Protein AF-0000000078660554 (afdb_homodimer)

pLDDT: mean 93.1, std 8.02, range [41.75, 98.81]

Sequence (496 aa):
MAEESRQCWALMPALVAEVQAAGDAAGLPFIAAQADLGDPEPMSDEDGRPYAETTFRWTDPGHEYWRDRKLALHVPFLTAARLVAEPFFYTAGTLATWRPSGLLGGVDCSGVAKSFGGEAIVAPVHLPRGIVGAVVWCSREPIGVAQVFAGKAEHFQALALRLVATHNEARGRPRNAGVPQKLTRREVQCLRWAAAGKTDGEIGIILDLSHSTVRFHLRNAAEKLGATGRAQSIQLAAGLGYVGAGSSMAEESRQCWALMPALVAEVQAAGDAAGLPFIAAQADLGDPEPMSDEDGRPYAETTFRWTDPGHEYWRDRKLALHVPFLTAARLVAEPFFYTAGTLATWRPSGLLGGVDCSGVAKSFGGEAIVAPVHLPRGIVGAVVWCSREPIGVAQVFAGKAEHFQALALRLVATHNEARGRPRNAGVPQKLTRREVQCLRWAAAGKTDGEIGIILDLSHSTVRFHLRNAAEKLGATGRAQSIQLAAGLGYVGAGSS

Nearest PDB structures (foldseek):
  6cbq-assembly1_A  TM=6.234E-01  e=2.793E-08  Pseudomonas aeruginosa
  3szt-assembly1_B  TM=6.131E-01  e=2.033E-07  Pseudomonas aeruginosa
  8dq1-assembly1_D  TM=5.279E-01  e=3.729E-07  Pseudomonas aeruginosa
  7r3h-assembly2_C  TM=5.095E-01  e=4.164E-07  Pseudomonas aeruginosa PAO1
  7r3g-assembly1_B  TM=5.181E-01  e=5.797E-07  Pseudomonas aeruginosa PAO1

Structure (mmCIF, N/CA/C/O backbone):
data_AF-0000000078660554-model_v1
#
loop_
_entity.id
_entity.type
_entity.pdbx_description
1 polymer 'Regulatory protein, LuxR'
#
loop_
_atom_site.group_PDB
_atom_site.id
_atom_site.type_symbol
_atom_site.label_atom_id
_atom_site.label_alt_id
_atom_site.label_comp_id
_atom_site.label_asym_id
_atom_site.label_entity_id
_atom_site.label_seq_id
_atom_site.pdbx_PDB_ins_code
_atom_site.Cartn_x
_atom_site.Cartn_y
_atom_site.Cartn_z
_atom_site.occupancy
_atom_site.B_iso_or_equiv
_atom_site.auth_seq_id
_atom_site.auth_comp_id
_atom_site.auth_asym_id
_atom_site.auth_atom_id
_atom_site.pdbx_PDB_model_num
ATOM 1 N N . MET A 1 1 ? -1.521 11.156 -24.047 1 59.25 1 MET A N 1
ATOM 2 C CA . MET A 1 1 ? -1.989 10.445 -22.859 1 59.25 1 MET A CA 1
ATOM 3 C C . MET A 1 1 ? -2.406 9.016 -23.219 1 59.25 1 MET A C 1
ATOM 5 O O . MET A 1 1 ? -3.078 8.797 -24.219 1 59.25 1 MET A O 1
ATOM 9 N N . ALA A 1 2 ? -1.927 8.023 -22.422 1 78.69 2 ALA A N 1
ATOM 10 C CA . ALA A 1 2 ? -2.291 6.625 -22.656 1 78.69 2 ALA A CA 1
ATOM 11 C C . ALA A 1 2 ? -3.803 6.43 -22.562 1 78.69 2 ALA A C 1
ATOM 13 O O . ALA A 1 2 ? -4.496 7.203 -21.906 1 78.69 2 ALA A O 1
ATOM 14 N N . GLU A 1 3 ? -4.375 5.66 -23.422 1 85.31 3 GLU A N 1
ATOM 15 C CA . GLU A 1 3 ? -5.805 5.359 -23.469 1 85.31 3 GLU A CA 1
ATOM 16 C C . GLU A 1 3 ? -6.355 5.117 -22.062 1 85.31 3 GLU A C 1
ATOM 18 O O . GLU A 1 3 ? -7.441 5.594 -21.734 1 85.31 3 GLU A O 1
ATOM 23 N N . GLU A 1 4 ? -5.637 4.512 -21.234 1 86.44 4 GLU A N 1
ATOM 24 C CA . GLU A 1 4 ? -6.07 4.246 -19.875 1 86.44 4 GLU A CA 1
ATOM 25 C C . GLU A 1 4 ? -6.191 5.539 -19.062 1 86.44 4 GLU A C 1
ATOM 27 O O . GLU A 1 4 ? -7.105 5.691 -18.266 1 86.44 4 GLU A O 1
ATOM 32 N N . SER A 1 5 ? -5.316 6.449 -19.297 1 89.75 5 SER A N 1
ATOM 33 C CA . SER A 1 5 ? -5.355 7.738 -18.625 1 89.75 5 SER A CA 1
ATOM 34 C C . SER A 1 5 ? -6.629 8.5 -18.953 1 89.75 5 SER A C 1
ATOM 36 O O . SER A 1 5 ? -7.316 9 -18.062 1 89.75 5 SER A O 1
ATOM 38 N N . ARG A 1 6 ? -6.992 8.531 -20.203 1 92.81 6 ARG A N 1
ATOM 39 C CA . ARG A 1 6 ? -8.195 9.234 -20.641 1 92.81 6 ARG A CA 1
ATOM 40 C C . ARG A 1 6 ? -9.445 8.602 -20.047 1 92.81 6 ARG A C 1
ATOM 42 O O . ARG A 1 6 ? -10.352 9.312 -19.594 1 92.81 6 ARG A O 1
ATOM 49 N N . GLN A 1 7 ? -9.438 7.309 -20.016 1 94.5 7 GLN A N 1
ATOM 50 C CA . GLN A 1 7 ? -10.586 6.598 -19.469 1 94.5 7 GLN 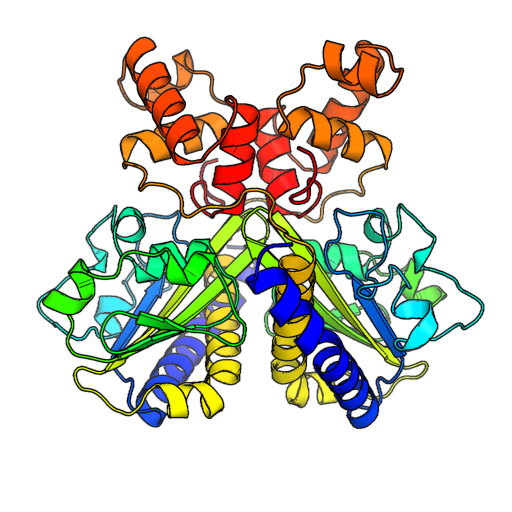A CA 1
ATOM 51 C C . GLN A 1 7 ? -10.734 6.855 -17.984 1 94.5 7 GLN A C 1
ATOM 53 O O . GLN A 1 7 ? -11.852 7 -17.469 1 94.5 7 GLN A O 1
ATOM 58 N N . CYS A 1 8 ? -9.641 6.93 -17.312 1 95.56 8 CYS A N 1
ATOM 59 C CA . CYS A 1 8 ? -9.68 7.176 -15.867 1 95.56 8 CYS A CA 1
ATOM 60 C C . CYS A 1 8 ? -10.109 8.609 -15.57 1 95.56 8 CYS A C 1
ATOM 62 O O . CYS A 1 8 ? -10.844 8.852 -14.609 1 95.56 8 CYS A O 1
ATOM 64 N N . TRP A 1 9 ? -9.688 9.57 -16.375 1 96.75 9 TRP A N 1
ATOM 65 C CA . TRP A 1 9 ? -10.164 10.93 -16.188 1 96.75 9 TRP A CA 1
ATOM 66 C C . TRP A 1 9 ? -11.68 11.008 -16.344 1 96.75 9 TRP A C 1
ATOM 68 O O . TRP A 1 9 ? -12.352 11.742 -15.617 1 96.75 9 TRP A O 1
ATOM 78 N N . ALA A 1 10 ? -12.219 10.172 -17.234 1 97.06 10 ALA A N 1
ATOM 79 C CA . ALA A 1 10 ? -13.656 10.18 -17.5 1 97.06 10 ALA A CA 1
ATOM 80 C C . ALA A 1 10 ? -14.438 9.648 -16.297 1 97.06 10 ALA A C 1
ATOM 82 O O . ALA A 1 10 ? -15.617 9.961 -16.125 1 97.06 10 ALA A O 1
ATOM 83 N N . LEU A 1 11 ? -13.773 8.914 -15.453 1 97.12 11 LEU A N 1
ATOM 84 C CA . LEU A 1 11 ? -14.43 8.305 -14.297 1 97.12 11 LEU A CA 1
ATOM 85 C C . LEU A 1 11 ? -14.391 9.25 -13.094 1 97.12 11 LEU A C 1
ATOM 87 O O . LEU A 1 11 ? -15.164 9.094 -12.148 1 97.12 11 LEU A O 1
ATOM 91 N N . MET A 1 12 ? -13.539 10.242 -13.086 1 97.69 12 MET A N 1
ATOM 92 C CA . MET A 1 12 ? -13.195 11.016 -11.898 1 97.69 12 MET A CA 1
ATOM 93 C C . MET A 1 12 ? -14.398 11.828 -11.414 1 97.69 12 MET A C 1
ATOM 95 O O . MET A 1 12 ? -14.688 11.859 -10.219 1 97.69 12 MET A O 1
ATOM 99 N N . PRO A 1 13 ? -15.211 12.453 -12.305 1 97.69 13 PRO A N 1
ATOM 100 C CA . PRO A 1 13 ? -16.328 13.258 -11.812 1 97.69 13 PRO A CA 1
ATOM 101 C C . PRO A 1 13 ? -17.344 12.438 -11.008 1 97.69 13 PRO A C 1
ATOM 103 O O . PRO A 1 13 ? -17.766 12.867 -9.938 1 97.69 13 PRO A O 1
ATOM 106 N N . ALA A 1 14 ? -17.641 11.266 -11.484 1 97.62 14 ALA A N 1
ATOM 107 C CA . ALA A 1 14 ? -18.578 10.406 -10.773 1 97.62 14 ALA A CA 1
ATOM 108 C C . ALA A 1 14 ? -18 9.938 -9.438 1 97.62 14 ALA A C 1
ATOM 110 O O . ALA A 1 14 ? -18.703 9.875 -8.438 1 97.62 14 ALA A O 1
ATOM 111 N N . LEU A 1 15 ? -16.75 9.609 -9.414 1 97.88 15 LEU A N 1
ATOM 112 C CA . LEU A 1 15 ? -16.094 9.125 -8.203 1 97.88 15 LEU A CA 1
ATOM 113 C C . LEU A 1 15 ? -16.062 10.219 -7.133 1 97.88 15 LEU A C 1
ATOM 115 O O . LEU A 1 15 ? -16.344 9.953 -5.961 1 97.88 15 LEU A O 1
ATOM 119 N N . VAL A 1 16 ? -15.719 11.367 -7.57 1 98.38 16 VAL A N 1
ATOM 120 C CA . VAL A 1 16 ? -15.656 12.508 -6.656 1 98.38 16 VAL A CA 1
ATOM 121 C C . VAL A 1 16 ? -17.047 12.766 -6.07 1 98.38 16 VAL A C 1
ATOM 123 O O . VAL A 1 16 ? -17.188 12.992 -4.867 1 98.38 16 VAL A O 1
ATOM 126 N N . ALA A 1 17 ? -18.047 12.664 -6.875 1 98.12 17 ALA A N 1
ATOM 127 C CA . ALA A 1 17 ? -19.422 12.859 -6.422 1 98.12 17 ALA A CA 1
ATOM 128 C C . ALA A 1 17 ? -19.828 11.773 -5.43 1 98.12 17 ALA A C 1
ATOM 130 O O . ALA A 1 17 ? -20.516 12.055 -4.445 1 98.12 17 ALA A O 1
ATOM 131 N N . GLU A 1 18 ? -19.406 10.578 -5.691 1 98.38 18 GLU A N 1
ATOM 132 C CA . GLU A 1 18 ? -19.734 9.469 -4.801 1 98.38 18 GLU A CA 1
ATOM 133 C C . GLU A 1 18 ? -19.078 9.648 -3.438 1 98.38 18 GLU A C 1
ATOM 135 O O . GLU A 1 18 ? -19.688 9.375 -2.402 1 98.38 18 GLU A O 1
ATOM 140 N N . VAL A 1 19 ? -17.859 10.055 -3.461 1 98.69 19 VAL A N 1
ATOM 141 C CA . VAL A 1 19 ? -17.125 10.289 -2.225 1 98.69 19 VAL A CA 1
ATOM 142 C C . VAL A 1 19 ? -17.812 11.375 -1.408 1 98.69 19 VAL A C 1
ATOM 144 O O . VAL A 1 19 ? -18.016 11.227 -0.201 1 98.69 19 VAL A O 1
ATOM 147 N N . GLN A 1 20 ? -18.203 12.445 -2.057 1 98.5 20 GLN A N 1
ATOM 148 C CA . GLN A 1 20 ? -18.922 13.523 -1.381 1 98.5 20 GLN A CA 1
ATOM 149 C C . GLN A 1 20 ? -20.25 13.031 -0.831 1 98.5 20 GLN A C 1
ATOM 151 O O . GLN A 1 20 ? -20.594 13.312 0.322 1 98.5 20 GLN A O 1
ATOM 156 N N . ALA A 1 21 ? -20.984 12.273 -1.63 1 98.5 21 ALA A N 1
ATOM 157 C CA . ALA A 1 21 ? -22.312 11.789 -1.234 1 98.5 21 ALA A CA 1
ATOM 158 C C . ALA A 1 21 ? -22.219 10.883 -0.008 1 98.5 21 ALA A C 1
ATOM 160 O O . ALA A 1 21 ? -23.078 10.938 0.877 1 98.5 21 ALA A O 1
ATOM 161 N N . ALA A 1 22 ? -21.203 10.07 0.014 1 98.62 22 ALA A N 1
ATOM 162 C CA . ALA A 1 22 ? -21 9.188 1.158 1 98.62 22 ALA A CA 1
ATOM 163 C C . ALA A 1 22 ? -20.766 9.984 2.438 1 98.62 22 ALA A C 1
ATOM 165 O O . ALA A 1 22 ? -21.328 9.664 3.49 1 98.62 22 ALA A O 1
ATOM 166 N N . GLY A 1 23 ? -19.922 10.984 2.324 1 98.56 23 GLY A N 1
ATOM 167 C CA . GLY A 1 23 ? -19.703 11.852 3.467 1 98.56 23 GLY A CA 1
ATOM 168 C C . GLY A 1 23 ? -20.969 12.555 3.938 1 98.56 23 GLY A C 1
ATOM 169 O O . GLY A 1 23 ? -21.25 12.57 5.137 1 98.56 23 GLY A O 1
ATOM 170 N N . ASP A 1 24 ? -21.75 13.07 2.986 1 98.25 24 ASP A N 1
ATOM 171 C CA . ASP A 1 24 ? -23 13.75 3.311 1 98.25 24 ASP A CA 1
ATOM 172 C C . ASP A 1 24 ? -23.953 12.812 4.039 1 98.25 24 ASP A C 1
ATOM 174 O O . ASP A 1 24 ? -24.531 13.18 5.066 1 98.25 24 ASP A O 1
ATOM 178 N N . ALA A 1 25 ? -24.047 11.648 3.572 1 98.38 25 ALA A N 1
ATOM 179 C CA . ALA A 1 25 ? -24.984 10.672 4.125 1 98.38 25 ALA A CA 1
ATOM 180 C C . ALA A 1 25 ? -24.578 10.242 5.527 1 98.38 25 ALA A C 1
ATOM 182 O O . ALA A 1 25 ? -25.422 9.891 6.355 1 98.38 25 ALA A O 1
ATOM 183 N N . ALA A 1 26 ? -23.297 10.359 5.816 1 98.38 26 ALA A N 1
ATOM 184 C CA . ALA A 1 26 ? -22.781 9.859 7.086 1 98.38 26 ALA A CA 1
ATOM 185 C C . ALA A 1 26 ? -22.641 10.984 8.102 1 98.38 26 ALA A C 1
ATOM 187 O O . ALA A 1 26 ? -22.203 10.758 9.234 1 98.38 26 ALA A O 1
ATOM 188 N N . GLY A 1 27 ? -22.953 12.172 7.707 1 98 27 GLY A N 1
ATOM 189 C CA . GLY A 1 27 ? -22.781 13.312 8.594 1 98 27 GLY A CA 1
ATOM 190 C C . GLY A 1 27 ? -21.344 13.805 8.664 1 98 27 GLY A C 1
ATOM 191 O O . GLY A 1 27 ? -20.938 14.383 9.664 1 98 27 GLY A O 1
ATOM 192 N N . LEU A 1 28 ? -20.562 13.516 7.703 1 98.5 28 LEU A N 1
ATOM 193 C CA . LEU A 1 28 ? -19.188 13.961 7.547 1 98.5 28 LEU A CA 1
ATOM 194 C C . LEU A 1 28 ? -18.984 14.664 6.207 1 98.5 28 LEU A C 1
ATOM 196 O O . LEU A 1 28 ? -18.219 14.195 5.363 1 98.5 28 LEU A O 1
ATOM 200 N N . PRO A 1 29 ? -19.562 15.805 6.023 1 97.81 29 PRO A N 1
ATOM 201 C CA . PRO A 1 29 ? -19.688 16.391 4.688 1 97.81 29 PRO A CA 1
ATOM 202 C C . PRO A 1 29 ? -18.406 17.078 4.227 1 97.81 29 PRO A C 1
ATOM 204 O O . PRO A 1 29 ? -18.266 17.422 3.049 1 97.81 29 PRO A O 1
ATOM 207 N N . PHE A 1 30 ? -17.531 17.391 5.113 1 97.5 30 PHE A N 1
ATOM 208 C CA . PHE A 1 30 ? -16.297 18.078 4.734 1 97.5 30 PHE A CA 1
ATOM 209 C C . PHE A 1 30 ? -15.211 17.062 4.387 1 97.5 30 PHE A C 1
ATOM 211 O O . PHE A 1 30 ? -14.969 16.125 5.137 1 97.5 30 PHE A O 1
ATOM 218 N N . ILE A 1 31 ? -14.586 17.281 3.223 1 97.94 31 ILE A N 1
ATOM 219 C CA . ILE A 1 31 ? -13.695 16.25 2.703 1 97.94 31 ILE A CA 1
ATOM 220 C C . ILE A 1 31 ? -12.367 16.875 2.283 1 97.94 31 ILE A C 1
ATOM 222 O O . ILE A 1 31 ? -12.344 17.969 1.688 1 97.94 31 ILE A O 1
ATOM 226 N N . ALA A 1 32 ? -11.289 16.281 2.639 1 96.94 32 ALA A N 1
ATOM 227 C CA . ALA A 1 32 ? -9.961 16.5 2.07 1 96.94 32 ALA A CA 1
ATOM 228 C C . ALA A 1 32 ? -9.414 15.211 1.456 1 96.94 32 ALA A C 1
ATOM 230 O O . ALA A 1 32 ? -9.555 14.133 2.029 1 96.94 32 ALA A O 1
ATOM 231 N N . ALA A 1 33 ? -8.836 15.336 0.272 1 97.62 33 ALA A N 1
ATOM 232 C CA . ALA A 1 33 ? -8.289 14.164 -0.409 1 97.62 33 ALA A CA 1
ATOM 233 C C . ALA A 1 33 ? -6.93 14.469 -1.025 1 97.62 33 ALA A C 1
ATOM 235 O O . ALA A 1 33 ? -6.711 15.562 -1.551 1 97.62 33 ALA A O 1
ATOM 236 N N . GLN A 1 34 ? -6.066 13.555 -0.903 1 96.25 34 GLN A N 1
ATOM 237 C CA . GLN A 1 34 ? -4.75 13.602 -1.53 1 96.25 34 GLN A CA 1
ATOM 238 C C . GLN A 1 34 ? -4.43 12.289 -2.234 1 96.25 34 GLN A C 1
ATOM 240 O O . GLN A 1 34 ? -4.598 11.211 -1.658 1 96.25 34 GLN A O 1
ATOM 245 N N . ALA A 1 35 ? -3.971 12.383 -3.471 1 95.88 35 ALA A N 1
ATOM 246 C CA . ALA A 1 35 ? -3.729 11.195 -4.285 1 95.88 35 ALA A CA 1
ATOM 247 C C . ALA A 1 35 ? -2.381 10.562 -3.947 1 95.88 35 ALA A C 1
ATOM 249 O O . ALA A 1 35 ? -2.188 9.359 -4.137 1 95.88 35 ALA A O 1
ATOM 250 N N . ASP A 1 36 ? -1.521 11.344 -3.543 1 95.5 36 ASP A N 1
ATOM 251 C CA . ASP A 1 36 ? -0.17 10.93 -3.178 1 95.5 36 ASP A CA 1
ATOM 252 C C . ASP A 1 36 ? 0.428 11.859 -2.131 1 95.5 36 ASP A C 1
ATOM 254 O O . ASP A 1 36 ? 0.713 13.023 -2.422 1 95.5 36 ASP A O 1
ATOM 258 N N . LEU A 1 37 ? 0.705 11.375 -0.953 1 95.12 37 LEU A N 1
ATOM 259 C CA . LEU A 1 37 ? 1.213 12.164 0.161 1 95.12 37 LEU A CA 1
ATOM 260 C C . LEU A 1 37 ? 2.648 12.609 -0.098 1 95.12 37 LEU A C 1
ATOM 262 O O . LEU A 1 37 ? 3.148 13.523 0.562 1 95.12 37 LEU A O 1
ATOM 266 N N . GLY A 1 38 ? 3.281 11.938 -1.014 1 91.94 38 GLY A N 1
ATOM 267 C CA . GLY A 1 38 ? 4.633 12.336 -1.375 1 91.94 38 GLY A CA 1
ATOM 268 C C . GLY A 1 38 ? 4.672 13.438 -2.42 1 91.94 38 GLY A C 1
ATOM 269 O O . GLY A 1 38 ? 5.746 13.945 -2.754 1 91.94 38 GLY A O 1
ATOM 270 N N . ASP A 1 39 ? 3.58 13.766 -2.957 1 90 39 ASP A N 1
ATOM 271 C CA . ASP A 1 39 ? 3.432 14.836 -3.938 1 90 39 ASP A CA 1
ATOM 272 C C . ASP A 1 39 ? 2.949 16.125 -3.273 1 90 39 ASP A C 1
ATOM 274 O O . ASP A 1 39 ? 1.865 16.156 -2.689 1 90 39 ASP A O 1
ATOM 278 N N . PRO A 1 40 ? 3.66 17.188 -3.412 1 88.81 40 PRO A N 1
ATOM 279 C CA . PRO A 1 40 ? 3.229 18.438 -2.775 1 88.81 40 PRO A CA 1
ATOM 280 C C . PRO A 1 40 ? 2.045 19.078 -3.488 1 88.81 40 PRO A C 1
ATOM 282 O O . PRO A 1 40 ? 1.434 20.016 -2.959 1 88.81 40 PRO A O 1
ATOM 285 N N . GLU A 1 41 ? 1.75 18.656 -4.68 1 90.88 41 GLU A N 1
ATOM 286 C CA . GLU A 1 41 ? 0.629 19.234 -5.414 1 90.88 41 GLU A CA 1
ATOM 287 C C . GLU A 1 41 ? -0.7 18.641 -4.945 1 90.88 41 GLU A C 1
ATOM 289 O O . GLU A 1 41 ? -0.794 17.453 -4.664 1 90.88 41 GLU A O 1
ATOM 294 N N . PRO A 1 42 ? -1.692 19.484 -4.895 1 94.56 42 PRO A N 1
ATOM 295 C CA . PRO A 1 42 ? -2.998 18.984 -4.465 1 94.56 42 PRO A CA 1
ATOM 296 C C . PRO A 1 42 ? -3.643 18.062 -5.496 1 94.56 42 PRO A C 1
ATOM 298 O O . PRO A 1 42 ? -3.299 18.109 -6.68 1 94.56 42 PRO A O 1
ATOM 301 N N . MET A 1 43 ? -4.52 17.25 -5.051 1 96.44 43 MET A N 1
ATOM 302 C CA . MET A 1 43 ? -5.332 16.469 -5.973 1 96.44 43 MET A CA 1
ATOM 303 C C . MET A 1 43 ? -6.211 17.375 -6.832 1 96.44 43 MET A C 1
ATOM 305 O O . MET A 1 43 ? -6.957 18.203 -6.305 1 96.44 43 MET A O 1
ATOM 309 N N . SER A 1 44 ? -6.07 17.203 -8.133 1 97.56 44 SER A N 1
ATOM 310 C CA . SER A 1 44 ? -6.734 18.141 -9.039 1 97.56 44 SER A CA 1
ATOM 311 C C . SER A 1 44 ? -7.449 17.406 -10.164 1 97.56 44 SER A C 1
ATOM 313 O O . SER A 1 44 ? -7.195 16.219 -10.398 1 97.56 44 SER A O 1
ATOM 315 N N . ASP A 1 45 ? -8.336 18.125 -10.781 1 97.38 45 ASP A N 1
ATOM 316 C CA . ASP A 1 45 ? -9.031 17.547 -11.938 1 97.38 45 ASP A CA 1
ATOM 317 C C . ASP A 1 45 ? -8.156 17.625 -13.188 1 97.38 45 ASP A C 1
ATOM 319 O O . ASP A 1 45 ? -6.969 17.938 -13.109 1 97.38 45 ASP A O 1
ATOM 323 N N . GLU A 1 46 ? -8.727 17.203 -14.297 1 95.5 46 GLU A N 1
ATOM 324 C CA . GLU A 1 46 ? -7.977 17.062 -15.547 1 95.5 46 GLU A CA 1
ATOM 325 C C . GLU A 1 46 ? -7.422 18.406 -16.016 1 95.5 46 GLU A C 1
ATOM 327 O O . GLU A 1 46 ? -6.395 18.453 -16.688 1 95.5 46 GLU A O 1
ATOM 332 N N . ASP A 1 47 ? -8.023 19.453 -15.641 1 95.81 47 ASP A N 1
ATOM 333 C CA . ASP A 1 47 ? -7.598 20.797 -16.047 1 95.81 47 ASP A CA 1
ATOM 334 C C . ASP A 1 47 ? -6.641 21.406 -15.023 1 95.81 47 ASP A C 1
ATOM 336 O O . ASP A 1 47 ? -6.246 22.562 -15.148 1 95.81 47 ASP A O 1
ATOM 340 N N . GLY A 1 48 ? -6.336 20.688 -13.977 1 95.06 48 GLY A N 1
ATOM 341 C CA . GLY A 1 48 ? -5.387 21.156 -12.977 1 95.06 48 GLY A CA 1
ATOM 342 C C . GLY A 1 48 ? -6.039 21.938 -11.859 1 95.06 48 GLY A C 1
ATOM 343 O O . GLY A 1 48 ? -5.355 22.594 -11.07 1 95.06 48 GLY A O 1
ATOM 344 N N . ARG A 1 49 ? -7.355 21.984 -11.797 1 96.31 49 ARG A N 1
ATOM 345 C CA . ARG A 1 49 ? -8.062 22.672 -10.711 1 96.31 49 ARG A CA 1
ATOM 346 C C . ARG A 1 49 ? -8.195 21.75 -9.492 1 96.31 49 ARG A C 1
ATOM 348 O O . ARG A 1 49 ? -8.75 20.656 -9.594 1 96.31 49 ARG A O 1
ATOM 355 N N . PRO A 1 50 ? -7.676 22.234 -8.305 1 96.88 50 PRO A N 1
ATOM 356 C CA . PRO A 1 50 ? -7.781 21.391 -7.105 1 96.88 50 PRO A CA 1
ATOM 357 C C . PRO A 1 50 ? -9.227 21.078 -6.73 1 96.88 50 PRO A C 1
ATOM 359 O O . PRO A 1 50 ? -10.078 21.969 -6.734 1 96.88 50 PRO A O 1
ATOM 362 N N . TYR A 1 51 ? -9.5 19.828 -6.402 1 97.12 51 TYR A N 1
ATOM 363 C CA . TYR A 1 51 ? -10.828 19.453 -5.941 1 97.12 51 TYR A CA 1
ATOM 364 C C . TYR A 1 51 ? -11.203 20.203 -4.672 1 97.12 51 TYR A C 1
ATOM 366 O O . TYR A 1 51 ? -12.383 20.453 -4.422 1 97.12 51 TYR A O 1
ATOM 374 N N . ALA A 1 52 ? -10.234 20.578 -3.893 1 95.06 52 ALA A N 1
ATOM 375 C CA . ALA A 1 52 ? -10.445 21.344 -2.666 1 95.06 52 ALA A CA 1
ATOM 376 C C . ALA A 1 52 ? -11.109 22.688 -2.965 1 95.06 52 ALA A C 1
ATOM 378 O O . ALA A 1 52 ? -11.711 23.297 -2.08 1 95.06 52 ALA A O 1
ATOM 379 N N . GLU A 1 53 ? -11.008 23.141 -4.191 1 94.19 53 GLU A N 1
ATOM 380 C CA . GLU A 1 53 ? -11.578 24.438 -4.59 1 94.19 53 GLU A CA 1
ATOM 381 C C . GLU A 1 53 ? -12.922 24.25 -5.289 1 94.19 53 GLU A C 1
ATOM 383 O O . GLU A 1 53 ? -13.656 25.219 -5.492 1 94.19 53 GLU A O 1
ATOM 388 N N . THR A 1 54 ? -13.227 23.062 -5.68 1 91.75 54 THR A N 1
ATOM 389 C CA . THR A 1 54 ? -14.398 22.875 -6.527 1 91.75 54 THR A CA 1
ATOM 390 C C . THR A 1 54 ? -15.43 21.984 -5.844 1 91.75 54 THR A C 1
ATOM 392 O O . THR A 1 54 ? -16.594 22.375 -5.691 1 91.75 54 THR A O 1
ATOM 395 N N . THR A 1 55 ? -15.016 20.828 -5.379 1 92.62 55 THR A N 1
ATOM 396 C CA . THR A 1 55 ? -15.992 19.828 -4.918 1 92.62 55 THR A CA 1
ATOM 397 C C . THR A 1 55 ? -15.82 19.562 -3.428 1 92.62 55 THR A C 1
ATOM 399 O O . THR A 1 55 ? -16.797 19.578 -2.67 1 92.62 55 THR A O 1
ATOM 402 N N . PHE A 1 56 ? -14.609 19.266 -3.031 1 94.88 56 PHE A N 1
ATOM 403 C CA . PHE A 1 56 ? -14.352 18.922 -1.642 1 94.88 56 PHE A CA 1
ATOM 404 C C . PHE A 1 56 ? -14.156 20.172 -0.792 1 94.88 56 PHE A C 1
ATOM 406 O O . PHE A 1 56 ? -13.141 20.844 -0.904 1 94.88 56 PHE A O 1
ATOM 413 N N . ARG A 1 57 ? -15.078 20.359 0.049 1 90.88 57 ARG A N 1
ATOM 414 C CA . ARG A 1 57 ? -14.992 21.516 0.936 1 90.88 57 ARG A CA 1
ATOM 415 C C . ARG A 1 57 ? -14.398 21.125 2.285 1 90.88 57 ARG A C 1
ATOM 417 O O . ARG A 1 57 ? -14.617 20.016 2.771 1 90.88 57 ARG A O 1
ATOM 424 N N . TRP A 1 58 ? -13.719 22.062 2.797 1 89.5 58 TRP A N 1
ATOM 425 C CA . TRP A 1 58 ? -13.125 21.859 4.113 1 89.5 58 TRP A CA 1
ATOM 426 C C . TRP A 1 58 ? -13.922 22.578 5.188 1 89.5 58 TRP A C 1
ATOM 428 O O . TRP A 1 58 ? -14.797 23.406 4.879 1 89.5 58 TRP A O 1
ATOM 438 N N . THR A 1 59 ? -13.641 22.312 6.406 1 87.38 59 THR A N 1
ATOM 439 C CA . THR A 1 59 ? -14.406 22.828 7.535 1 87.38 59 THR A CA 1
ATOM 440 C C . THR A 1 59 ? -14.242 24.344 7.664 1 87.38 59 THR A C 1
ATOM 442 O O . THR A 1 59 ? -15.188 25.047 8.023 1 87.38 59 THR A O 1
ATOM 445 N N . ASP A 1 60 ? -13.016 24.812 7.496 1 86.69 60 ASP A N 1
ATOM 446 C CA . ASP A 1 60 ? -12.727 26.25 7.508 1 86.69 60 ASP A CA 1
ATOM 447 C C . ASP A 1 60 ? -12.547 26.781 6.086 1 86.69 60 ASP A C 1
ATOM 449 O O . ASP A 1 60 ? -11.492 26.578 5.473 1 86.69 60 ASP A O 1
ATOM 453 N N . PRO A 1 61 ? -13.5 27.438 5.625 1 82.44 61 PRO A N 1
ATOM 454 C CA . PRO A 1 61 ? -13.422 27.891 4.234 1 82.44 61 PRO A CA 1
ATOM 455 C C . PRO A 1 61 ? -12.258 28.844 3.988 1 82.44 61 PRO A C 1
ATOM 457 O O . PRO A 1 61 ? -11.82 29 2.846 1 82.44 61 PRO A O 1
ATOM 460 N N . GLY A 1 62 ? -11.797 29.469 5.016 1 85 62 GLY A N 1
ATOM 461 C CA . GLY A 1 62 ? -10.688 30.391 4.859 1 85 62 GLY A CA 1
ATOM 462 C C . GLY A 1 62 ? -9.336 29.719 4.891 1 85 62 GLY A C 1
ATOM 463 O O . GLY A 1 62 ? -8.312 30.344 4.621 1 85 62 GLY A O 1
ATOM 464 N N . HIS A 1 63 ? -9.422 28.453 5.188 1 87.25 63 HIS A N 1
ATOM 465 C CA . HIS A 1 63 ? -8.164 27.719 5.312 1 87.25 63 HIS A CA 1
ATOM 466 C C . HIS A 1 63 ? -7.844 26.953 4.039 1 87.25 63 HIS A C 1
ATOM 468 O O . HIS A 1 63 ? -8.484 25.938 3.744 1 87.25 63 HIS A O 1
ATOM 474 N N . GLU A 1 64 ? -6.844 27.469 3.324 1 91.69 64 GLU A N 1
ATOM 475 C CA . GLU A 1 64 ? -6.43 26.828 2.08 1 91.69 64 GLU A CA 1
ATOM 476 C C . GLU A 1 64 ? -5.328 25.797 2.326 1 91.69 64 GLU A C 1
ATOM 478 O O . GLU A 1 64 ? -4.211 25.953 1.817 1 91.69 64 GLU A O 1
ATOM 483 N N . TYR A 1 65 ? -5.707 24.75 2.984 1 87.94 65 TYR A N 1
ATOM 484 C CA . TYR A 1 65 ? -4.742 23.734 3.408 1 87.94 65 TYR A CA 1
ATOM 485 C C . TYR A 1 65 ? -3.982 23.172 2.213 1 87.94 65 TYR A C 1
ATOM 487 O O . TYR A 1 65 ? -2.824 22.766 2.34 1 87.94 65 TYR A O 1
ATOM 495 N N . TRP A 1 66 ? -4.609 23.172 0.997 1 90.69 66 TRP A N 1
ATOM 496 C CA . TRP A 1 66 ? -4.043 22.531 -0.186 1 90.69 66 TRP A CA 1
ATOM 497 C C . TRP A 1 66 ? -2.885 23.344 -0.746 1 90.69 66 TRP A C 1
ATOM 499 O O . TRP A 1 66 ? -2.123 22.859 -1.589 1 90.69 66 TRP A O 1
ATOM 509 N N . ARG A 1 67 ? -2.709 24.469 -0.238 1 91.62 67 ARG A N 1
ATOM 510 C CA . ARG A 1 67 ? -1.607 25.328 -0.678 1 91.62 67 ARG A CA 1
ATOM 511 C C . ARG A 1 67 ? -0.354 25.062 0.152 1 91.62 67 ARG A C 1
ATOM 513 O O . ARG A 1 67 ? 0.741 25.5 -0.218 1 91.62 67 ARG A O 1
ATOM 520 N N . ASP A 1 68 ? -0.542 24.438 1.271 1 91.38 68 ASP A N 1
ATOM 521 C CA . ASP A 1 68 ? 0.6 24.062 2.102 1 91.38 68 ASP A CA 1
ATOM 522 C C . ASP A 1 68 ? 1.353 22.875 1.506 1 91.38 68 ASP A C 1
ATOM 524 O O . ASP A 1 68 ? 0.919 21.734 1.637 1 91.38 68 ASP A O 1
ATOM 528 N N . ARG A 1 69 ? 2.531 23.094 1.031 1 88.75 69 ARG A N 1
ATOM 529 C CA . ARG A 1 69 ? 3.311 22.078 0.318 1 88.75 69 ARG A CA 1
ATOM 530 C C . ARG A 1 69 ? 3.938 21.078 1.288 1 88.75 69 ARG A C 1
ATOM 532 O O . ARG A 1 69 ? 4.492 20.062 0.87 1 88.75 69 ARG A O 1
ATOM 539 N N . LYS A 1 70 ? 3.836 21.344 2.539 1 89.75 70 LYS A N 1
ATOM 540 C CA . LYS A 1 70 ? 4.379 20.438 3.541 1 89.75 70 LYS A CA 1
ATOM 541 C C . LYS A 1 70 ? 3.264 19.828 4.395 1 89.75 70 LYS A C 1
ATOM 543 O O . LYS A 1 70 ? 3.521 19.312 5.48 1 89.75 70 LYS A O 1
ATOM 548 N N . LEU A 1 71 ? 2.094 19.969 3.93 1 88.19 71 LEU A N 1
ATOM 549 C CA . LEU A 1 71 ? 0.91 19.547 4.672 1 88.19 71 LEU A CA 1
ATOM 550 C C . LEU A 1 71 ? 1.062 18.125 5.188 1 88.19 71 LEU A C 1
ATOM 552 O O . LEU A 1 71 ? 0.836 17.859 6.371 1 88.19 71 LEU A O 1
ATOM 556 N N . ALA A 1 72 ? 1.516 17.266 4.359 1 90.38 72 ALA A N 1
ATOM 557 C CA . ALA A 1 72 ? 1.567 15.844 4.668 1 90.38 72 ALA A CA 1
ATOM 558 C C . ALA A 1 72 ? 2.646 15.547 5.703 1 90.38 72 ALA A C 1
ATOM 560 O O . ALA A 1 72 ? 2.68 14.453 6.281 1 90.38 72 ALA A O 1
ATOM 561 N N . LEU A 1 73 ? 3.488 16.469 6 1 91.88 73 LEU A N 1
ATOM 562 C CA . LEU A 1 73 ? 4.617 16.219 6.891 1 91.88 73 LEU A CA 1
ATOM 563 C C . LEU A 1 73 ? 4.258 16.562 8.336 1 91.88 73 LEU A C 1
ATOM 565 O O . LEU A 1 73 ? 4.973 16.188 9.266 1 91.88 73 LEU A O 1
ATOM 569 N N . HIS A 1 74 ? 3.07 17.281 8.469 1 90.12 74 HIS A N 1
ATOM 570 C CA . HIS A 1 74 ? 2.877 17.734 9.844 1 90.12 74 HIS A CA 1
ATOM 571 C C . HIS A 1 74 ? 1.449 17.469 10.312 1 90.12 74 HIS A C 1
ATOM 573 O O . HIS A 1 74 ? 1.136 17.641 11.492 1 90.12 74 HIS A O 1
ATOM 579 N N . VAL A 1 75 ? 0.558 17.078 9.469 1 91.75 75 VAL A N 1
ATOM 580 C CA . VAL A 1 75 ? -0.816 16.766 9.852 1 91.75 75 VAL A CA 1
ATOM 581 C C . VAL A 1 75 ? -0.888 15.367 10.445 1 91.75 75 VAL A C 1
ATOM 583 O O . VAL A 1 75 ? -0.568 14.383 9.773 1 91.75 75 VAL A O 1
ATOM 586 N N . PRO A 1 76 ? -1.356 15.211 11.656 1 93.81 76 PRO A N 1
ATOM 587 C CA . PRO A 1 76 ? -1.356 13.914 12.328 1 93.81 76 PRO A CA 1
ATOM 588 C C . PRO A 1 76 ? -2.143 12.852 11.555 1 93.81 76 PRO A C 1
ATOM 590 O O . PRO A 1 76 ? -1.734 11.688 11.508 1 93.81 76 PRO A O 1
ATOM 593 N N . PHE A 1 77 ? -3.279 13.25 10.906 1 95.69 77 PHE A N 1
ATOM 594 C CA . PHE A 1 77 ? -4.082 12.312 10.133 1 95.69 77 PHE A CA 1
ATOM 595 C C . PHE A 1 77 ? -3.262 11.719 8.992 1 95.69 77 PHE A C 1
ATOM 597 O O . PHE A 1 77 ? -3.354 10.523 8.719 1 95.69 77 PHE A O 1
ATOM 604 N N . LEU A 1 78 ? -2.5 12.555 8.406 1 96.12 78 LEU A N 1
ATOM 605 C CA . LEU A 1 78 ? -1.731 12.102 7.254 1 96.12 78 LEU A CA 1
ATOM 606 C C . LEU A 1 78 ? -0.497 11.328 7.695 1 96.12 78 LEU A C 1
ATOM 608 O O . LEU A 1 78 ? -0.069 10.391 7.008 1 96.12 78 LEU A O 1
ATOM 612 N N . THR A 1 79 ? 0.028 11.664 8.891 1 94.75 79 THR A N 1
ATOM 613 C CA . THR A 1 79 ? 1.056 10.828 9.492 1 94.75 79 THR A CA 1
ATOM 614 C C . THR A 1 79 ? 0.517 9.422 9.766 1 94.75 79 THR A C 1
ATOM 616 O O . THR A 1 79 ? 1.146 8.43 9.398 1 94.75 79 THR A O 1
ATOM 619 N N . ALA A 1 80 ? -0.646 9.344 10.359 1 96.38 80 ALA A N 1
ATOM 620 C CA . ALA A 1 80 ? -1.284 8.062 10.648 1 96.38 80 ALA A CA 1
ATOM 621 C C . ALA A 1 80 ? -1.548 7.277 9.367 1 96.38 80 ALA A C 1
ATOM 623 O O . ALA A 1 80 ? -1.406 6.055 9.344 1 96.38 80 ALA A O 1
ATOM 624 N N . ALA A 1 81 ? -1.847 7.996 8.297 1 97.44 81 ALA A N 1
ATOM 625 C CA . ALA A 1 81 ? -2.17 7.363 7.016 1 97.44 81 ALA A CA 1
ATOM 626 C C . ALA A 1 81 ? -0.945 6.684 6.414 1 97.44 81 ALA A C 1
ATOM 628 O O . ALA A 1 81 ? -1.073 5.785 5.582 1 97.44 81 ALA A O 1
ATOM 629 N N . ARG A 1 82 ? 0.221 7.094 6.828 1 95.5 82 ARG A N 1
ATOM 630 C CA . ARG A 1 82 ? 1.445 6.445 6.367 1 95.5 82 ARG A CA 1
ATOM 631 C C . ARG A 1 82 ? 1.729 5.18 7.172 1 95.5 82 ARG A C 1
ATOM 633 O O . ARG A 1 82 ? 2.52 4.336 6.746 1 95.5 82 ARG A O 1
ATOM 640 N N . LEU A 1 83 ? 1.047 5.043 8.312 1 94.38 83 LEU A N 1
ATOM 641 C CA . LEU A 1 83 ? 1.447 4.012 9.266 1 94.38 83 LEU A CA 1
ATOM 642 C C . LEU A 1 83 ? 0.483 2.832 9.234 1 94.38 83 LEU A C 1
ATOM 644 O O . LEU A 1 83 ? 0.833 1.726 9.648 1 94.38 83 LEU A O 1
ATOM 648 N N . VAL A 1 84 ? -0.698 3.09 8.781 1 95.31 84 VAL A N 1
ATOM 649 C CA . VAL A 1 84 ? -1.683 2.018 8.68 1 95.31 84 VAL A CA 1
ATOM 650 C C . VAL A 1 84 ? -2.404 2.102 7.34 1 95.31 84 VAL A C 1
ATOM 652 O O . VAL A 1 84 ? -2.52 3.18 6.754 1 95.31 84 VAL A O 1
ATOM 655 N N . ALA A 1 85 ? -2.941 0.941 6.91 1 96.81 85 ALA A N 1
ATOM 656 C CA . ALA A 1 85 ? -3.594 0.904 5.605 1 96.81 85 ALA A CA 1
ATOM 657 C C . ALA A 1 85 ? -5.109 0.808 5.75 1 96.81 85 ALA A C 1
ATOM 659 O O . ALA A 1 85 ? -5.848 1.012 4.785 1 96.81 85 ALA A O 1
ATOM 660 N N . GLU A 1 86 ? -5.59 0.475 6.914 1 97.44 86 GLU A N 1
ATOM 661 C CA . GLU A 1 86 ? -7.023 0.396 7.176 1 97.44 86 GLU A CA 1
ATOM 662 C C . GLU A 1 86 ? -7.59 1.757 7.57 1 97.44 86 GLU A C 1
ATOM 664 O O . GLU A 1 86 ? -6.855 2.623 8.055 1 97.44 86 GLU A O 1
ATOM 669 N N . PRO A 1 87 ? -8.891 1.951 7.352 1 98.5 87 PRO A N 1
ATOM 670 C CA . PRO A 1 87 ? -9.484 3.209 7.809 1 98.5 87 PRO A CA 1
ATOM 671 C C . PRO A 1 87 ? -9.445 3.363 9.328 1 98.5 87 PRO A C 1
ATOM 673 O O . PRO A 1 87 ? -9.406 2.365 10.055 1 98.5 87 PRO A O 1
ATOM 676 N N . PHE A 1 88 ? -9.422 4.574 9.734 1 98.5 88 PHE A N 1
ATOM 677 C CA . PHE A 1 88 ? -9.477 4.879 11.156 1 98.5 88 PHE A CA 1
ATOM 678 C C . PHE A 1 88 ? -10.305 6.137 11.406 1 98.5 88 PHE A C 1
ATOM 680 O O . PHE A 1 88 ? -10.656 6.852 10.469 1 98.5 88 PHE A O 1
ATOM 687 N N . PHE A 1 89 ? -10.664 6.352 12.648 1 98.31 89 PHE A N 1
ATOM 688 C CA . PHE A 1 89 ? -11.445 7.543 12.961 1 98.31 89 PHE A CA 1
ATOM 689 C C . PHE A 1 89 ? -10.82 8.312 14.117 1 98.31 89 PHE A C 1
ATOM 691 O O . PHE A 1 89 ? -10 7.766 14.867 1 98.31 89 PHE A O 1
ATOM 698 N N . TYR A 1 90 ? -11.07 9.531 14.109 1 98 90 TYR A N 1
ATOM 699 C CA . TYR A 1 90 ? -10.625 10.461 15.141 1 98 90 TYR A CA 1
ATOM 700 C C . TYR A 1 90 ? -11.805 10.961 15.969 1 98 90 TYR A C 1
ATOM 702 O O . TYR A 1 90 ? -12.82 11.383 15.414 1 98 90 TYR A O 1
ATOM 710 N N . THR A 1 91 ? -11.695 10.914 17.25 1 96.56 91 THR A N 1
ATOM 711 C CA . THR A 1 91 ? -12.641 11.531 18.172 1 96.56 91 THR A CA 1
ATOM 712 C C . THR A 1 91 ? -11.938 11.953 19.453 1 96.56 91 THR A C 1
ATOM 714 O O . THR A 1 91 ? -11.148 11.195 20.016 1 96.56 91 THR A O 1
ATOM 717 N N . ALA A 1 92 ? -12.109 13.211 19.828 1 93.75 92 ALA A N 1
ATOM 718 C CA . ALA A 1 92 ? -11.68 13.742 21.125 1 93.75 92 ALA A CA 1
ATOM 719 C C . ALA A 1 92 ? -10.188 13.516 21.328 1 93.75 92 ALA A C 1
ATOM 721 O O . ALA A 1 92 ? -9.766 13.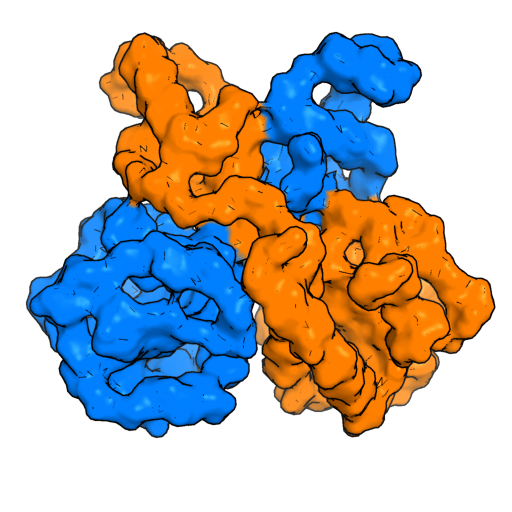062 22.406 1 93.75 92 ALA A O 1
ATOM 722 N N . GLY A 1 93 ? -9.445 13.625 20.344 1 93.44 93 GLY A N 1
ATOM 723 C CA . GLY A 1 93 ? -7.992 13.609 20.469 1 93.44 93 GLY A CA 1
ATOM 724 C C . GLY A 1 93 ? -7.398 12.219 20.312 1 93.44 93 GLY A C 1
ATOM 725 O O . GLY A 1 93 ? -6.199 12.031 20.516 1 93.44 93 GLY A O 1
ATOM 726 N N . THR A 1 94 ? -8.203 11.297 19.891 1 93.56 94 THR A N 1
ATOM 727 C CA . THR A 1 94 ? -7.723 9.922 19.797 1 93.56 94 THR A CA 1
ATOM 728 C C . THR A 1 94 ? -8.039 9.328 18.422 1 93.56 94 THR A C 1
ATOM 730 O O . THR A 1 94 ? -9.008 9.734 17.781 1 93.56 94 THR A O 1
ATOM 733 N N . LEU A 1 95 ? -7.191 8.445 18.047 1 96.44 95 LEU A N 1
ATOM 734 C CA . LEU A 1 95 ? -7.402 7.676 16.828 1 96.44 95 LEU A CA 1
ATOM 735 C C . LEU A 1 95 ? -7.723 6.219 17.141 1 96.44 95 LEU A C 1
ATOM 737 O O . LEU A 1 95 ? -7.152 5.645 18.078 1 96.44 95 LEU A O 1
ATOM 741 N N . ALA A 1 96 ? -8.633 5.645 16.359 1 95.44 96 ALA A N 1
ATOM 742 C CA . ALA A 1 96 ? -8.969 4.23 16.516 1 95.44 96 ALA A CA 1
ATOM 743 C C . ALA A 1 96 ? -9.344 3.604 15.18 1 95.44 96 ALA A C 1
ATOM 745 O O . ALA A 1 96 ? -9.695 4.312 14.234 1 95.44 96 ALA A O 1
ATOM 746 N N . THR A 1 97 ? -9.188 2.303 15.086 1 95.5 97 THR A N 1
ATOM 747 C CA . THR A 1 97 ? -9.445 1.546 13.867 1 95.5 97 THR A CA 1
ATOM 748 C C . THR A 1 97 ? -10.047 0.18 14.195 1 95.5 97 THR A C 1
ATOM 750 O O . THR A 1 97 ? -10.578 -0.022 15.289 1 95.5 97 THR A O 1
ATOM 753 N N . TRP A 1 98 ? -9.992 -0.788 13.242 1 92.69 98 TRP A N 1
ATOM 754 C CA . TRP A 1 98 ? -10.625 -2.1 13.336 1 92.69 98 TRP A CA 1
ATOM 755 C C . TRP A 1 98 ? -9.875 -2.994 14.32 1 92.69 98 TRP A C 1
ATOM 757 O O . TRP A 1 98 ? -10.438 -3.957 14.844 1 92.69 98 TRP A O 1
ATOM 767 N N . ARG A 1 99 ? -8.641 -2.703 14.539 1 89.94 99 ARG A N 1
ATOM 768 C CA . ARG A 1 99 ? -7.781 -3.576 15.328 1 89.94 99 ARG A CA 1
ATOM 769 C C . ARG A 1 99 ? -6.949 -2.773 16.312 1 89.94 99 ARG A C 1
ATOM 771 O O . ARG A 1 99 ? -6.746 -1.571 16.141 1 89.94 99 ARG A O 1
ATOM 778 N N . PRO A 1 100 ? -6.535 -3.506 17.344 1 87.31 100 PRO A N 1
ATOM 779 C CA . PRO A 1 100 ? -5.527 -2.846 18.172 1 87.31 100 PRO A CA 1
ATOM 780 C C . PRO A 1 100 ? -4.246 -2.531 17.406 1 87.31 100 PRO A C 1
ATOM 782 O O . PRO A 1 100 ? -3.75 -3.375 16.641 1 87.31 100 PRO A O 1
ATOM 785 N N . SER A 1 101 ? -3.902 -1.347 17.469 1 85.69 101 SER A N 1
ATOM 786 C CA . SER A 1 101 ? -2.682 -0.927 16.781 1 85.69 101 SER A CA 1
ATOM 787 C C . SER A 1 101 ? -1.85 0.001 17.672 1 85.69 101 SER A C 1
ATOM 789 O O . SER A 1 101 ? -2.301 1.089 18.031 1 85.69 101 SER A O 1
ATOM 791 N N . GLY A 1 102 ? -0.669 -0.398 17.953 1 81.69 102 GLY A N 1
ATOM 792 C CA . GLY A 1 102 ? 0.235 0.454 18.703 1 81.69 102 GLY A CA 1
ATOM 793 C C . GLY A 1 102 ? 0.686 1.679 17.938 1 81.69 102 GLY A C 1
ATOM 794 O O . GLY A 1 102 ? 0.917 2.738 18.516 1 81.69 102 GLY A O 1
ATOM 795 N N . LEU A 1 103 ? 0.75 1.644 16.688 1 87.38 103 LEU A N 1
ATOM 796 C CA . LEU A 1 103 ? 1.233 2.742 15.859 1 87.38 103 LEU A CA 1
ATOM 797 C C . LEU A 1 103 ? 0.24 3.898 15.852 1 87.38 103 LEU A C 1
ATOM 799 O O . LEU A 1 103 ? 0.632 5.059 15.984 1 87.38 103 LEU A O 1
ATOM 803 N N . LEU A 1 104 ? -0.986 3.576 15.727 1 89.25 104 LEU A N 1
ATOM 804 C CA . LEU A 1 104 ? -1.991 4.633 15.711 1 89.25 104 LEU A CA 1
ATOM 805 C C . LEU A 1 104 ? -2.031 5.371 17.047 1 89.25 104 LEU A C 1
ATOM 807 O O . LEU A 1 104 ? -2.186 6.594 17.078 1 89.25 104 LEU A O 1
ATOM 811 N N . GLY A 1 105 ? -1.88 4.605 18.094 1 86.88 105 GLY A N 1
ATOM 812 C CA . GLY A 1 105 ? -1.869 5.199 19.422 1 86.88 105 GLY A CA 1
ATOM 813 C C . GLY A 1 105 ? -0.693 6.129 19.656 1 86.88 105 GLY A C 1
ATOM 814 O O . GLY A 1 105 ? -0.749 7.012 20.516 1 86.88 105 GLY A O 1
ATOM 815 N N . GLY A 1 106 ? 0.286 5.992 18.922 1 89.25 106 GLY A N 1
ATOM 816 C CA . GLY A 1 106 ? 1.501 6.773 19.094 1 89.25 106 GLY A CA 1
ATOM 817 C C . GLY A 1 106 ? 1.481 8.078 18.312 1 89.25 106 GLY A C 1
ATOM 818 O O . GLY A 1 106 ? 2.383 8.906 18.453 1 89.25 106 GLY A O 1
ATOM 819 N N . VAL A 1 107 ? 0.488 8.281 17.516 1 93.19 107 VAL A N 1
ATOM 820 C CA . VAL A 1 107 ? 0.388 9.508 16.75 1 93.19 107 VAL A CA 1
ATOM 821 C C . VAL A 1 107 ? -0.093 10.648 17.641 1 93.19 107 VAL A C 1
ATOM 823 O O . VAL A 1 107 ? -1.149 10.547 18.266 1 93.19 107 VAL A O 1
ATOM 826 N N . ASP A 1 108 ? 0.637 11.719 17.703 1 92.44 108 ASP A N 1
ATOM 827 C CA . ASP A 1 108 ? 0.313 12.867 18.547 1 92.44 108 ASP A CA 1
ATOM 828 C C . ASP A 1 108 ? -0.784 13.719 17.906 1 92.44 108 ASP A C 1
ATOM 830 O O . ASP A 1 108 ? -0.534 14.445 16.953 1 92.44 108 ASP A O 1
ATOM 834 N N . CYS A 1 109 ? -1.966 13.688 18.547 1 93.69 109 CYS A N 1
ATOM 835 C CA . CYS A 1 109 ? -3.1 14.453 18.031 1 93.69 109 CYS A CA 1
ATOM 836 C C . CYS A 1 109 ? -3.373 15.672 18.906 1 93.69 109 CYS A C 1
ATOM 838 O O . CYS A 1 109 ? -4.449 16.266 18.828 1 93.69 109 CYS A O 1
ATOM 840 N N . SER A 1 110 ? -2.451 16.078 19.719 1 91.06 110 SER A N 1
ATOM 841 C CA . SER A 1 110 ? -2.668 17.188 20.641 1 91.06 110 SER A CA 1
ATOM 842 C C . SER A 1 110 ? -2.963 18.484 19.906 1 91.06 110 SER A C 1
ATOM 844 O O . SER A 1 110 ? -3.838 19.25 20.312 1 91.06 110 SER A O 1
ATOM 846 N N . GLY A 1 111 ? -2.264 18.734 18.812 1 88.19 111 GLY A N 1
ATOM 847 C CA . GLY A 1 111 ? -2.5 19.922 18.016 1 88.19 111 GLY A CA 1
ATOM 848 C C . GLY A 1 111 ? -3.875 19.953 17.375 1 88.19 111 GLY A C 1
ATOM 849 O O . GLY A 1 111 ? -4.547 21 17.391 1 88.19 111 GLY A O 1
ATOM 850 N N . VAL A 1 112 ? -4.266 18.844 16.891 1 88.06 112 VAL A N 1
ATOM 851 C CA . VAL A 1 112 ? -5.578 18.75 16.266 1 88.06 112 VAL A CA 1
ATOM 852 C C . VAL A 1 112 ? -6.676 18.938 17.297 1 88.06 112 VAL A C 1
ATOM 854 O O . VAL A 1 112 ? -7.672 19.625 17.047 1 88.06 112 VAL A O 1
ATOM 857 N N . ALA A 1 113 ? -6.488 18.391 18.422 1 87.5 113 ALA A N 1
ATOM 858 C CA . ALA A 1 113 ? -7.48 18.469 19.484 1 87.5 113 ALA A CA 1
ATOM 859 C C . ALA A 1 113 ? -7.746 19.922 19.875 1 87.5 113 ALA A C 1
ATOM 861 O O . ALA A 1 113 ? -8.875 20.281 20.219 1 87.5 113 ALA A O 1
ATOM 862 N N . LYS A 1 114 ? -6.762 20.719 19.703 1 86.19 114 LYS A N 1
ATOM 863 C CA . LYS A 1 114 ? -6.871 22.125 20.094 1 86.19 114 LYS A CA 1
ATOM 864 C C . LYS A 1 114 ? -7.559 22.953 19.016 1 86.19 114 LYS A C 1
ATOM 866 O O . LYS A 1 114 ? -8.242 23.938 19.312 1 86.19 114 LYS A O 1
ATOM 871 N N . SER A 1 115 ? -7.441 22.453 17.766 1 83.12 115 SER A N 1
ATOM 872 C CA . SER A 1 115 ? -7.855 23.328 16.672 1 83.12 115 SER A CA 1
ATOM 873 C C . SER A 1 115 ? -9.055 22.75 15.93 1 83.12 115 SER A C 1
ATOM 875 O O . SER A 1 115 ? -9.734 23.469 15.188 1 83.12 115 SER A O 1
ATOM 877 N N . PHE A 1 116 ? -9.273 21.469 16.219 1 86.44 116 PHE A N 1
ATOM 878 C CA . PHE A 1 116 ? -10.336 20.766 15.508 1 86.44 116 PHE A CA 1
ATOM 879 C C . PHE A 1 116 ? -11.312 20.141 16.484 1 86.44 116 PHE A C 1
ATOM 881 O O . PHE A 1 116 ? -10.953 19.234 17.234 1 86.44 116 PHE A O 1
ATOM 888 N N . GLY A 1 117 ? -12.523 20.625 16.5 1 86.62 117 GLY A N 1
ATOM 889 C CA . GLY A 1 117 ? -13.508 20.172 17.469 1 86.62 117 GLY A CA 1
ATOM 890 C C . GLY A 1 117 ? -14.398 19.062 16.922 1 86.62 117 GLY A C 1
ATOM 891 O O . GLY A 1 117 ? -15.203 18.5 17.656 1 86.62 117 GLY A O 1
ATOM 892 N N . GLY A 1 118 ? -14.227 18.75 15.719 1 95.31 118 GLY A N 1
ATOM 893 C CA . GLY A 1 118 ? -15.102 17.766 15.102 1 95.31 118 GLY A CA 1
ATOM 894 C C . GLY A 1 118 ? -14.539 16.359 15.141 1 95.31 118 GLY A C 1
ATOM 895 O O . GLY A 1 118 ? -13.766 16.016 16.031 1 95.31 118 GLY A O 1
ATOM 896 N N . GLU A 1 119 ? -15.141 15.516 14.344 1 98 119 GLU A N 1
ATOM 897 C CA . GLU A 1 119 ? -14.742 14.117 14.203 1 98 119 GLU A CA 1
ATOM 898 C C . GLU A 1 119 ? -14.438 13.773 12.742 1 98 119 GLU A C 1
ATOM 900 O O . GLU A 1 119 ? -14.773 14.547 11.836 1 98 119 GLU A O 1
ATOM 905 N N . ALA A 1 120 ? -13.711 12.68 12.57 1 98.44 120 ALA A N 1
ATOM 906 C CA . ALA A 1 120 ? -13.289 12.375 11.203 1 98.44 120 ALA A CA 1
ATOM 907 C C . ALA A 1 120 ? -13.141 10.867 11 1 98.44 120 ALA A C 1
ATOM 909 O O . ALA A 1 120 ? -12.891 10.125 11.953 1 98.44 120 ALA A O 1
ATOM 910 N N . ILE A 1 121 ? -13.375 10.414 9.812 1 98.81 121 ILE A N 1
ATOM 911 C CA . ILE A 1 121 ? -12.938 9.125 9.312 1 98.81 121 ILE A CA 1
ATOM 912 C C . ILE A 1 121 ? -11.898 9.32 8.211 1 98.81 121 ILE A C 1
ATOM 914 O O . ILE A 1 121 ? -12.102 10.125 7.293 1 98.81 121 ILE A O 1
ATOM 918 N N . VAL A 1 122 ? -10.789 8.703 8.367 1 98.75 122 VAL A N 1
ATOM 919 C CA . VAL A 1 122 ? -9.703 8.766 7.398 1 98.75 122 VAL A CA 1
ATOM 920 C C . VAL A 1 122 ? -9.508 7.395 6.746 1 98.75 122 VAL A C 1
ATOM 922 O O . VAL A 1 122 ? -9.469 6.375 7.438 1 98.75 122 VAL A O 1
ATOM 925 N N . ALA A 1 123 ? -9.445 7.383 5.465 1 98.81 123 ALA A N 1
ATOM 926 C CA . ALA A 1 123 ? -9.141 6.164 4.711 1 98.81 123 ALA A CA 1
ATOM 927 C C . ALA A 1 123 ? -7.816 6.301 3.961 1 98.81 123 ALA A C 1
ATOM 929 O O . ALA A 1 123 ? -7.754 6.953 2.914 1 98.81 123 ALA A O 1
ATOM 930 N N . PRO A 1 124 ? -6.789 5.672 4.492 1 98.62 124 PRO A N 1
ATOM 931 C CA . PRO A 1 124 ? -5.523 5.629 3.754 1 98.62 124 PRO A CA 1
ATOM 932 C C . PRO A 1 124 ? -5.578 4.695 2.547 1 98.62 124 PRO A C 1
ATOM 934 O O . PRO A 1 124 ? -6.336 3.723 2.547 1 98.62 124 PRO A O 1
ATOM 937 N N . VAL A 1 125 ? -4.824 5.02 1.579 1 98.38 125 VAL A N 1
ATOM 938 C CA . VAL A 1 125 ? -4.695 4.16 0.406 1 98.38 125 VAL A CA 1
ATOM 939 C C . VAL A 1 125 ? -3.219 3.934 0.094 1 98.38 125 VAL A C 1
ATOM 941 O O . VAL A 1 125 ? -2.494 4.875 -0.234 1 98.38 125 VAL A O 1
ATOM 944 N N . HIS A 1 126 ? -2.805 2.797 0.23 1 97.31 126 HIS A N 1
ATOM 945 C CA . HIS A 1 126 ? -1.456 2.406 -0.167 1 97.31 126 HIS A CA 1
ATOM 946 C C . HIS A 1 126 ? -1.462 1.704 -1.521 1 97.31 126 HIS A C 1
ATOM 948 O O . HIS A 1 126 ? -2.061 0.636 -1.668 1 97.31 126 HIS A O 1
ATOM 954 N N . LEU A 1 127 ? -0.839 2.324 -2.463 1 96.19 127 LEU A N 1
ATOM 955 C CA . LEU A 1 127 ? -0.708 1.774 -3.807 1 96.19 127 LEU A CA 1
ATOM 956 C C . LEU A 1 127 ? 0.699 1.232 -4.039 1 96.19 127 LEU A C 1
ATOM 958 O O . LEU A 1 127 ? 1.61 1.504 -3.254 1 96.19 127 LEU A O 1
ATOM 962 N N . PRO A 1 128 ? 0.833 0.4 -5.047 1 94.19 128 PRO A N 1
ATOM 963 C CA . PRO A 1 128 ? 2.172 -0.09 -5.383 1 94.19 128 PRO A CA 1
ATOM 964 C C . PRO A 1 128 ? 3.17 1.04 -5.629 1 94.19 128 PRO A C 1
ATOM 966 O O . PRO A 1 128 ? 2.77 2.176 -5.891 1 94.19 128 PRO A O 1
ATOM 969 N N . ARG A 1 129 ? 4.41 0.66 -5.453 1 91.38 129 ARG A N 1
ATOM 970 C CA . ARG A 1 129 ? 5.543 1.533 -5.742 1 91.38 129 ARG A CA 1
ATOM 971 C C . ARG A 1 129 ? 5.562 2.736 -4.805 1 91.38 129 ARG A C 1
ATOM 973 O O . ARG A 1 129 ? 5.93 3.84 -5.211 1 91.38 129 ARG A O 1
ATOM 980 N N . GLY A 1 130 ? 4.961 2.561 -3.66 1 90.06 130 GLY A N 1
ATOM 981 C CA . GLY A 1 130 ? 5.168 3.49 -2.562 1 90.06 130 GLY A CA 1
ATOM 982 C C . GLY A 1 130 ? 4.23 4.68 -2.602 1 90.06 130 GLY A C 1
ATOM 983 O O . GLY A 1 130 ? 4.457 5.68 -1.917 1 90.06 130 GLY A O 1
ATOM 984 N N . ILE A 1 131 ? 3.254 4.637 -3.41 1 94.5 131 ILE A N 1
ATOM 985 C CA . ILE A 1 131 ? 2.271 5.715 -3.426 1 94.5 131 ILE A CA 1
ATOM 986 C C . ILE A 1 131 ? 1.308 5.551 -2.254 1 94.5 131 ILE A C 1
ATOM 988 O O . ILE A 1 131 ? 0.754 4.469 -2.043 1 94.5 131 ILE A O 1
ATOM 992 N N . VAL A 1 132 ? 1.184 6.609 -1.494 1 96.81 132 VAL A N 1
ATOM 993 C CA . VAL A 1 132 ? 0.225 6.637 -0.395 1 96.81 132 VAL A CA 1
ATOM 994 C C . VAL A 1 132 ? -0.701 7.844 -0.548 1 96.81 132 VAL A C 1
ATOM 996 O O . VAL A 1 132 ? -0.237 8.977 -0.69 1 96.81 132 VAL A O 1
ATOM 999 N N . GLY A 1 133 ? -1.994 7.598 -0.64 1 97.56 133 GLY A N 1
ATOM 1000 C CA . GLY A 1 133 ? -3.018 8.633 -0.619 1 97.56 133 GLY A CA 1
ATOM 1001 C C . GLY A 1 133 ? -3.945 8.531 0.578 1 97.56 133 GLY A C 1
ATOM 1002 O O . GLY A 1 133 ? -3.768 7.66 1.434 1 97.56 133 GLY A O 1
ATOM 1003 N N . ALA A 1 134 ? -4.895 9.453 0.659 1 98.44 134 ALA A N 1
ATOM 1004 C CA . ALA A 1 134 ? -5.855 9.422 1.755 1 98.44 134 ALA A CA 1
ATOM 1005 C C . ALA A 1 134 ? -7.086 10.273 1.431 1 98.44 134 ALA A C 1
ATOM 1007 O O . ALA A 1 134 ? -6.992 11.242 0.682 1 98.44 134 ALA A O 1
ATOM 1008 N N . VAL A 1 135 ? -8.188 9.875 1.961 1 98.81 135 VAL A N 1
ATOM 1009 C CA . VAL A 1 135 ? -9.398 10.68 1.988 1 98.81 135 VAL A CA 1
ATOM 1010 C C . VAL A 1 135 ? -9.852 10.883 3.434 1 98.81 135 VAL A C 1
ATOM 1012 O O . VAL A 1 135 ? -9.906 9.93 4.215 1 98.81 135 VAL A O 1
ATOM 1015 N N . VAL A 1 136 ? -10.086 12.062 3.789 1 98.25 136 VAL A N 1
ATOM 1016 C CA . VAL A 1 136 ? -10.578 12.43 5.109 1 98.25 136 VAL A CA 1
ATOM 1017 C C . VAL A 1 136 ? -12 12.977 4.996 1 98.25 136 VAL A C 1
ATOM 1019 O O . VAL A 1 136 ? -12.258 13.906 4.223 1 98.25 136 VAL A O 1
ATOM 1022 N N . TRP A 1 137 ? -12.93 12.367 5.676 1 98.56 137 TRP A N 1
ATOM 1023 C CA . TRP A 1 137 ? -14.273 12.891 5.891 1 98.56 137 TRP A CA 1
ATOM 1024 C C . TRP A 1 137 ? -14.414 13.445 7.305 1 98.56 137 TRP A C 1
ATOM 1026 O O . TRP A 1 137 ? -14.086 12.773 8.281 1 98.56 137 TRP A O 1
ATOM 1036 N N . CYS A 1 138 ? -14.898 14.555 7.43 1 97 138 CYS A N 1
ATOM 1037 C CA . CYS A 1 138 ? -14.961 15.055 8.797 1 97 138 CYS A CA 1
ATOM 1038 C C . CYS A 1 138 ? -16.203 15.898 9.016 1 97 138 CYS A C 1
ATOM 1040 O O . CYS A 1 138 ? -16.906 16.25 8.062 1 97 138 CYS A O 1
ATOM 1042 N N . SER A 1 139 ? -16.547 16.125 10.266 1 97.56 139 SER A N 1
ATOM 1043 C CA . SER A 1 139 ? -17.609 17 10.781 1 97.56 139 SER A CA 1
ATOM 1044 C C . SER A 1 139 ? -17.031 18.109 11.641 1 97.56 139 SER A C 1
ATOM 1046 O O . SER A 1 139 ? -15.883 18.031 12.078 1 97.56 139 SER A O 1
ATOM 1048 N N . ARG A 1 140 ? -17.828 19.125 11.898 1 94.62 140 ARG A N 1
ATOM 1049 C CA . ARG A 1 140 ? -17.406 20.219 12.758 1 94.62 140 ARG A CA 1
ATOM 1050 C C . ARG A 1 140 ? -17.75 19.938 14.219 1 94.62 140 ARG A C 1
ATOM 1052 O O . ARG A 1 140 ? -17.156 20.516 15.125 1 94.62 140 ARG A O 1
ATOM 1059 N N . GLU A 1 141 ? -18.703 19.125 14.375 1 94.69 141 GLU A N 1
ATOM 1060 C CA . GLU A 1 141 ? -19.172 18.766 15.711 1 94.69 141 GLU A CA 1
ATOM 1061 C C . GLU A 1 141 ? -19.203 17.25 15.898 1 94.69 141 GLU A C 1
ATOM 1063 O O . GLU A 1 141 ? -19.234 16.5 14.922 1 94.69 141 GLU A O 1
ATOM 1068 N N . PRO A 1 142 ? -19.188 16.844 17.188 1 95.94 142 PRO A N 1
ATOM 1069 C CA . PRO A 1 142 ? -19.281 15.406 17.422 1 95.94 142 PRO A CA 1
ATOM 1070 C C . PRO A 1 142 ? -20.594 14.812 16.891 1 95.94 142 PRO A C 1
ATOM 1072 O O . PRO A 1 142 ? -21.656 15.383 17.094 1 95.94 142 PRO A O 1
ATOM 1075 N N . ILE A 1 143 ? -20.438 13.68 16.25 1 97.69 143 ILE A N 1
ATOM 1076 C CA . ILE A 1 143 ? -21.609 13.055 15.664 1 97.69 143 ILE A CA 1
ATOM 1077 C C . ILE A 1 143 ? -21.703 11.594 16.109 1 97.69 143 ILE A C 1
ATOM 1079 O O . ILE A 1 143 ? -22.578 10.852 15.664 1 97.69 143 ILE A O 1
ATOM 1083 N N . GLY A 1 144 ? -20.812 11.18 16.953 1 97.75 144 GLY A N 1
ATOM 1084 C CA . GLY A 1 144 ? -20.75 9.773 17.297 1 97.75 144 GLY A CA 1
ATOM 1085 C C . GLY A 1 144 ? -20.094 8.93 16.219 1 97.75 144 GLY A C 1
ATOM 1086 O O . GLY A 1 144 ? -20.656 7.938 15.766 1 97.75 144 GLY A O 1
ATOM 1087 N N . VAL A 1 145 ? -18.859 9.328 15.852 1 98.31 145 VAL A N 1
ATOM 1088 C CA . VAL A 1 145 ? -18.188 8.82 14.656 1 98.31 145 VAL A CA 1
ATOM 1089 C C . VAL A 1 145 ? -17.875 7.34 14.828 1 98.31 145 VAL A C 1
ATOM 1091 O O . VAL A 1 145 ? -17.766 6.605 13.844 1 98.31 145 VAL A O 1
ATOM 1094 N N . ALA A 1 146 ? -17.75 6.902 16.031 1 97.69 146 ALA A N 1
ATOM 1095 C CA . ALA A 1 146 ? -17.453 5.492 16.266 1 97.69 146 ALA A CA 1
ATOM 1096 C C . ALA A 1 146 ? -18.547 4.602 15.68 1 97.69 146 ALA A C 1
ATOM 1098 O O . ALA A 1 146 ? -18.25 3.566 15.07 1 97.69 146 ALA A O 1
ATOM 1099 N N . GLN A 1 147 ? -19.719 5.031 15.836 1 97.88 147 GLN A N 1
ATOM 1100 C CA . GLN A 1 147 ? -20.844 4.277 15.289 1 97.88 147 GLN A CA 1
ATOM 1101 C C . GLN A 1 147 ? -20.891 4.387 13.766 1 97.88 147 GLN A C 1
ATOM 1103 O O . GLN A 1 147 ? -21.172 3.402 13.078 1 97.88 147 GLN A O 1
ATOM 1108 N N . VAL A 1 148 ? -20.641 5.559 13.297 1 98.5 148 VAL A N 1
ATOM 1109 C CA . VAL A 1 148 ? -20.594 5.766 11.852 1 98.5 148 VAL A CA 1
ATOM 1110 C C . VAL A 1 148 ? -19.5 4.883 11.242 1 98.5 148 VAL A C 1
ATOM 1112 O O . VAL A 1 148 ? -19.734 4.211 10.234 1 98.5 148 VAL A O 1
ATOM 1115 N N . PHE A 1 149 ? -18.406 4.855 11.93 1 98.44 149 PHE A N 1
ATOM 1116 C CA . PHE A 1 149 ? -17.266 4.066 11.477 1 98.44 149 PHE A CA 1
ATOM 1117 C C . PHE A 1 149 ? -17.625 2.588 11.391 1 98.44 149 PHE A C 1
ATOM 1119 O O . PHE A 1 149 ? -17.312 1.923 10.406 1 98.44 149 PHE A O 1
ATOM 1126 N N . ALA A 1 150 ? -18.297 2.096 12.336 1 97.19 150 ALA A N 1
ATOM 1127 C CA . ALA A 1 150 ? -18.672 0.685 12.383 1 97.19 150 ALA A CA 1
ATOM 1128 C C . ALA A 1 150 ? -19.516 0.296 11.172 1 97.19 150 ALA A C 1
ATOM 1130 O O . ALA A 1 150 ? -19.391 -0.815 10.656 1 97.19 150 ALA A O 1
ATOM 1131 N N . GLY A 1 151 ? -20.266 1.227 10.672 1 96.94 151 GLY A N 1
ATOM 1132 C CA . GLY A 1 151 ? -21.188 0.897 9.594 1 96.94 151 GLY A CA 1
ATOM 1133 C C . GLY A 1 151 ? -20.688 1.346 8.234 1 96.94 151 GLY A C 1
ATOM 1134 O O . GLY A 1 151 ? -21.125 0.816 7.207 1 96.94 151 GLY A O 1
ATOM 1135 N N . LYS A 1 152 ? -19.719 2.279 8.227 1 98.19 152 LYS A N 1
ATOM 1136 C CA . LYS A 1 152 ? -19.453 2.928 6.949 1 98.19 152 LYS A CA 1
ATOM 1137 C C . LYS A 1 152 ? -17.984 2.789 6.559 1 98.19 152 LYS A C 1
ATOM 1139 O O . LYS A 1 152 ? -17.609 3.045 5.41 1 98.19 152 LYS A O 1
ATOM 1144 N N . ALA A 1 153 ? -17.141 2.332 7.465 1 97.69 153 ALA A N 1
ATOM 1145 C CA . ALA A 1 153 ? -15.703 2.338 7.242 1 97.69 153 ALA A CA 1
ATOM 1146 C C . ALA A 1 153 ? -15.328 1.507 6.02 1 97.69 153 ALA A C 1
ATOM 1148 O O . ALA A 1 153 ? -14.469 1.9 5.234 1 97.69 153 ALA A O 1
ATOM 1149 N N . GLU A 1 154 ? -16.016 0.373 5.855 1 97.75 154 GLU A N 1
ATOM 1150 C CA . GLU A 1 154 ? -15.734 -0.481 4.707 1 97.75 154 GLU A CA 1
ATOM 1151 C C . GLU A 1 154 ? -16 0.251 3.395 1 97.75 154 GLU A C 1
ATOM 1153 O O . GLU A 1 154 ? -15.172 0.235 2.484 1 97.75 154 GLU A O 1
ATOM 1158 N N . HIS A 1 155 ? -17.125 0.85 3.354 1 98.25 155 HIS A N 1
ATOM 1159 C CA . HIS A 1 155 ? -17.516 1.572 2.148 1 98.25 155 HIS A CA 1
ATOM 1160 C C . HIS A 1 155 ? -16.594 2.762 1.896 1 98.25 155 HIS A C 1
ATOM 1162 O O . HIS A 1 155 ? -16.172 3.002 0.759 1 98.25 155 HIS A O 1
ATOM 1168 N N . PHE A 1 156 ? -16.219 3.525 2.918 1 98.75 156 PHE A N 1
ATOM 1169 C CA . PHE A 1 156 ? -15.32 4.668 2.801 1 98.75 156 PHE A CA 1
ATOM 1170 C C . PHE A 1 156 ? -13.953 4.227 2.289 1 98.75 156 PHE A C 1
ATOM 1172 O O . PHE A 1 156 ? -13.367 4.879 1.423 1 98.75 156 PHE A O 1
ATOM 1179 N N . GLN A 1 157 ? -13.516 3.102 2.812 1 98.69 157 GLN A N 1
ATOM 1180 C CA . GLN A 1 157 ? -12.227 2.568 2.377 1 98.69 157 GLN A CA 1
ATOM 1181 C C . GLN A 1 157 ? -12.25 2.221 0.89 1 98.69 157 GLN A C 1
ATOM 1183 O O . GLN A 1 157 ? -11.305 2.523 0.161 1 98.69 157 GLN A O 1
ATOM 1188 N N . ALA A 1 158 ? -13.289 1.608 0.469 1 98.19 158 ALA A N 1
ATOM 1189 C CA . ALA A 1 158 ? -13.422 1.235 -0.937 1 98.19 158 ALA A CA 1
ATOM 1190 C C . ALA A 1 158 ? -13.469 2.471 -1.83 1 98.19 158 ALA A C 1
ATOM 1192 O O . ALA A 1 158 ? -12.844 2.506 -2.889 1 98.19 158 ALA A O 1
ATOM 1193 N N . LEU A 1 159 ? -14.195 3.465 -1.413 1 98.56 159 LEU A N 1
ATOM 1194 C CA . LEU A 1 159 ? -14.305 4.699 -2.182 1 98.56 159 LEU A CA 1
ATOM 1195 C C . LEU A 1 159 ? -12.945 5.391 -2.297 1 98.56 159 LEU A C 1
ATOM 1197 O O . LEU A 1 159 ? -12.578 5.863 -3.373 1 98.56 159 LEU A O 1
ATOM 1201 N N . ALA A 1 160 ? -12.273 5.445 -1.179 1 98.81 160 ALA A N 1
ATOM 1202 C CA . ALA A 1 160 ? -10.953 6.062 -1.187 1 98.81 160 ALA A CA 1
ATOM 1203 C C . ALA A 1 160 ? -10.008 5.328 -2.135 1 98.81 160 ALA A C 1
ATOM 1205 O O . ALA A 1 160 ? -9.289 5.961 -2.914 1 98.81 160 ALA A O 1
ATOM 1206 N N . LEU A 1 161 ? -10.023 4.047 -2.041 1 98.56 161 LEU A N 1
ATOM 1207 C CA . LEU A 1 161 ? -9.172 3.23 -2.898 1 98.56 161 LEU A CA 1
ATOM 1208 C C . LEU A 1 161 ? -9.484 3.477 -4.371 1 98.56 161 LEU A C 1
ATOM 1210 O O . LEU A 1 161 ? -8.578 3.705 -5.172 1 98.56 161 LEU A O 1
ATOM 1214 N N . ARG A 1 162 ? -10.734 3.486 -4.699 1 98.12 162 ARG A N 1
ATOM 1215 C CA . ARG A 1 162 ? -11.133 3.73 -6.082 1 98.12 162 ARG A CA 1
ATOM 1216 C C . ARG A 1 162 ? -10.719 5.125 -6.535 1 98.12 162 ARG A C 1
ATOM 1218 O O . ARG A 1 162 ? -10.172 5.289 -7.629 1 98.12 162 ARG A O 1
ATOM 1225 N N . LEU A 1 163 ? -10.953 6.094 -5.703 1 98.5 163 LEU A N 1
ATOM 1226 C CA . LEU A 1 163 ? -10.641 7.48 -6.039 1 98.5 163 LEU A CA 1
ATOM 1227 C C . LEU A 1 163 ? -9.148 7.664 -6.27 1 98.5 163 LEU A C 1
ATOM 1229 O O . LEU A 1 163 ? -8.734 8.172 -7.316 1 98.5 163 LEU A O 1
ATOM 1233 N N . VAL A 1 164 ? -8.367 7.23 -5.363 1 97.69 164 VAL A N 1
ATOM 1234 C CA . VAL A 1 164 ? -6.93 7.48 -5.367 1 97.69 164 VAL A CA 1
ATOM 1235 C C . VAL A 1 164 ? -6.266 6.68 -6.484 1 97.69 164 VAL A C 1
ATOM 1237 O O . VAL A 1 164 ? -5.43 7.207 -7.223 1 97.69 164 VAL A O 1
ATOM 1240 N N . ALA A 1 165 ? -6.633 5.434 -6.629 1 96.69 165 ALA A N 1
ATOM 1241 C CA . ALA A 1 165 ? -6.055 4.598 -7.68 1 96.69 165 ALA A CA 1
ATOM 1242 C C . ALA A 1 165 ? -6.395 5.141 -9.062 1 96.69 165 ALA A C 1
ATOM 1244 O O . ALA A 1 165 ? -5.523 5.242 -9.93 1 96.69 165 ALA A O 1
ATOM 1245 N N . THR A 1 166 ? -7.66 5.508 -9.234 1 96.88 166 THR A N 1
ATOM 1246 C CA . THR A 1 166 ? -8.109 6.008 -10.531 1 96.88 166 THR A CA 1
ATOM 1247 C C . THR A 1 166 ? -7.438 7.34 -10.852 1 96.88 166 THR A C 1
ATOM 1249 O O . THR A 1 166 ? -6.996 7.559 -11.984 1 96.88 166 THR A O 1
ATOM 1252 N N . HIS A 1 167 ? -7.34 8.195 -9.875 1 97 167 HIS A N 1
ATOM 1253 C CA . HIS A 1 167 ? -6.727 9.5 -10.094 1 97 167 HIS A CA 1
ATOM 1254 C C . HIS A 1 167 ? -5.258 9.359 -10.484 1 97 167 HIS A C 1
ATOM 1256 O O . HIS A 1 167 ? -4.781 10.047 -11.391 1 97 167 HIS A O 1
ATOM 1262 N N . ASN A 1 168 ? -4.547 8.516 -9.758 1 94.75 168 ASN A N 1
ATOM 1263 C CA . ASN A 1 168 ? -3.139 8.32 -10.086 1 94.75 168 ASN A CA 1
ATOM 1264 C C . ASN A 1 168 ? -2.967 7.723 -11.477 1 94.75 168 ASN A C 1
ATOM 1266 O O . ASN A 1 168 ? -2.09 8.141 -12.234 1 94.75 168 ASN A O 1
ATOM 1270 N N . GLU A 1 169 ? -3.799 6.777 -11.812 1 92.88 169 GLU A N 1
ATOM 1271 C CA . GLU A 1 169 ? -3.756 6.23 -13.164 1 92.88 169 GLU A CA 1
ATOM 1272 C C . GLU A 1 169 ? -4.047 7.309 -14.211 1 92.88 169 GLU A C 1
ATOM 1274 O O . GLU A 1 169 ? -3.389 7.367 -15.25 1 92.88 169 GLU A O 1
ATOM 1279 N N . ALA A 1 170 ? -4.992 8.141 -13.945 1 94.19 170 ALA A N 1
ATOM 1280 C CA . ALA A 1 170 ? -5.348 9.227 -14.844 1 94.19 170 ALA A CA 1
ATOM 1281 C C . ALA A 1 170 ? -4.156 10.156 -15.086 1 94.19 170 ALA A C 1
ATOM 1283 O O . ALA A 1 170 ? -3.963 10.648 -16.188 1 94.19 170 ALA A O 1
ATOM 1284 N N . ARG A 1 171 ? -3.379 10.305 -14.086 1 92.12 171 ARG A N 1
ATOM 1285 C CA . ARG A 1 171 ? -2.217 11.188 -14.156 1 92.12 171 ARG A CA 1
ATOM 1286 C C . ARG A 1 171 ? -1.012 10.453 -14.742 1 92.12 171 ARG A C 1
ATOM 1288 O O . ARG A 1 171 ?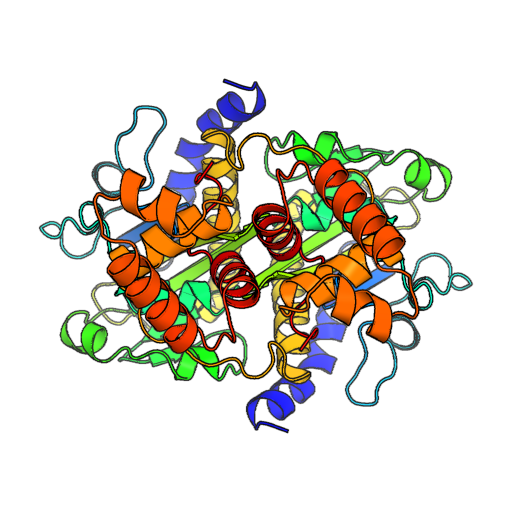 0.077 11.023 -14.836 1 92.12 171 ARG A O 1
ATOM 1295 N N . GLY A 1 172 ? -1.17 9.25 -15.062 1 87.75 172 GLY A N 1
ATOM 1296 C CA . GLY A 1 172 ? -0.083 8.453 -15.609 1 87.75 172 GLY A CA 1
ATOM 1297 C C . GLY A 1 172 ? 0.9 7.977 -14.562 1 87.75 172 GLY A C 1
ATOM 1298 O O . GLY A 1 172 ? 2.105 7.918 -14.812 1 87.75 172 GLY A O 1
ATOM 1299 N N . ARG A 1 173 ? 0.392 7.777 -13.414 1 84.19 173 ARG A N 1
ATOM 1300 C CA . ARG A 1 173 ? 1.214 7.289 -12.312 1 84.19 173 ARG A CA 1
ATOM 1301 C C . ARG A 1 173 ? 0.844 5.855 -11.945 1 84.19 173 ARG A C 1
ATOM 1303 O O . ARG A 1 173 ? -0.329 5.48 -11.992 1 84.19 173 ARG A O 1
ATOM 1310 N N . PRO A 1 174 ? 1.769 4.988 -11.578 1 74.75 174 PRO A N 1
ATOM 1311 C CA . PRO A 1 174 ? 3.193 5.324 -11.602 1 74.75 174 PRO A CA 1
ATOM 1312 C C . PRO A 1 174 ? 3.734 5.492 -13.016 1 74.75 174 PRO A C 1
ATOM 1314 O O . PRO A 1 174 ? 3.266 4.824 -13.945 1 74.75 174 PRO A O 1
ATOM 1317 N N . ARG A 1 175 ? 4.777 6.324 -13.039 1 68.62 175 ARG A N 1
ATOM 1318 C CA . ARG A 1 175 ? 5.371 6.582 -14.344 1 68.62 175 ARG A CA 1
ATOM 1319 C C . ARG A 1 175 ? 6.129 5.363 -14.852 1 68.62 175 ARG A C 1
ATOM 1321 O O . ARG A 1 175 ? 6.816 4.688 -14.086 1 68.62 175 ARG A O 1
ATOM 1328 N N . ASN A 1 176 ? 5.949 5.184 -16.172 1 62.62 176 ASN A N 1
ATOM 1329 C CA . ASN A 1 176 ? 6.699 4.168 -16.891 1 62.62 176 ASN A CA 1
ATOM 1330 C C . ASN A 1 176 ? 6.574 2.797 -16.234 1 62.62 176 ASN A C 1
ATOM 1332 O O . ASN A 1 176 ? 7.523 2.012 -16.25 1 62.62 176 ASN A O 1
ATOM 1336 N N . ALA A 1 177 ? 5.426 2.711 -15.688 1 73.44 177 ALA A N 1
ATOM 1337 C CA . ALA A 1 177 ? 5.27 1.421 -15.016 1 73.44 177 ALA A CA 1
ATOM 1338 C C . ALA A 1 177 ? 4.855 0.336 -16.016 1 73.44 177 ALA A C 1
ATOM 1340 O O . ALA A 1 177 ? 3.975 0.552 -16.844 1 73.44 177 ALA A O 1
ATOM 1341 N N . GLY A 1 178 ? 5.66 -0.674 -16.125 1 79.19 178 GLY A N 1
ATOM 1342 C CA . GLY A 1 178 ? 5.305 -1.911 -16.797 1 79.19 178 GLY A CA 1
ATOM 1343 C C . GLY A 1 178 ? 5.246 -3.105 -15.867 1 79.19 178 GLY A C 1
ATOM 1344 O O . GLY A 1 178 ? 5.449 -2.967 -14.656 1 79.19 178 GLY A O 1
ATOM 1345 N N . VAL A 1 179 ? 4.754 -4.164 -16.438 1 84.25 179 VAL A N 1
ATOM 1346 C CA . VAL A 1 179 ? 4.801 -5.414 -15.688 1 84.25 179 VAL A CA 1
ATOM 1347 C C . VAL A 1 179 ? 6.242 -5.902 -15.578 1 84.25 179 VAL A C 1
ATOM 1349 O O . VAL A 1 179 ? 6.871 -6.219 -16.594 1 84.25 179 VAL A O 1
ATOM 1352 N N . PRO A 1 180 ? 6.73 -5.84 -14.391 1 82.56 180 PRO A N 1
ATOM 1353 C CA . PRO A 1 180 ? 8.109 -6.328 -14.281 1 82.56 180 PRO A CA 1
ATOM 1354 C C . PRO A 1 180 ? 8.25 -7.797 -14.68 1 82.56 180 PRO A C 1
ATOM 1356 O O . PRO A 1 180 ? 7.293 -8.562 -14.562 1 82.56 180 PRO A O 1
ATOM 1359 N N . GLN A 1 181 ? 9.461 -8.031 -15.219 1 88.94 181 GLN A N 1
ATOM 1360 C CA . GLN A 1 181 ? 9.773 -9.438 -15.398 1 88.94 181 GLN A CA 1
ATOM 1361 C C . GLN A 1 181 ? 9.922 -10.156 -14.062 1 88.94 181 GLN A C 1
ATOM 1363 O O . GLN A 1 181 ? 10.266 -9.523 -13.055 1 88.94 181 GLN A O 1
ATOM 1368 N N . LYS A 1 182 ? 9.727 -11.414 -14.125 1 92.62 182 LYS A N 1
ATOM 1369 C CA . LYS A 1 182 ? 9.797 -12.219 -12.906 1 92.62 182 LYS A CA 1
ATOM 1370 C C . LYS A 1 182 ? 11.211 -12.234 -12.336 1 92.62 182 LYS A C 1
ATOM 1372 O O . LYS A 1 182 ? 12.172 -12.484 -13.062 1 92.62 182 LYS A O 1
ATOM 1377 N N . LEU A 1 183 ? 11.305 -11.961 -11.078 1 95.25 183 LEU A N 1
ATOM 1378 C CA . LEU A 1 183 ? 12.586 -12.07 -10.398 1 95.25 183 LEU A CA 1
ATOM 1379 C C . LEU A 1 183 ? 12.844 -13.508 -9.945 1 95.25 183 LEU A C 1
ATOM 1381 O O . LEU A 1 183 ? 11.906 -14.219 -9.578 1 95.25 183 LEU A O 1
ATOM 1385 N N . THR A 1 184 ? 14.086 -13.883 -9.992 1 95.81 184 THR A N 1
ATOM 1386 C CA . THR A 1 184 ? 14.469 -15.18 -9.438 1 95.81 184 THR A CA 1
ATOM 1387 C C . THR A 1 184 ? 14.648 -15.086 -7.926 1 95.81 184 THR A C 1
ATOM 1389 O O . THR A 1 184 ? 14.719 -13.992 -7.367 1 95.81 184 THR A O 1
ATOM 1392 N N . ARG A 1 185 ? 14.695 -16.219 -7.348 1 94.5 185 ARG A N 1
ATOM 1393 C CA . ARG A 1 185 ? 14.891 -16.297 -5.906 1 94.5 185 ARG A CA 1
ATOM 1394 C C . ARG A 1 185 ? 16.188 -15.617 -5.492 1 94.5 185 ARG A C 1
ATOM 1396 O O . ARG A 1 185 ? 16.219 -14.852 -4.527 1 94.5 185 ARG A O 1
ATOM 1403 N N . ARG A 1 186 ? 17.219 -15.828 -6.215 1 96.31 186 ARG A N 1
ATOM 1404 C CA . ARG A 1 186 ? 18.531 -15.281 -5.871 1 96.31 186 ARG A CA 1
ATOM 1405 C C . ARG A 1 186 ? 18.562 -13.766 -6.055 1 96.31 186 ARG A C 1
ATOM 1407 O O . ARG A 1 186 ? 19.172 -13.055 -5.262 1 96.31 186 ARG A O 1
ATOM 1414 N N . GLU A 1 187 ? 17.891 -13.297 -7.102 1 96.69 187 GLU A N 1
ATOM 1415 C CA . GLU A 1 187 ? 17.781 -11.852 -7.309 1 96.69 187 GLU A CA 1
ATOM 1416 C C . GLU A 1 187 ? 17.094 -11.18 -6.137 1 96.69 187 GLU A C 1
ATOM 1418 O O . GLU A 1 187 ? 17.562 -10.164 -5.625 1 96.69 187 GLU A O 1
ATOM 1423 N N . VAL A 1 188 ? 16.062 -11.797 -5.648 1 96.19 188 VAL A N 1
ATOM 1424 C CA . VAL A 1 188 ? 15.305 -11.234 -4.535 1 96.19 188 VAL A CA 1
ATOM 1425 C C . VAL A 1 188 ? 16.141 -11.289 -3.26 1 96.19 188 VAL A C 1
ATOM 1427 O O . VAL A 1 188 ? 16.156 -10.328 -2.48 1 96.19 188 VAL A O 1
ATOM 1430 N N . GLN A 1 189 ? 16.781 -12.352 -3.061 1 95.5 189 GLN A N 1
ATOM 1431 C CA . GLN A 1 189 ? 17.641 -12.477 -1.885 1 95.5 189 GLN A CA 1
ATOM 1432 C C . GLN A 1 189 ? 18.703 -11.383 -1.86 1 95.5 189 GLN A C 1
ATOM 1434 O O . GLN A 1 189 ? 18.922 -10.742 -0.83 1 95.5 189 GLN A O 1
ATOM 1439 N N . CYS A 1 190 ? 19.344 -11.195 -2.98 1 97.12 190 CYS A N 1
ATOM 1440 C CA . CYS A 1 190 ? 20.359 -10.156 -3.072 1 97.12 190 CYS A CA 1
ATOM 1441 C C . CYS A 1 190 ? 19.766 -8.781 -2.818 1 97.12 190 CYS A C 1
ATOM 1443 O O . CYS A 1 190 ? 20.344 -7.961 -2.105 1 97.12 190 CYS A O 1
ATOM 1445 N N . LEU A 1 191 ? 18.594 -8.539 -3.363 1 95.81 191 LEU A N 1
ATOM 1446 C CA . LEU A 1 191 ? 17.922 -7.262 -3.193 1 95.81 191 LEU A CA 1
ATOM 1447 C C . LEU A 1 191 ? 17.578 -7.02 -1.729 1 95.81 191 LEU A C 1
ATOM 1449 O O . LEU A 1 191 ? 17.703 -5.898 -1.233 1 95.81 191 LEU A O 1
ATOM 1453 N N . ARG A 1 192 ? 17.172 -8.039 -1.09 1 94.69 192 ARG A N 1
ATOM 1454 C CA . ARG A 1 192 ? 16.797 -7.938 0.317 1 94.69 192 ARG A CA 1
ATOM 1455 C C . ARG A 1 192 ? 17.984 -7.504 1.168 1 94.69 192 ARG A C 1
ATOM 1457 O O . ARG A 1 192 ? 17.859 -6.609 2.01 1 94.69 192 ARG A O 1
ATOM 1464 N N . TRP A 1 193 ? 19.094 -8.125 0.93 1 95.31 193 TRP A N 1
ATOM 1465 C CA . TRP A 1 193 ? 20.281 -7.77 1.687 1 95.31 193 TRP A CA 1
ATOM 1466 C C . TRP A 1 193 ? 20.797 -6.387 1.292 1 95.31 193 TRP A C 1
ATOM 1468 O O . TRP A 1 193 ? 21.297 -5.637 2.135 1 95.31 193 TRP A O 1
ATOM 1478 N N . ALA A 1 194 ? 20.656 -6.047 0.027 1 95.94 194 ALA A N 1
ATOM 1479 C CA . ALA A 1 194 ? 21 -4.695 -0.41 1 95.94 194 ALA A CA 1
ATOM 1480 C C . ALA A 1 194 ? 20.156 -3.652 0.31 1 95.94 194 ALA A C 1
ATOM 1482 O O . ALA A 1 194 ? 20.672 -2.643 0.787 1 95.94 194 ALA A O 1
ATOM 1483 N N . ALA A 1 195 ? 18.891 -3.918 0.398 1 93.69 195 ALA A N 1
ATOM 1484 C CA . ALA A 1 195 ? 17.953 -3.008 1.062 1 93.69 195 ALA A CA 1
ATOM 1485 C C . ALA A 1 195 ? 18.297 -2.869 2.545 1 93.69 195 ALA A C 1
ATOM 1487 O O . ALA A 1 195 ? 18.062 -1.816 3.145 1 93.69 195 ALA A O 1
ATOM 1488 N N . ALA A 1 196 ? 18.859 -3.943 3.051 1 92.38 196 ALA A N 1
ATOM 1489 C CA . ALA A 1 196 ? 19.266 -3.936 4.453 1 92.38 196 ALA A CA 1
ATOM 1490 C C . ALA A 1 196 ? 20.594 -3.203 4.641 1 92.38 196 ALA A C 1
ATOM 1492 O O . ALA A 1 196 ? 21.094 -3.084 5.762 1 92.38 196 ALA A O 1
ATOM 1493 N N . GLY A 1 197 ? 21.172 -2.75 3.547 1 93 197 GLY A N 1
ATOM 1494 C CA . GLY A 1 197 ? 22.344 -1.908 3.631 1 93 197 GLY A CA 1
ATOM 1495 C C . GLY A 1 197 ? 23.641 -2.674 3.434 1 93 197 GLY A C 1
ATOM 1496 O O . GLY A 1 197 ? 24.734 -2.113 3.582 1 93 197 GLY A O 1
ATOM 1497 N N . LYS A 1 198 ? 23.531 -3.928 3.088 1 96.06 198 LYS A N 1
ATOM 1498 C CA . LYS A 1 198 ? 24.734 -4.73 2.906 1 96.06 198 LYS A CA 1
ATOM 1499 C C . LYS A 1 198 ? 25.391 -4.438 1.559 1 96.06 198 LYS A C 1
ATOM 1501 O O . LYS A 1 198 ? 24.703 -4.258 0.553 1 96.06 198 LYS A O 1
ATOM 1506 N N . THR A 1 199 ? 26.734 -4.391 1.576 1 95.69 199 THR A N 1
ATOM 1507 C CA . THR A 1 199 ? 27.5 -4.238 0.347 1 95.69 199 THR A CA 1
ATOM 1508 C C . THR A 1 199 ? 27.5 -5.535 -0.456 1 95.69 199 THR A C 1
ATOM 1510 O O . THR A 1 199 ? 27.125 -6.59 0.062 1 95.69 199 THR A O 1
ATOM 1513 N N . ASP A 1 200 ? 27.969 -5.398 -1.731 1 97.25 200 ASP A N 1
ATOM 1514 C CA . ASP A 1 200 ? 28.031 -6.598 -2.559 1 97.25 200 ASP A CA 1
ATOM 1515 C C . ASP A 1 200 ? 28.953 -7.645 -1.921 1 97.25 200 ASP A C 1
ATOM 1517 O O . ASP A 1 200 ? 28.656 -8.844 -1.969 1 97.25 200 ASP A O 1
ATOM 1521 N N . GLY A 1 201 ? 30.016 -7.152 -1.389 1 97.81 201 GLY A N 1
ATOM 1522 C CA . GLY A 1 201 ? 30.938 -8.062 -0.708 1 97.81 201 GLY A CA 1
ATOM 1523 C C . GLY A 1 201 ? 30.297 -8.758 0.479 1 97.81 201 GLY A C 1
ATOM 1524 O O . GLY A 1 201 ? 30.438 -9.977 0.629 1 97.81 201 GLY A O 1
ATOM 1525 N N . GLU A 1 202 ? 29.594 -8.062 1.312 1 97.94 202 GLU A N 1
ATOM 1526 C CA . GLU A 1 202 ? 28.906 -8.625 2.477 1 97.94 202 GLU A CA 1
ATOM 1527 C C . GLU A 1 202 ? 27.812 -9.602 2.057 1 97.94 202 GLU A C 1
ATOM 1529 O O . GLU A 1 202 ? 27.672 -10.672 2.656 1 97.94 202 GLU A O 1
ATOM 1534 N N . ILE A 1 203 ? 27.109 -9.297 1.017 1 98.06 203 ILE A N 1
ATOM 1535 C CA . ILE A 1 203 ? 26.047 -10.156 0.505 1 98.06 203 ILE A CA 1
ATOM 1536 C C . ILE A 1 203 ? 26.656 -11.477 0.014 1 98.06 203 ILE A C 1
ATOM 1538 O O . ILE A 1 203 ? 26.094 -12.547 0.265 1 98.06 203 ILE A O 1
ATOM 1542 N N . GLY A 1 204 ? 27.766 -11.352 -0.662 1 98.5 204 GLY A N 1
ATOM 1543 C CA . GLY A 1 204 ? 28.453 -12.555 -1.098 1 98.5 204 GLY A CA 1
ATOM 1544 C C . GLY A 1 204 ? 28.797 -13.492 0.043 1 98.5 204 GLY A C 1
ATOM 1545 O O . GLY A 1 204 ? 28.609 -14.711 -0.071 1 98.5 204 GLY A O 1
ATOM 1546 N N . ILE A 1 205 ? 29.234 -12.953 1.107 1 98.38 205 ILE A N 1
ATOM 1547 C CA . ILE A 1 205 ? 29.594 -13.742 2.277 1 98.38 205 ILE A CA 1
ATOM 1548 C C . ILE A 1 205 ? 28.344 -14.398 2.867 1 98.38 205 ILE A C 1
ATOM 1550 O O . ILE A 1 205 ? 28.344 -15.594 3.16 1 98.38 205 ILE A O 1
ATOM 1554 N N . ILE A 1 206 ? 27.297 -13.664 2.951 1 97.5 206 ILE A N 1
ATOM 1555 C CA . ILE A 1 206 ? 26.062 -14.125 3.584 1 97.5 206 ILE A CA 1
ATOM 1556 C C . ILE A 1 206 ? 25.453 -15.266 2.768 1 97.5 206 ILE A C 1
ATOM 1558 O O . ILE A 1 206 ? 24.984 -16.25 3.33 1 97.5 206 ILE A O 1
ATOM 1562 N N . LEU A 1 207 ? 25.516 -15.117 1.444 1 97.75 207 LEU A N 1
ATOM 1563 C CA . LEU A 1 207 ? 24.812 -16.062 0.573 1 97.75 207 LEU A CA 1
ATOM 1564 C C . LEU A 1 207 ? 25.781 -17.078 -0.016 1 97.75 207 LEU A C 1
ATOM 1566 O O . LEU A 1 207 ? 25.375 -17.938 -0.811 1 97.75 207 LEU A O 1
ATOM 1570 N N . ASP A 1 208 ? 26.984 -17.016 0.37 1 98.19 208 ASP A N 1
ATOM 1571 C CA . ASP A 1 208 ? 28.016 -17.906 -0.147 1 98.19 208 ASP A CA 1
ATOM 1572 C C . ASP A 1 208 ? 28.109 -17.812 -1.668 1 98.19 208 ASP A C 1
ATOM 1574 O O . ASP A 1 208 ? 28.016 -18.828 -2.363 1 98.19 208 ASP A O 1
ATOM 1578 N N . LEU A 1 209 ? 28.266 -16.562 -2.154 1 98.38 209 LEU A N 1
ATOM 1579 C CA . LEU A 1 209 ? 28.438 -16.219 -3.561 1 98.38 209 LEU A CA 1
ATOM 1580 C C . LEU A 1 209 ? 29.672 -15.344 -3.758 1 98.38 209 LEU A C 1
ATOM 1582 O O . LEU A 1 209 ? 30.141 -14.695 -2.816 1 98.38 209 LEU A O 1
ATOM 1586 N N . SER A 1 210 ? 30.125 -15.336 -4.957 1 98.25 210 SER A N 1
ATOM 1587 C CA . SER A 1 210 ? 31.203 -14.391 -5.27 1 98.25 210 SER A CA 1
ATOM 1588 C C . SER A 1 210 ? 30.656 -12.977 -5.422 1 98.25 210 SER A C 1
ATOM 1590 O O . SER A 1 210 ? 29.469 -12.781 -5.695 1 98.25 210 SER A O 1
ATOM 1592 N N . HIS A 1 211 ? 31.547 -12.07 -5.305 1 97.62 211 HIS A N 1
ATOM 1593 C CA . HIS A 1 211 ? 31.203 -10.664 -5.516 1 97.62 211 HIS A CA 1
ATOM 1594 C C . HIS A 1 211 ? 30.625 -10.445 -6.91 1 97.62 211 HIS A C 1
ATOM 1596 O O . HIS A 1 211 ? 29.641 -9.727 -7.07 1 97.62 211 HIS A O 1
ATOM 1602 N N . SER A 1 212 ? 31.203 -11.062 -7.828 1 97.88 212 SER A N 1
ATOM 1603 C CA . SER A 1 212 ? 30.766 -10.906 -9.211 1 97.88 212 SER A CA 1
ATOM 1604 C C . SER A 1 212 ? 29.391 -11.508 -9.438 1 97.88 212 SER A C 1
ATOM 1606 O O . SER A 1 212 ? 28.578 -10.953 -10.195 1 97.88 212 SER A O 1
ATOM 1608 N N . THR A 1 213 ? 29.094 -12.57 -8.797 1 98.38 213 THR A N 1
ATOM 1609 C CA . THR A 1 213 ? 27.781 -13.203 -8.914 1 98.38 213 THR A CA 1
ATOM 1610 C C . THR A 1 213 ? 26.703 -12.336 -8.273 1 98.38 213 THR A C 1
ATOM 1612 O O . THR A 1 213 ? 25.609 -12.195 -8.828 1 98.38 213 THR A O 1
ATOM 1615 N N . VAL A 1 214 ? 27.031 -11.773 -7.16 1 98.5 214 VAL A N 1
ATOM 1616 C CA . VAL A 1 214 ? 26.094 -10.859 -6.508 1 98.5 214 VAL A CA 1
ATOM 1617 C C . VAL A 1 214 ? 25.797 -9.68 -7.43 1 98.5 214 VAL A C 1
ATOM 1619 O O . VAL A 1 214 ? 24.625 -9.328 -7.637 1 98.5 214 VAL A O 1
ATOM 1622 N N . ARG A 1 215 ? 26.844 -9.156 -7.98 1 98 215 ARG A N 1
ATOM 1623 C CA . ARG A 1 215 ? 26.688 -8.031 -8.891 1 98 215 ARG A CA 1
ATOM 1624 C C . ARG A 1 215 ? 25.828 -8.422 -10.094 1 98 215 ARG A C 1
ATOM 1626 O O . ARG A 1 215 ? 25 -7.637 -10.555 1 98 215 ARG A O 1
ATOM 1633 N N . PHE A 1 216 ? 26.109 -9.625 -10.547 1 98.31 216 PHE A N 1
ATOM 1634 C CA . PHE A 1 216 ? 25.312 -10.148 -11.664 1 98.31 216 PHE A CA 1
ATOM 1635 C C . PHE A 1 216 ? 23.844 -10.203 -11.297 1 98.31 216 PHE A C 1
ATOM 1637 O O . PHE A 1 216 ? 22.984 -9.734 -12.062 1 98.31 216 PHE A O 1
ATOM 1644 N N . HIS A 1 217 ? 23.422 -10.727 -10.109 1 98.38 217 HIS A N 1
ATOM 1645 C CA . HIS A 1 217 ? 22.031 -10.852 -9.68 1 98.38 217 HIS A CA 1
ATOM 1646 C C . HIS A 1 217 ? 21.391 -9.484 -9.469 1 98.38 217 HIS A C 1
ATOM 1648 O O . HIS A 1 217 ? 20.234 -9.273 -9.836 1 98.38 217 HIS A O 1
ATOM 1654 N N . LEU A 1 218 ? 22.141 -8.602 -8.922 1 98.12 218 LEU A N 1
ATOM 1655 C CA . LEU A 1 218 ? 21.609 -7.273 -8.664 1 98.12 218 LEU A CA 1
ATOM 1656 C C . LEU A 1 218 ? 21.391 -6.516 -9.969 1 98.12 218 LEU A C 1
ATOM 1658 O O . LEU A 1 218 ? 20.391 -5.789 -10.117 1 98.12 218 LEU A O 1
ATOM 1662 N N . ARG A 1 219 ? 22.281 -6.641 -10.859 1 97.94 219 ARG A N 1
ATOM 1663 C CA . ARG A 1 219 ? 22.125 -6.02 -12.172 1 97.94 219 ARG A CA 1
ATOM 1664 C C . ARG A 1 219 ? 20.906 -6.582 -12.898 1 97.94 219 ARG A C 1
ATOM 1666 O O . ARG A 1 219 ? 20.125 -5.832 -13.484 1 97.94 219 ARG A O 1
ATOM 1673 N N . ASN A 1 220 ? 20.766 -7.875 -12.867 1 97.81 220 ASN A N 1
ATOM 1674 C CA . ASN A 1 220 ? 19.625 -8.516 -13.492 1 97.81 220 ASN A CA 1
ATOM 1675 C C . ASN A 1 220 ? 18.312 -8.047 -12.859 1 97.81 220 ASN A C 1
ATOM 1677 O O . ASN A 1 220 ? 17.344 -7.762 -13.57 1 97.81 220 ASN A O 1
ATOM 1681 N N . ALA A 1 221 ? 18.312 -8.023 -11.547 1 96.94 221 ALA A N 1
ATOM 1682 C CA . ALA A 1 221 ? 17.141 -7.562 -10.828 1 96.94 221 ALA A CA 1
ATOM 1683 C C . ALA A 1 221 ? 16.766 -6.137 -11.234 1 96.94 221 ALA A C 1
ATOM 1685 O O . ALA A 1 221 ? 15.594 -5.828 -11.461 1 96.94 221 ALA A O 1
ATOM 1686 N N . ALA A 1 222 ? 17.781 -5.305 -11.344 1 96.19 222 ALA A N 1
ATOM 1687 C CA . ALA A 1 222 ? 17.562 -3.918 -11.734 1 96.19 222 ALA A CA 1
ATOM 1688 C C . ALA A 1 222 ? 16.938 -3.836 -13.125 1 96.19 222 ALA A C 1
ATOM 1690 O O . ALA A 1 222 ? 15.953 -3.115 -13.328 1 96.19 222 ALA A O 1
ATOM 1691 N N . GLU A 1 223 ? 17.453 -4.559 -14 1 96.06 223 GLU A N 1
ATOM 1692 C CA . GLU A 1 223 ? 16.938 -4.578 -15.367 1 96.06 223 GLU A CA 1
ATOM 1693 C C . GLU A 1 223 ? 15.484 -5.051 -15.406 1 96.06 223 GLU A C 1
ATOM 1695 O O . GLU A 1 223 ? 14.641 -4.43 -16.047 1 96.06 223 GLU A O 1
ATOM 1700 N N . LYS A 1 224 ? 15.227 -6.082 -14.664 1 95.31 224 LYS A N 1
ATOM 1701 C CA . LYS A 1 224 ? 13.891 -6.672 -14.664 1 95.31 224 LYS A CA 1
ATOM 1702 C C . LYS A 1 224 ? 12.883 -5.738 -14 1 95.31 224 LYS A C 1
ATOM 1704 O O . LYS A 1 224 ? 11.711 -5.719 -14.375 1 95.31 224 LYS A O 1
ATOM 1709 N N . LEU A 1 225 ? 13.336 -4.91 -13.078 1 92.81 225 LEU A N 1
ATOM 1710 C CA . LEU A 1 225 ? 12.477 -3.963 -12.383 1 92.81 225 LEU A CA 1
ATOM 1711 C C . LEU A 1 225 ? 12.375 -2.648 -13.141 1 92.81 225 LEU A C 1
ATOM 1713 O O . LEU A 1 225 ? 11.539 -1.801 -12.828 1 92.81 225 LEU A O 1
ATOM 1717 N N . GLY A 1 226 ? 13.234 -2.434 -14.109 1 90.88 226 GLY A N 1
ATOM 1718 C CA . GLY A 1 226 ? 13.312 -1.162 -14.812 1 90.88 226 GLY A CA 1
ATOM 1719 C C . GLY A 1 226 ? 14.016 -0.081 -14.008 1 90.88 226 GLY A C 1
ATOM 1720 O O . GLY A 1 226 ? 13.664 1.097 -14.102 1 90.88 226 GLY A O 1
ATOM 1721 N N . ALA A 1 227 ? 14.914 -0.467 -13.18 1 91.88 227 ALA A N 1
ATOM 1722 C CA . ALA A 1 227 ? 15.641 0.473 -12.328 1 91.88 227 ALA A CA 1
ATOM 1723 C C . ALA A 1 227 ? 17.016 0.798 -12.922 1 91.88 227 ALA A C 1
ATOM 1725 O O . ALA A 1 227 ? 17.594 -0.013 -13.648 1 91.88 227 ALA A O 1
ATOM 1726 N N . THR A 1 228 ? 17.391 2.023 -12.609 1 89.5 228 THR A N 1
ATOM 1727 C CA . THR A 1 228 ? 18.734 2.441 -13 1 89.5 228 THR A CA 1
ATOM 1728 C C . THR A 1 228 ? 19.672 2.438 -11.797 1 89.5 228 THR A C 1
ATOM 1730 O O . THR A 1 228 ? 19.781 3.436 -11.078 1 89.5 228 THR A O 1
ATOM 1733 N N . GLY A 1 229 ? 20.125 1.274 -11.289 1 91.44 229 GLY A N 1
ATOM 1734 C CA . GLY A 1 229 ? 21.109 1.21 -10.219 1 91.44 229 GLY A CA 1
ATOM 1735 C C . GLY A 1 229 ? 20.547 0.635 -8.93 1 91.44 229 GLY A C 1
ATOM 1736 O O . GLY A 1 229 ? 19.375 0.263 -8.875 1 91.44 229 GLY A O 1
ATOM 1737 N N . ARG A 1 230 ? 21.391 0.712 -7.961 1 94.38 230 ARG A N 1
ATOM 1738 C CA . ARG A 1 230 ? 21.109 0.032 -6.695 1 94.38 230 ARG A CA 1
ATOM 1739 C C . ARG A 1 230 ? 20 0.738 -5.922 1 94.38 230 ARG A C 1
ATOM 1741 O O . ARG A 1 230 ? 19.078 0.093 -5.426 1 94.38 230 ARG A O 1
ATOM 1748 N N . ALA A 1 231 ? 20.031 2.074 -5.871 1 94.38 231 ALA A N 1
ATOM 1749 C CA . ALA A 1 231 ? 19.062 2.852 -5.09 1 94.38 231 ALA A CA 1
ATOM 1750 C C . ALA A 1 231 ? 17.656 2.709 -5.656 1 94.38 231 ALA A C 1
ATOM 1752 O O . ALA A 1 231 ? 16.703 2.439 -4.918 1 94.38 231 ALA A O 1
ATOM 1753 N N . GLN A 1 232 ? 17.531 2.842 -6.879 1 92.81 232 GLN A N 1
ATOM 1754 C CA . GLN A 1 232 ? 16.219 2.723 -7.516 1 92.81 232 GLN A CA 1
ATOM 1755 C C . GLN A 1 232 ? 15.695 1.293 -7.426 1 92.81 232 GLN A C 1
ATOM 1757 O O . GLN A 1 232 ? 14.492 1.078 -7.285 1 92.81 232 GLN A O 1
ATOM 1762 N N . SER A 1 233 ? 16.594 0.332 -7.523 1 94.38 233 SER A N 1
ATOM 1763 C CA . SER A 1 233 ? 16.203 -1.062 -7.359 1 94.38 233 SER A CA 1
ATOM 1764 C C . SER A 1 233 ? 15.578 -1.3 -5.988 1 94.38 233 SER A C 1
ATOM 1766 O O . SER A 1 233 ? 14.547 -1.966 -5.871 1 94.38 233 SER A O 1
ATOM 1768 N N . ILE A 1 234 ? 16.219 -0.732 -5.016 1 93.81 234 ILE A N 1
ATOM 1769 C CA . ILE A 1 234 ? 15.727 -0.871 -3.646 1 93.81 234 ILE A CA 1
ATOM 1770 C C . ILE A 1 234 ? 14.367 -0.2 -3.512 1 93.81 234 ILE A C 1
ATOM 1772 O O . ILE A 1 234 ? 13.438 -0.775 -2.939 1 93.81 234 ILE A O 1
ATOM 1776 N N . GLN A 1 235 ? 14.234 0.985 -4.047 1 92.69 235 GLN A N 1
ATOM 1777 C CA . GLN A 1 235 ? 12.977 1.72 -3.988 1 92.69 235 GLN A CA 1
ATOM 1778 C C . GLN A 1 235 ? 11.844 0.925 -4.633 1 92.69 235 GLN A C 1
ATOM 1780 O O . GLN A 1 235 ? 10.781 0.75 -4.035 1 92.69 235 GLN A O 1
ATOM 1785 N N . LEU A 1 236 ? 12.094 0.402 -5.793 1 92 236 LEU A N 1
ATOM 1786 C CA . LEU A 1 236 ? 11.07 -0.316 -6.539 1 92 236 LEU A CA 1
ATOM 1787 C C . LEU A 1 236 ? 10.75 -1.651 -5.875 1 92 236 LEU A C 1
ATOM 1789 O O . LEU A 1 236 ? 9.578 -2.031 -5.766 1 92 236 LEU A O 1
ATOM 1793 N N . ALA A 1 237 ? 11.758 -2.34 -5.453 1 93.06 237 ALA A N 1
ATOM 1794 C CA . ALA A 1 237 ? 11.547 -3.623 -4.785 1 93.06 237 ALA A CA 1
ATOM 1795 C C . ALA A 1 237 ? 10.719 -3.457 -3.518 1 93.06 237 ALA A C 1
ATOM 1797 O O . ALA A 1 237 ? 9.828 -4.262 -3.24 1 93.06 237 ALA A O 1
ATOM 1798 N N . ALA A 1 238 ? 11 -2.395 -2.783 1 91.25 238 ALA A N 1
ATOM 1799 C CA . ALA A 1 238 ? 10.234 -2.109 -1.572 1 91.25 238 ALA A CA 1
ATOM 1800 C C . ALA A 1 238 ? 8.781 -1.786 -1.906 1 91.25 238 ALA A C 1
ATOM 1802 O O . ALA A 1 238 ? 7.859 -2.338 -1.3 1 91.25 238 ALA A O 1
ATOM 1803 N N . GLY A 1 239 ? 8.586 -1.009 -2.869 1 91 239 GLY A N 1
ATOM 1804 C CA . GLY A 1 239 ? 7.258 -0.55 -3.246 1 91 239 GLY A CA 1
ATOM 1805 C C . GLY A 1 239 ? 6.41 -1.635 -3.885 1 91 239 GLY A C 1
ATOM 1806 O O . GLY A 1 239 ? 5.191 -1.501 -3.979 1 91 239 GLY A O 1
ATOM 1807 N N . LEU A 1 240 ? 7.082 -2.711 -4.305 1 93 240 LEU A N 1
ATOM 1808 C CA . LEU A 1 240 ? 6.371 -3.799 -4.965 1 93 240 LEU A CA 1
ATOM 1809 C C . LEU A 1 240 ? 6.285 -5.023 -4.059 1 93 240 LEU A C 1
ATOM 1811 O O . LEU A 1 240 ? 5.777 -6.07 -4.469 1 93 240 LEU A O 1
ATOM 1815 N N . GLY A 1 241 ? 6.832 -4.922 -2.883 1 93.56 241 GLY A N 1
ATOM 1816 C CA . GLY A 1 241 ? 6.648 -5.953 -1.875 1 93.56 241 GLY A CA 1
ATOM 1817 C C . GLY A 1 241 ? 7.629 -7.102 -2.01 1 93.56 241 GLY A C 1
ATOM 1818 O O . GLY A 1 241 ? 7.316 -8.242 -1.651 1 93.56 241 GLY A O 1
ATOM 1819 N N . TYR A 1 242 ? 8.805 -6.836 -2.619 1 93.12 242 TYR A N 1
ATOM 1820 C CA . TYR A 1 242 ? 9.789 -7.898 -2.756 1 93.12 242 TYR A CA 1
ATOM 1821 C C . TYR A 1 242 ? 10.664 -7.992 -1.514 1 93.12 242 TYR A C 1
ATOM 1823 O O . TYR A 1 242 ? 11.203 -9.055 -1.207 1 93.12 242 TYR A O 1
ATOM 1831 N N . VAL A 1 243 ? 10.922 -6.91 -0.798 1 85.12 243 VAL A N 1
ATOM 1832 C CA . VAL A 1 243 ? 11.922 -6.918 0.265 1 85.12 243 VAL A CA 1
ATOM 1833 C C . VAL A 1 243 ? 11.227 -6.879 1.626 1 85.12 243 VAL A C 1
ATOM 1835 O O . VAL A 1 243 ? 11.891 -6.879 2.666 1 85.12 243 VAL A O 1
ATOM 1838 N N . GLY A 1 244 ? 9.953 -7.258 1.822 1 68.56 244 GLY A N 1
ATOM 1839 C CA . GLY A 1 244 ? 9.133 -7.375 3.02 1 68.56 244 GLY A CA 1
ATOM 1840 C C . GLY A 1 244 ? 9.703 -6.625 4.207 1 68.56 244 GLY A C 1
ATOM 1841 O O . GLY A 1 244 ? 10.656 -5.855 4.062 1 68.56 244 GLY A O 1
ATOM 1842 N N . ALA A 1 245 ? 9.078 -6.656 5.426 1 59.72 245 ALA A N 1
ATOM 1843 C CA . ALA A 1 245 ? 9.438 -5.965 6.664 1 59.72 245 ALA A CA 1
ATOM 1844 C C . ALA A 1 245 ? 10.617 -6.641 7.348 1 59.72 245 ALA A C 1
ATOM 1846 O O . ALA A 1 245 ? 11.25 -6.055 8.234 1 59.72 245 ALA A O 1
ATOM 1847 N N . GLY A 1 246 ? 10.922 -7.938 7.152 1 56.34 246 GLY A N 1
ATOM 1848 C CA . GLY A 1 246 ? 11.758 -8.766 8.008 1 56.34 246 GLY A CA 1
ATOM 1849 C C . GLY A 1 246 ? 13.234 -8.633 7.699 1 56.34 246 GLY A C 1
ATOM 1850 O O . GLY A 1 246 ? 14.062 -9.297 8.328 1 56.34 246 GLY A O 1
ATOM 1851 N N . SER A 1 247 ? 13.656 -8.18 6.605 1 46.97 247 SER A N 1
ATOM 1852 C CA . SER A 1 247 ? 15.047 -8.523 6.309 1 46.97 247 SER A CA 1
ATOM 1853 C C . SER A 1 247 ? 16 -7.914 7.332 1 46.97 247 SER A C 1
ATOM 1855 O O . SER A 1 247 ? 17.203 -7.875 7.117 1 46.97 247 SER A O 1
ATOM 1857 N N . SER A 1 248 ? 15.5 -7.32 8.43 1 41.75 248 SER A N 1
ATOM 1858 C CA . SER A 1 248 ? 16.594 -7 9.328 1 41.75 248 SER A CA 1
ATOM 1859 C C . SER A 1 248 ? 16.922 -8.18 10.242 1 41.75 248 SER A C 1
ATOM 1861 O O . SER A 1 248 ? 16.047 -8.969 10.578 1 41.75 248 SER A O 1
ATOM 1863 N N . MET B 1 1 ? 5.887 -10.984 23.75 1 59.06 1 MET B N 1
ATOM 1864 C CA . MET B 1 1 ? 5.043 -10.453 22.688 1 59.06 1 MET B CA 1
ATOM 1865 C C . MET B 1 1 ? 4.34 -9.172 23.141 1 59.06 1 MET B C 1
ATOM 1867 O O . MET B 1 1 ? 3.84 -9.102 24.266 1 59.06 1 MET B O 1
ATOM 1871 N N . ALA B 1 2 ? 4.402 -8.102 22.328 1 78.31 2 ALA B N 1
ATOM 1872 C CA . ALA B 1 2 ? 3.73 -6.848 22.641 1 78.31 2 ALA B CA 1
ATOM 1873 C C . ALA B 1 2 ? 2.232 -7.062 22.828 1 78.31 2 ALA B C 1
ATOM 1875 O O . ALA B 1 2 ? 1.658 -8 22.281 1 78.31 2 ALA B O 1
ATOM 1876 N N . GLU B 1 3 ? 1.65 -6.461 23.812 1 85.12 3 GLU B N 1
ATOM 1877 C CA . GLU B 1 3 ? 0.226 -6.543 24.109 1 85.12 3 GLU B CA 1
ATOM 1878 C C . GLU B 1 3 ? -0.615 -6.492 22.844 1 85.12 3 GLU B C 1
ATOM 1880 O O . GLU B 1 3 ? -1.58 -7.246 22.688 1 85.12 3 GLU B O 1
ATOM 1885 N N . GLU B 1 4 ? -0.253 -5.742 21.906 1 86.5 4 GLU B N 1
ATOM 1886 C CA . GLU B 1 4 ? -0.98 -5.637 20.641 1 86.5 4 GLU B CA 1
ATOM 1887 C C . GLU B 1 4 ? -0.9 -6.938 19.844 1 86.5 4 GLU B C 1
ATOM 1889 O O . GLU B 1 4 ? -1.875 -7.344 19.219 1 86.5 4 GLU B O 1
ATOM 1894 N N . SER B 1 5 ? 0.217 -7.582 19.906 1 89.75 5 SER B N 1
ATOM 1895 C CA . SER B 1 5 ? 0.395 -8.852 19.219 1 89.75 5 SER B CA 1
ATOM 1896 C C . SER B 1 5 ? -0.552 -9.914 19.75 1 89.75 5 SER B C 1
ATOM 1898 O O . SER B 1 5 ? -1.234 -10.602 18.984 1 89.75 5 SER B O 1
ATOM 1900 N N . ARG B 1 6 ? -0.657 -10.008 21.047 1 92.88 6 ARG B N 1
ATOM 1901 C CA . ARG B 1 6 ? -1.533 -10.992 21.672 1 92.88 6 ARG B CA 1
ATOM 1902 C C . ARG B 1 6 ? -2.994 -10.727 21.312 1 92.88 6 ARG B C 1
ATOM 1904 O O . ARG B 1 6 ? -3.744 -11.656 21.031 1 92.88 6 ARG B O 1
ATOM 1911 N N . GLN B 1 7 ? -3.324 -9.477 21.328 1 94.56 7 GLN B N 1
ATOM 1912 C CA . GLN B 1 7 ? -4.699 -9.109 21.016 1 94.56 7 GLN B CA 1
ATOM 1913 C C . GLN B 1 7 ? -5.043 -9.438 19.578 1 94.56 7 GLN B C 1
ATOM 1915 O O . GLN B 1 7 ? -6.156 -9.875 19.281 1 94.56 7 GLN B O 1
ATOM 1920 N N . CYS B 1 8 ? -4.117 -9.242 18.703 1 95.5 8 CYS B N 1
ATOM 1921 C CA . CYS B 1 8 ? -4.344 -9.523 17.297 1 95.5 8 CYS B CA 1
ATOM 1922 C C . CYS B 1 8 ? -4.434 -11.031 17.047 1 95.5 8 CYS B C 1
ATOM 1924 O O . CYS B 1 8 ? -5.242 -11.477 16.234 1 95.5 8 CYS B O 1
ATOM 1926 N N . TRP B 1 9 ? -3.641 -11.82 17.75 1 96.69 9 TRP B N 1
ATOM 1927 C CA . TRP B 1 9 ? -3.768 -13.266 17.609 1 96.69 9 TRP B CA 1
ATOM 1928 C C . TRP B 1 9 ? -5.156 -13.734 18.047 1 96.69 9 TRP B C 1
ATOM 1930 O O . TRP B 1 9 ? -5.727 -14.641 17.422 1 96.69 9 TRP B O 1
ATOM 1940 N N . ALA B 1 10 ? -5.719 -13.047 19.031 1 97.06 10 ALA B N 1
ATOM 1941 C CA . ALA B 1 10 ? -7.031 -13.422 19.547 1 97.06 10 ALA B CA 1
ATOM 1942 C C . ALA B 1 10 ? -8.125 -13.156 18.516 1 97.06 10 ALA B C 1
ATOM 19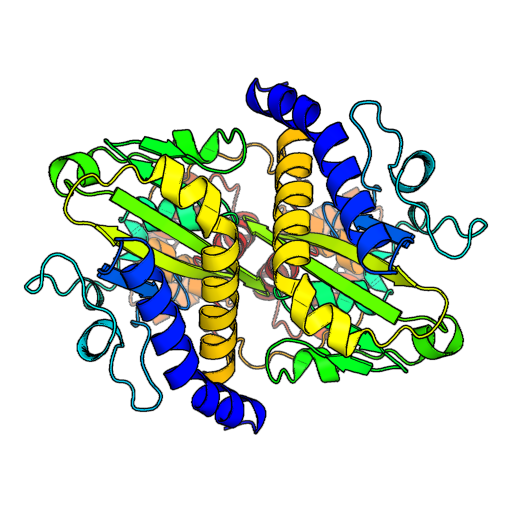44 O O . ALA B 1 10 ? -9.195 -13.766 18.547 1 97.06 10 ALA B O 1
ATOM 1945 N N . LEU B 1 11 ? -7.84 -12.289 17.578 1 97.06 11 LEU B N 1
ATOM 1946 C CA . LEU B 1 11 ? -8.828 -11.906 16.578 1 97.06 11 LEU B CA 1
ATOM 1947 C C . LEU B 1 11 ? -8.758 -12.828 15.367 1 97.06 11 LEU B C 1
ATOM 1949 O O . LEU B 1 11 ? -9.711 -12.906 14.586 1 97.06 11 LEU B O 1
ATOM 1953 N N . MET B 1 12 ? -7.703 -13.562 15.18 1 97.62 12 MET B N 1
ATOM 1954 C CA . MET B 1 12 ? -7.387 -14.25 13.938 1 97.62 12 MET B CA 1
ATOM 1955 C C . MET B 1 12 ? -8.391 -15.359 13.656 1 97.62 12 MET B C 1
ATOM 1957 O O . MET B 1 12 ? -8.883 -15.492 12.531 1 97.62 12 MET B O 1
ATOM 1961 N N . PRO B 1 13 ? -8.844 -16.156 14.656 1 97.69 13 PRO B N 1
ATOM 1962 C CA . PRO B 1 13 ? -9.781 -17.234 14.344 1 97.69 13 PRO B CA 1
ATOM 1963 C C . PRO B 1 13 ? -11.094 -16.734 13.766 1 97.69 13 PRO B C 1
ATOM 1965 O O . PRO B 1 13 ? -11.594 -17.281 12.781 1 97.69 13 PRO B O 1
ATOM 1968 N N . ALA B 1 14 ? -11.602 -15.664 14.312 1 97.62 14 ALA B N 1
ATOM 1969 C CA . ALA B 1 14 ? -12.852 -15.102 13.805 1 97.62 14 ALA B CA 1
ATOM 1970 C C . ALA B 1 14 ? -12.664 -14.531 12.406 1 97.62 14 ALA B C 1
ATOM 1972 O O . ALA B 1 14 ? -13.531 -14.68 11.547 1 97.62 14 ALA B O 1
ATOM 1973 N N . LEU B 1 15 ? -11.57 -13.891 12.164 1 97.88 15 LEU B N 1
ATOM 1974 C CA . LEU B 1 15 ? -11.305 -13.281 10.859 1 97.88 15 LEU B CA 1
ATOM 1975 C C . LEU B 1 15 ? -11.172 -14.352 9.781 1 97.88 15 LEU B C 1
ATOM 1977 O O . LEU B 1 15 ? -11.719 -14.203 8.688 1 97.88 15 LEU B O 1
ATOM 1981 N N . VAL B 1 16 ? -10.469 -15.359 10.117 1 98.44 16 VAL B N 1
ATOM 1982 C CA . VAL B 1 16 ? -10.281 -16.469 9.18 1 98.44 16 VAL B CA 1
ATOM 1983 C C . VAL B 1 16 ? -11.633 -17.094 8.852 1 98.44 16 VAL B C 1
ATOM 1985 O O . VAL B 1 16 ? -11.922 -17.375 7.684 1 98.44 16 VAL B O 1
ATOM 1988 N N . ALA B 1 17 ? -12.453 -17.234 9.82 1 98.19 17 ALA B N 1
ATOM 1989 C CA . ALA B 1 17 ? -13.789 -17.797 9.625 1 98.19 17 ALA B CA 1
ATOM 1990 C C . ALA B 1 17 ? -14.641 -16.891 8.75 1 98.19 17 ALA B C 1
ATOM 1992 O O . ALA B 1 17 ? -15.398 -17.359 7.895 1 98.19 17 ALA B O 1
ATOM 1993 N N . GLU B 1 18 ? -14.516 -15.617 8.961 1 98.38 18 GLU B N 1
ATOM 1994 C CA . GLU B 1 18 ? -15.273 -14.648 8.172 1 98.38 18 GLU B CA 1
ATOM 1995 C C . GLU B 1 18 ? -14.852 -14.68 6.707 1 98.38 18 GLU B C 1
ATOM 1997 O O . GLU B 1 18 ? -15.688 -14.602 5.812 1 98.38 18 GLU B O 1
ATOM 2002 N N . VAL B 1 19 ? -13.586 -14.758 6.5 1 98.69 19 VAL B N 1
ATOM 2003 C CA . VAL B 1 19 ? -13.055 -14.82 5.145 1 98.69 19 VAL B CA 1
ATOM 2004 C C . VAL B 1 19 ? -13.57 -16.062 4.438 1 98.69 19 VAL B C 1
ATOM 2006 O O . VAL B 1 19 ? -14.016 -16 3.289 1 98.69 19 VAL B O 1
ATOM 2009 N N . GLN B 1 20 ? -13.547 -17.188 5.117 1 98.56 20 GLN B N 1
ATOM 2010 C CA . GLN B 1 20 ? -14.062 -18.422 4.555 1 98.56 20 GLN B CA 1
ATOM 2011 C C . GLN B 1 20 ? -15.562 -18.312 4.27 1 98.56 20 GLN B C 1
ATOM 2013 O O . GLN B 1 20 ? -16.016 -18.703 3.189 1 98.56 20 GLN B O 1
ATOM 2018 N N . ALA B 1 21 ? -16.312 -17.75 5.207 1 98.5 21 ALA B N 1
ATOM 2019 C CA . ALA B 1 21 ? -17.75 -17.641 5.07 1 98.5 21 ALA B CA 1
ATOM 2020 C C . ALA B 1 21 ? -18.125 -16.781 3.869 1 98.5 21 ALA B C 1
ATOM 2022 O O . ALA B 1 21 ? -19.078 -17.078 3.152 1 98.5 21 ALA B O 1
ATOM 2023 N N . ALA B 1 22 ? -17.375 -15.727 3.693 1 98.62 22 ALA B N 1
ATOM 2024 C CA . ALA B 1 22 ? -17.641 -14.844 2.557 1 98.62 22 ALA B CA 1
ATOM 2025 C C . ALA B 1 22 ? -17.438 -15.586 1.235 1 98.62 22 ALA B C 1
ATOM 2027 O O . ALA B 1 22 ? -18.234 -15.438 0.309 1 98.62 22 ALA B O 1
ATOM 2028 N N . GLY B 1 23 ? -16.344 -16.312 1.166 1 98.62 23 GLY B N 1
ATOM 2029 C CA . GLY B 1 23 ? -16.125 -17.109 -0.021 1 98.62 23 GLY B CA 1
ATOM 2030 C C . GLY B 1 23 ? -17.219 -18.141 -0.276 1 98.62 23 GLY B C 1
ATOM 2031 O O . GLY B 1 23 ? -17.703 -18.266 -1.4 1 98.62 23 GLY B O 1
ATOM 2032 N N . ASP B 1 24 ? -17.641 -18.812 0.782 1 98.31 24 ASP B N 1
ATOM 2033 C CA . ASP B 1 24 ? -18.703 -19.812 0.671 1 98.31 24 ASP B CA 1
ATOM 2034 C C . ASP B 1 24 ? -20 -19.172 0.149 1 98.31 24 ASP B C 1
ATOM 2036 O O . ASP B 1 24 ? -20.625 -19.703 -0.767 1 98.31 24 ASP B O 1
ATOM 2040 N N . ALA B 1 25 ? -20.312 -18.078 0.654 1 98.38 25 ALA B N 1
ATOM 2041 C CA . ALA B 1 25 ? -21.562 -17.391 0.307 1 98.38 25 ALA B CA 1
ATOM 2042 C C . ALA B 1 25 ? -21.531 -16.906 -1.137 1 98.38 25 ALA B C 1
ATOM 2044 O O . ALA B 1 25 ? -22.578 -16.797 -1.786 1 98.38 25 ALA B O 1
ATOM 2045 N N . ALA B 1 26 ? -20.344 -16.688 -1.649 1 98.38 26 ALA B N 1
ATOM 2046 C CA . ALA B 1 26 ? -20.219 -16.094 -2.979 1 98.38 26 ALA B CA 1
ATOM 2047 C C . ALA B 1 26 ? -19.969 -17.172 -4.035 1 98.38 26 ALA B C 1
ATOM 2049 O O . ALA B 1 26 ? -19.812 -16.859 -5.219 1 98.38 26 ALA B O 1
ATOM 2050 N N . GLY B 1 27 ? -19.875 -18.391 -3.625 1 98 27 GLY B N 1
ATOM 2051 C CA . GLY B 1 27 ? -19.578 -19.453 -4.555 1 98 27 GLY B CA 1
ATOM 2052 C C . GLY B 1 27 ? -18.109 -19.562 -4.891 1 98 27 GLY B C 1
ATOM 2053 O O . GLY B 1 27 ? -17.734 -20.047 -5.965 1 98 27 GLY B O 1
ATOM 2054 N N . LEU B 1 28 ? -17.266 -19.062 -4.078 1 98.5 28 LEU B N 1
ATOM 2055 C CA . LEU B 1 28 ? -15.805 -19.125 -4.18 1 98.5 28 LEU B CA 1
ATOM 2056 C C . LEU B 1 28 ? -15.195 -19.719 -2.916 1 98.5 28 LEU B C 1
ATOM 2058 O O . LEU B 1 28 ? -14.445 -19.047 -2.205 1 98.5 28 LEU B O 1
ATOM 2062 N N . PRO B 1 29 ? -15.398 -20.969 -2.662 1 97.81 29 PRO B N 1
ATOM 2063 C CA . PRO B 1 29 ? -15.117 -21.547 -1.344 1 97.81 29 PRO B CA 1
ATOM 2064 C C . PRO B 1 29 ? -13.641 -21.844 -1.14 1 97.81 29 PRO B C 1
ATOM 2066 O O . PRO B 1 29 ? -13.211 -22.125 -0.015 1 97.81 29 PRO B O 1
ATOM 2069 N N . PHE B 1 30 ? -12.898 -21.938 -2.174 1 97.5 30 PHE B N 1
ATOM 2070 C CA . PHE B 1 30 ? -11.484 -22.266 -2.043 1 97.5 30 PHE B CA 1
ATOM 2071 C C . PHE B 1 30 ? -10.656 -20.984 -1.866 1 97.5 30 PHE B C 1
ATOM 2073 O O . PHE B 1 30 ? -10.812 -20.031 -2.621 1 97.5 30 PHE B O 1
ATOM 2080 N N . ILE B 1 31 ? -9.789 -21 -0.852 1 97.94 31 ILE B N 1
ATOM 2081 C CA . ILE B 1 31 ? -9.117 -19.766 -0.475 1 97.94 31 ILE B CA 1
ATOM 2082 C C . ILE B 1 31 ? -7.621 -20.016 -0.319 1 97.94 31 ILE B C 1
ATOM 2084 O O . ILE B 1 31 ? -7.211 -21.047 0.233 1 97.94 31 ILE B O 1
ATOM 2088 N N . ALA B 1 32 ? -6.82 -19.156 -0.84 1 97 32 ALA B N 1
ATOM 2089 C CA . ALA B 1 32 ? -5.402 -19 -0.525 1 97 32 ALA B CA 1
ATOM 2090 C C . ALA B 1 32 ? -5.105 -17.609 0.013 1 97 32 ALA B C 1
ATOM 2092 O O . ALA B 1 32 ? -5.637 -16.625 -0.492 1 97 32 ALA B O 1
ATOM 2093 N N . ALA B 1 33 ? -4.309 -17.562 1.062 1 97.69 33 ALA B N 1
ATOM 2094 C CA . ALA B 1 33 ? -3.979 -16.266 1.662 1 97.69 33 ALA B CA 1
ATOM 2095 C C . ALA B 1 33 ? -2.496 -16.188 2.016 1 97.69 33 ALA B C 1
ATOM 2097 O O . ALA B 1 33 ? -1.905 -17.172 2.459 1 97.69 33 ALA B O 1
ATOM 2098 N N . GLN B 1 34 ? -1.939 -15.086 1.767 1 96.25 34 GLN B N 1
ATOM 2099 C CA . GLN B 1 34 ? -0.567 -14.766 2.148 1 96.25 34 GLN B CA 1
ATOM 2100 C C . GLN B 1 34 ? -0.487 -13.398 2.822 1 96.25 34 GLN B C 1
ATOM 2102 O O . GLN B 1 34 ? -1.035 -12.422 2.316 1 96.25 34 GLN B O 1
ATOM 2107 N N . ALA B 1 35 ? 0.196 -13.344 3.949 1 95.94 35 ALA B N 1
ATOM 2108 C CA . ALA B 1 35 ? 0.261 -12.125 4.742 1 95.94 35 ALA B CA 1
ATOM 2109 C C . ALA B 1 35 ? 1.309 -11.164 4.184 1 95.94 35 ALA B C 1
ATOM 2111 O O . ALA B 1 35 ? 1.207 -9.945 4.367 1 95.94 35 ALA B O 1
ATOM 2112 N N . ASP B 1 36 ? 2.258 -11.688 3.604 1 95.56 36 ASP B N 1
ATOM 2113 C CA . ASP B 1 36 ? 3.363 -10.938 3.014 1 95.56 36 ASP B CA 1
ATOM 2114 C C . ASP B 1 36 ? 3.992 -11.711 1.854 1 95.56 36 ASP B C 1
ATOM 2116 O O . ASP B 1 36 ? 4.617 -12.75 2.059 1 95.56 36 ASP B O 1
ATOM 2120 N N . LEU B 1 37 ? 3.914 -11.195 0.659 1 95.25 37 LEU B N 1
ATOM 2121 C CA . LEU B 1 37 ? 4.402 -11.852 -0.548 1 95.25 37 LEU B CA 1
ATOM 2122 C C . LEU B 1 37 ? 5.926 -11.891 -0.564 1 95.25 37 LEU B C 1
ATOM 2124 O O . LEU B 1 37 ? 6.523 -12.656 -1.325 1 95.25 37 LEU B O 1
ATOM 2128 N N . GLY B 1 38 ? 6.52 -11.055 0.239 1 92.06 38 GLY B N 1
ATOM 2129 C CA . GLY B 1 38 ? 7.969 -11.07 0.338 1 92.06 38 GLY B CA 1
ATOM 2130 C C . GLY B 1 38 ? 8.484 -12.094 1.331 1 92.06 38 GLY B C 1
ATOM 2131 O O . GLY B 1 38 ? 9.695 -12.297 1.451 1 92.06 38 GLY B O 1
ATOM 2132 N N . ASP B 1 39 ? 7.621 -12.695 2.047 1 90.25 39 ASP B N 1
ATOM 2133 C CA . ASP B 1 39 ? 7.941 -13.742 3.01 1 90.25 39 ASP B CA 1
ATOM 2134 C C . ASP B 1 39 ? 7.707 -15.125 2.41 1 90.25 39 ASP B C 1
ATOM 2136 O O . ASP B 1 39 ? 6.582 -15.461 2.031 1 90.25 39 ASP B O 1
ATOM 2140 N N . PRO B 1 40 ? 8.68 -15.953 2.383 1 89.06 40 PRO B N 1
ATOM 2141 C CA . PRO B 1 40 ? 8.492 -17.281 1.8 1 89.06 40 PRO B CA 1
ATOM 2142 C C . PRO B 1 40 ? 7.664 -18.203 2.695 1 89.06 40 PRO B C 1
ATOM 2144 O O . PRO B 1 40 ? 7.238 -19.281 2.26 1 89.06 40 PRO B O 1
ATOM 2147 N N . GLU B 1 41 ? 7.484 -17.844 3.938 1 91 41 GLU B N 1
ATOM 2148 C CA . GLU B 1 41 ? 6.707 -18.688 4.844 1 91 41 GLU B CA 1
ATOM 2149 C C . GLU B 1 41 ? 5.211 -18.484 4.637 1 91 41 GLU B C 1
ATOM 2151 O O . GLU B 1 41 ? 4.754 -17.359 4.41 1 91 41 GLU B O 1
ATOM 2156 N N . PRO B 1 42 ? 4.496 -19.562 4.746 1 94.62 42 PRO B N 1
ATOM 2157 C CA . PRO B 1 42 ? 3.047 -19.422 4.574 1 94.62 42 PRO B CA 1
ATOM 2158 C C . PRO B 1 42 ? 2.383 -18.672 5.727 1 94.62 42 PRO B C 1
ATOM 2160 O O . PRO B 1 42 ? 2.938 -18.609 6.828 1 94.62 42 PRO B O 1
ATOM 2163 N N . MET B 1 43 ? 1.259 -18.141 5.461 1 96.5 43 MET B N 1
ATOM 2164 C CA . MET B 1 43 ? 0.449 -17.578 6.539 1 96.5 43 MET B CA 1
ATOM 2165 C C . MET B 1 43 ? 0.011 -18.672 7.516 1 96.5 43 MET B C 1
ATOM 2167 O O . MET B 1 43 ? -0.571 -19.672 7.113 1 96.5 43 MET B O 1
ATOM 2171 N N . SER B 1 44 ? 0.326 -18.438 8.781 1 97.62 44 SER B N 1
ATOM 2172 C CA . SER B 1 44 ? 0.105 -19.484 9.766 1 97.62 44 SER B CA 1
ATOM 2173 C C . SER B 1 44 ? -0.563 -18.938 11.016 1 97.62 44 SER B C 1
ATOM 2175 O O . SER B 1 44 ? -0.592 -17.719 11.234 1 97.62 44 SER B O 1
ATOM 2177 N N . ASP B 1 45 ? -1.107 -19.859 11.773 1 97.44 45 ASP B N 1
ATOM 2178 C CA . ASP B 1 45 ? -1.706 -19.453 13.039 1 97.44 45 ASP B CA 1
ATOM 2179 C C . ASP B 1 45 ? -0.638 -19.266 14.117 1 97.44 45 ASP B C 1
ATOM 2181 O O . ASP B 1 45 ? 0.558 -19.266 13.82 1 97.44 45 ASP B O 1
ATOM 2185 N N . GLU B 1 46 ? -1.085 -18.984 15.32 1 95.5 46 GLU B N 1
ATOM 2186 C CA . GLU B 1 46 ? -0.189 -18.625 16.406 1 95.5 46 GLU B CA 1
ATOM 2187 C C . GLU B 1 46 ? 0.778 -19.766 16.734 1 95.5 46 GLU B C 1
ATOM 2189 O O . GLU B 1 46 ? 1.886 -19.516 17.219 1 95.5 46 GLU B O 1
ATOM 2194 N N . ASP B 1 47 ? 0.428 -20.938 16.453 1 95.81 47 ASP B N 1
ATOM 2195 C CA . ASP B 1 47 ? 1.256 -22.109 16.75 1 95.81 47 ASP B CA 1
ATOM 2196 C C . ASP B 1 47 ? 2.137 -22.469 15.547 1 95.81 47 ASP B C 1
ATOM 2198 O O . ASP B 1 47 ? 2.846 -23.469 15.57 1 95.81 47 ASP B O 1
ATOM 2202 N N . GLY B 1 48 ? 2.047 -21.734 14.484 1 95.12 48 GLY B N 1
ATOM 2203 C CA . GLY B 1 48 ? 2.885 -21.953 13.32 1 95.12 48 GLY B CA 1
ATOM 2204 C C . GLY B 1 48 ? 2.27 -22.906 12.312 1 95.12 48 GLY B C 1
ATOM 2205 O O . GLY B 1 48 ? 2.953 -23.391 11.406 1 95.12 48 GLY B O 1
ATOM 2206 N N . ARG B 1 49 ? 1.034 -23.312 12.484 1 96.38 49 ARG B N 1
ATOM 2207 C CA . ARG B 1 49 ? 0.348 -24.172 11.531 1 96.38 49 ARG B CA 1
ATOM 2208 C C . ARG B 1 49 ? -0.244 -23.359 10.383 1 96.38 49 ARG B C 1
ATOM 2210 O O . ARG B 1 49 ? -1.045 -22.453 10.609 1 96.38 49 ARG B O 1
ATOM 2217 N N . PRO B 1 50 ? 0.156 -23.703 9.109 1 96.94 50 PRO B N 1
ATOM 2218 C CA . PRO B 1 50 ? -0.383 -22.953 7.973 1 96.94 50 PRO B CA 1
ATOM 2219 C C . PRO B 1 50 ? -1.904 -23.031 7.875 1 96.94 50 PRO B C 1
ATOM 2221 O O . PRO B 1 50 ? -2.475 -24.125 8.008 1 96.94 50 PRO B O 1
ATOM 2224 N N . TYR B 1 51 ? -2.549 -21.906 7.637 1 97.19 51 TYR B N 1
ATOM 2225 C CA . TYR B 1 51 ? -3.992 -21.906 7.438 1 97.19 51 TYR B CA 1
ATOM 2226 C C . TYR B 1 51 ? -4.383 -22.75 6.238 1 97.19 51 TYR B C 1
ATOM 2228 O O . TYR B 1 51 ? -5.477 -23.328 6.199 1 97.19 51 TYR B O 1
ATOM 2236 N N . ALA B 1 52 ? -3.508 -22.891 5.285 1 95.19 52 ALA B N 1
ATOM 2237 C CA . ALA B 1 52 ? -3.732 -23.703 4.098 1 95.19 52 ALA B CA 1
ATOM 2238 C C . ALA B 1 52 ? -3.945 -25.172 4.477 1 95.19 52 ALA B C 1
ATOM 2240 O O . ALA B 1 52 ? -4.512 -25.938 3.699 1 95.19 52 ALA B O 1
ATOM 2241 N N . GLU B 1 53 ? -3.51 -25.562 5.656 1 94.38 53 GLU B N 1
ATOM 2242 C CA . GLU B 1 53 ? -3.637 -26.938 6.117 1 94.38 53 GLU B CA 1
ATOM 2243 C C . GLU B 1 53 ? -4.828 -27.094 7.055 1 94.38 53 GLU B C 1
ATOM 2245 O O . GLU B 1 53 ? -5.227 -28.219 7.371 1 94.38 53 GLU B O 1
ATOM 2250 N N . THR B 1 54 ? -5.359 -26.016 7.516 1 92.12 54 THR B N 1
ATOM 2251 C CA . THR B 1 54 ? -6.367 -26.125 8.562 1 92.12 54 THR B CA 1
ATOM 2252 C C . THR B 1 54 ? -7.703 -25.562 8.094 1 92.12 54 THR B C 1
ATOM 2254 O O . THR B 1 54 ? -8.727 -26.25 8.133 1 92.12 54 THR B O 1
ATOM 2257 N N . THR B 1 55 ? -7.719 -24.344 7.598 1 92.88 55 THR B N 1
ATOM 2258 C CA . THR B 1 55 ? -8.984 -23.656 7.336 1 92.88 55 THR B CA 1
ATOM 2259 C C . THR B 1 55 ? -9.156 -23.391 5.848 1 92.88 55 THR B C 1
ATOM 2261 O O . THR B 1 55 ? -10.203 -23.688 5.27 1 92.88 55 THR B O 1
ATOM 2264 N N . PHE B 1 56 ? -8.148 -22.781 5.254 1 95.12 56 PHE B N 1
ATOM 2265 C CA . PHE B 1 56 ? -8.242 -22.406 3.848 1 95.12 56 PHE B CA 1
ATOM 2266 C C . PHE B 1 56 ? -7.879 -23.578 2.947 1 95.12 56 PHE B C 1
ATOM 2268 O O . PHE B 1 56 ? -6.715 -23.969 2.875 1 95.12 56 PHE B O 1
ATOM 2275 N N . ARG B 1 57 ? -8.844 -24.031 2.264 1 91.12 57 ARG B N 1
ATOM 2276 C CA . ARG B 1 57 ? -8.617 -25.141 1.346 1 91.12 57 ARG B CA 1
ATOM 2277 C C . ARG B 1 57 ? -8.406 -24.641 -0.079 1 91.12 57 ARG B C 1
ATOM 2279 O O . ARG B 1 57 ? -9 -23.641 -0.486 1 91.12 57 ARG B O 1
ATOM 2286 N N . TRP B 1 58 ? -7.605 -25.359 -0.724 1 89.81 58 TRP B N 1
ATOM 2287 C CA . TRP B 1 58 ? -7.34 -25.047 -2.123 1 89.81 58 TRP B CA 1
ATOM 2288 C C . TRP B 1 58 ? -8.102 -25.984 -3.051 1 89.81 58 TRP B C 1
ATOM 2290 O O . TRP B 1 58 ? -8.656 -27 -2.604 1 89.81 58 TRP B O 1
ATOM 2300 N N . THR B 1 59 ? -8.117 -25.688 -4.289 1 87.81 59 THR B N 1
ATOM 2301 C CA . THR B 1 59 ? -8.922 -26.422 -5.266 1 87.81 59 THR B CA 1
ATOM 2302 C C . THR B 1 59 ? -8.391 -27.828 -5.457 1 87.81 59 THR B C 1
ATOM 2304 O O . THR B 1 59 ? -9.164 -28.766 -5.656 1 87.81 59 THR B O 1
ATOM 2307 N N . ASP B 1 60 ? -7.07 -27.953 -5.531 1 86.75 60 ASP B N 1
ATOM 2308 C CA . ASP B 1 60 ? -6.414 -29.25 -5.629 1 86.75 60 ASP B CA 1
ATOM 2309 C C . ASP B 1 60 ? -5.848 -29.688 -4.277 1 86.75 60 ASP B C 1
ATOM 2311 O O . ASP B 1 60 ? -4.797 -29.203 -3.855 1 86.75 60 ASP B O 1
ATOM 2315 N N . PRO B 1 61 ? -6.504 -30.562 -3.666 1 82.62 61 PRO B N 1
ATOM 2316 C CA . PRO B 1 61 ? -6.062 -30.953 -2.324 1 82.62 61 PRO B CA 1
ATOM 2317 C C . PRO B 1 61 ? -4.664 -31.562 -2.314 1 82.62 61 PRO B C 1
ATOM 2319 O O . PRO B 1 61 ? -4 -31.578 -1.274 1 82.62 61 PRO B O 1
ATOM 2322 N N . GLY B 1 62 ? -4.246 -32.062 -3.428 1 85.38 62 GLY B N 1
ATOM 2323 C CA . GLY B 1 62 ? -2.922 -32.656 -3.498 1 85.38 62 GLY B CA 1
ATOM 2324 C C . GLY B 1 62 ? -1.823 -31.641 -3.752 1 85.38 62 GLY B C 1
ATOM 2325 O O . GLY B 1 62 ? -0.637 -31.984 -3.68 1 85.38 62 GLY B O 1
ATOM 2326 N N . HIS B 1 63 ? -2.287 -30.469 -3.992 1 87.5 63 HIS B N 1
ATOM 2327 C CA . HIS B 1 63 ? -1.307 -29.438 -4.32 1 87.5 63 HIS B CA 1
ATOM 2328 C C . HIS B 1 63 ? -0.979 -28.578 -3.104 1 87.5 63 HIS B C 1
ATOM 2330 O O . HIS B 1 63 ? -1.799 -27.766 -2.676 1 87.5 63 HIS B O 1
ATOM 2336 N N . GLU B 1 64 ? 0.231 -28.797 -2.6 1 91.88 64 GLU B N 1
ATOM 2337 C CA . GLU B 1 64 ? 0.685 -28.047 -1.434 1 91.88 64 GLU B CA 1
ATOM 2338 C C . GLU B 1 64 ? 1.414 -26.781 -1.85 1 91.88 64 GLU B C 1
ATOM 2340 O O . GLU B 1 64 ? 2.598 -26.609 -1.554 1 91.88 64 GLU B O 1
ATOM 2345 N N . TYR B 1 65 ? 0.656 -25.859 -2.406 1 88.06 65 TYR B N 1
ATOM 2346 C CA . TYR B 1 65 ? 1.23 -24.656 -2.975 1 88.06 65 TYR B CA 1
ATOM 2347 C C . TYR B 1 65 ? 2.014 -23.875 -1.922 1 88.06 65 TYR B C 1
ATOM 2349 O O . TYR B 1 65 ? 2.98 -23.172 -2.244 1 88.06 65 TYR B O 1
ATOM 2357 N N . TRP B 1 66 ? 1.635 -24 -0.608 1 90.75 66 TRP B N 1
ATOM 2358 C CA . TRP B 1 66 ? 2.215 -23.203 0.468 1 90.75 66 TRP B CA 1
ATOM 2359 C C . TRP B 1 66 ? 3.629 -23.672 0.792 1 90.75 66 TRP B C 1
ATOM 2361 O O . TRP B 1 66 ? 4.371 -22.984 1.495 1 90.75 66 TRP B O 1
ATOM 2371 N N . ARG B 1 67 ? 3.994 -24.719 0.232 1 91.88 67 ARG B N 1
ATOM 2372 C CA . ARG B 1 67 ? 5.34 -25.25 0.451 1 91.88 67 ARG B CA 1
ATOM 2373 C C . ARG B 1 67 ? 6.316 -24.688 -0.583 1 91.88 67 ARG B C 1
ATOM 2375 O O . ARG B 1 67 ? 7.531 -24.812 -0.424 1 91.88 67 ARG B O 1
ATOM 2382 N N . ASP B 1 68 ? 5.77 -24.172 -1.636 1 91.5 68 ASP B N 1
ATOM 2383 C CA . ASP B 1 68 ? 6.605 -23.531 -2.648 1 91.5 68 ASP B CA 1
ATOM 2384 C C . ASP B 1 68 ? 7.121 -22.172 -2.166 1 91.5 68 ASP B C 1
ATOM 2386 O O . ASP B 1 68 ? 6.387 -21.188 -2.184 1 91.5 68 ASP B O 1
ATOM 2390 N N . ARG B 1 69 ? 8.375 -22.047 -1.92 1 88.81 69 ARG B N 1
ATOM 2391 C CA . ARG B 1 69 ? 8.977 -20.859 -1.336 1 88.81 69 ARG B CA 1
ATOM 2392 C C . ARG B 1 69 ? 9.133 -19.766 -2.379 1 88.81 69 ARG B C 1
ATOM 2394 O O . ARG B 1 69 ? 9.469 -18.625 -2.041 1 88.81 69 ARG B O 1
ATOM 2401 N N . LYS B 1 70 ? 8.891 -20.062 -3.594 1 89.88 70 LYS B N 1
ATOM 2402 C CA . LYS B 1 70 ? 8.969 -19.062 -4.656 1 89.88 70 LYS B CA 1
ATOM 2403 C C . LYS B 1 70 ? 7.602 -18.797 -5.27 1 89.88 70 LYS B C 1
ATOM 2405 O O . LYS B 1 70 ? 7.504 -18.266 -6.375 1 89.88 70 LYS B O 1
ATOM 2410 N N . LEU B 1 71 ? 6.613 -19.219 -4.594 1 88.19 71 LEU B N 1
ATOM 2411 C CA . LEU B 1 71 ? 5.242 -19.141 -5.094 1 88.19 71 LEU B CA 1
ATOM 2412 C C . LEU B 1 71 ? 4.918 -17.75 -5.602 1 88.19 71 LEU B C 1
ATOM 2414 O O . LEU B 1 71 ? 4.418 -17.578 -6.715 1 88.19 71 LEU B O 1
ATOM 2418 N N . ALA B 1 72 ? 5.277 -16.766 -4.848 1 90.38 72 ALA B N 1
ATOM 2419 C CA . ALA B 1 72 ? 4.895 -15.391 -5.133 1 90.38 72 ALA B CA 1
ATOM 2420 C C . ALA B 1 72 ? 5.652 -14.852 -6.34 1 90.38 72 ALA B C 1
ATOM 2422 O O . ALA B 1 72 ? 5.289 -13.805 -6.891 1 90.38 72 ALA B O 1
ATOM 2423 N N . LEU B 1 73 ? 6.641 -15.523 -6.805 1 92.06 73 LEU B N 1
ATOM 2424 C CA . LEU B 1 73 ? 7.484 -15.016 -7.879 1 92.06 73 LEU B CA 1
ATOM 2425 C C . LEU B 1 73 ? 6.98 -15.484 -9.234 1 92.06 73 LEU B C 1
ATOM 2427 O O . LEU B 1 73 ? 7.391 -14.953 -10.273 1 92.06 73 LEU B O 1
ATOM 2431 N N . HIS B 1 74 ? 6.016 -16.484 -9.18 1 90.12 74 HIS B N 1
ATOM 2432 C CA . HIS B 1 74 ? 5.703 -17 -10.5 1 90.12 74 HIS B CA 1
ATOM 2433 C C . HIS B 1 74 ? 4.195 -17.141 -10.703 1 90.12 74 HIS B C 1
ATOM 2435 O O . HIS B 1 74 ? 3.734 -17.406 -11.812 1 90.12 74 HIS B O 1
ATOM 2441 N N . VAL B 1 75 ? 3.398 -16.984 -9.695 1 91.81 75 VAL B N 1
ATOM 2442 C CA . VAL B 1 75 ? 1.948 -17.062 -9.828 1 91.81 75 VAL B CA 1
ATOM 2443 C C . VAL B 1 75 ? 1.402 -15.742 -10.367 1 91.81 75 VAL B C 1
ATOM 2445 O O . VAL B 1 75 ? 1.57 -14.688 -9.742 1 91.81 75 VAL B O 1
ATOM 2448 N N . PRO B 1 76 ? 0.686 -15.742 -11.461 1 93.88 76 PRO B N 1
ATOM 2449 C CA . PRO B 1 76 ? 0.215 -14.5 -12.086 1 93.88 76 PRO B CA 1
ATOM 2450 C C . PRO B 1 76 ? -0.67 -13.672 -11.164 1 93.88 76 PRO B C 1
ATOM 2452 O O . PRO B 1 76 ? -0.582 -12.438 -11.164 1 93.88 76 PRO B O 1
ATOM 2455 N N . PHE B 1 77 ? -1.519 -14.344 -10.328 1 95.75 77 PHE B N 1
ATOM 2456 C CA . PHE B 1 77 ? -2.385 -13.633 -9.398 1 95.75 77 PHE B CA 1
ATOM 2457 C C . PHE B 1 77 ? -1.562 -12.812 -8.414 1 95.75 77 PHE B C 1
ATOM 2459 O O . PHE B 1 77 ? -1.915 -11.68 -8.094 1 95.75 77 PHE B O 1
ATOM 2466 N N . LEU B 1 78 ? -0.511 -13.398 -7.996 1 96.12 78 LEU B N 1
ATOM 2467 C CA . LEU B 1 78 ? 0.306 -12.734 -6.988 1 96.12 78 LEU B CA 1
ATOM 2468 C C . LEU B 1 78 ? 1.191 -11.672 -7.625 1 96.12 78 LEU B C 1
ATOM 2470 O O . LEU B 1 78 ? 1.474 -10.641 -7.008 1 96.12 78 LEU B O 1
ATOM 2474 N N . THR B 1 79 ? 1.562 -11.883 -8.906 1 94.75 79 THR B N 1
ATOM 2475 C CA . THR B 1 79 ? 2.207 -10.82 -9.664 1 94.75 79 THR B CA 1
ATOM 2476 C C . THR B 1 79 ? 1.279 -9.617 -9.805 1 94.75 79 THR B C 1
ATOM 2478 O O . THR B 1 79 ? 1.683 -8.484 -9.531 1 94.75 79 THR B O 1
ATOM 2481 N N . ALA B 1 80 ? 0.047 -9.867 -10.172 1 96.31 80 ALA B N 1
ATOM 2482 C CA . ALA B 1 80 ? -0.946 -8.805 -10.312 1 96.31 80 ALA B CA 1
ATOM 2483 C C . ALA B 1 80 ? -1.174 -8.086 -8.984 1 96.31 80 ALA B C 1
ATOM 2485 O O . ALA B 1 80 ? -1.356 -6.863 -8.961 1 96.31 80 ALA B O 1
ATOM 2486 N N . ALA B 1 81 ? -1.076 -8.828 -7.895 1 97.44 81 ALA B N 1
ATOM 2487 C CA . ALA B 1 81 ? -1.321 -8.273 -6.566 1 97.44 81 ALA B CA 1
ATOM 2488 C C . ALA B 1 81 ? -0.228 -7.281 -6.176 1 97.44 81 ALA B C 1
ATOM 2490 O O . ALA B 1 81 ? -0.438 -6.426 -5.316 1 97.44 81 ALA B O 1
ATOM 2491 N N . ARG B 1 82 ? 0.916 -7.379 -6.797 1 95.5 82 ARG B N 1
ATOM 2492 C CA . ARG B 1 82 ? 1.989 -6.422 -6.551 1 95.5 82 ARG B CA 1
ATOM 2493 C C . ARG B 1 82 ? 1.78 -5.145 -7.359 1 95.5 82 ARG B C 1
ATOM 2495 O O . ARG B 1 82 ? 2.375 -4.109 -7.055 1 95.5 82 ARG B O 1
ATOM 2502 N N . LEU B 1 83 ? 0.901 -5.223 -8.367 1 94.31 83 LEU B N 1
ATOM 2503 C CA . LEU B 1 83 ? 0.838 -4.148 -9.352 1 94.31 83 LEU B CA 1
ATOM 2504 C C . LEU B 1 83 ? -0.379 -3.26 -9.109 1 94.31 83 LEU B C 1
ATOM 2506 O O . LEU B 1 83 ? -0.412 -2.109 -9.555 1 94.31 83 LEU B O 1
ATOM 2510 N N . VAL B 1 84 ? -1.352 -3.811 -8.461 1 95.31 84 VAL B N 1
ATOM 2511 C CA . VAL B 1 84 ? -2.549 -3.033 -8.164 1 95.31 84 VAL B CA 1
ATOM 2512 C C . VAL B 1 84 ? -2.973 -3.273 -6.715 1 95.31 84 VAL B C 1
ATOM 2514 O O . VAL B 1 84 ? -2.703 -4.336 -6.152 1 95.31 84 VAL B O 1
ATOM 2517 N N . ALA B 1 85 ? -3.699 -2.283 -6.168 1 96.88 85 ALA B N 1
ATOM 2518 C CA . ALA B 1 85 ? -4.09 -2.389 -4.766 1 96.88 85 ALA B CA 1
ATOM 2519 C C . ALA B 1 85 ? -5.578 -2.697 -4.633 1 96.88 85 ALA B C 1
ATOM 2521 O O . ALA B 1 85 ? -6.051 -3.068 -3.555 1 96.88 85 ALA B O 1
ATOM 2522 N N . GLU B 1 86 ? -6.328 -2.529 -5.684 1 97.44 86 GLU B N 1
ATOM 2523 C CA . GLU B 1 86 ? -7.754 -2.834 -5.676 1 97.44 86 GLU B CA 1
ATOM 2524 C C . GLU B 1 86 ? -8.008 -4.305 -6 1 97.44 86 GLU B C 1
ATOM 2526 O O . GLU B 1 86 ? -7.172 -4.957 -6.629 1 97.44 86 GLU B O 1
ATOM 2531 N N . PRO B 1 87 ? -9.156 -4.828 -5.559 1 98.5 87 PRO B N 1
ATOM 2532 C CA . PRO B 1 87 ? -9.477 -6.207 -5.93 1 98.5 87 PRO B CA 1
ATOM 2533 C C . PRO B 1 87 ? -9.672 -6.379 -7.434 1 98.5 87 PRO B C 1
ATOM 2535 O O . PRO B 1 87 ? -10.031 -5.426 -8.125 1 98.5 87 PRO B O 1
ATOM 2538 N N . PHE B 1 88 ? -9.406 -7.551 -7.863 1 98.5 88 PHE B N 1
ATOM 2539 C CA . PHE B 1 88 ? -9.633 -7.895 -9.266 1 98.5 88 PHE B CA 1
ATOM 2540 C C . PHE B 1 88 ? -10.133 -9.328 -9.391 1 98.5 88 PHE B C 1
ATOM 2542 O O . PHE B 1 88 ? -10.109 -10.086 -8.422 1 98.5 88 PHE B O 1
ATOM 2549 N N . PHE B 1 89 ? -10.648 -9.664 -10.547 1 98.31 89 PHE B N 1
ATOM 2550 C CA . PHE B 1 89 ? -11.133 -11.023 -10.742 1 98.31 89 PHE B CA 1
ATOM 2551 C C . PHE B 1 89 ? -10.547 -11.625 -12.016 1 98.31 89 PHE B C 1
ATOM 2553 O O . PHE B 1 89 ? -10.047 -10.906 -12.883 1 98.31 89 PHE B O 1
ATOM 2560 N N . TYR B 1 90 ? -10.461 -12.867 -11.984 1 98 90 TYR B N 1
ATOM 2561 C CA . TYR B 1 90 ? -9.977 -13.672 -13.102 1 98 90 TYR B CA 1
ATOM 2562 C C . TYR B 1 90 ? -11.117 -14.484 -13.711 1 98 90 TYR B C 1
ATOM 2564 O O . TYR B 1 90 ? -11.867 -15.148 -13 1 98 90 TYR B O 1
ATOM 2572 N N . THR B 1 91 ? -11.25 -14.445 -14.992 1 96.5 91 THR B N 1
ATOM 2573 C CA . THR B 1 91 ? -12.148 -15.312 -15.742 1 96.5 91 THR B CA 1
ATOM 2574 C C . THR B 1 91 ? -11.609 -15.57 -17.141 1 96.5 91 THR B C 1
ATOM 2576 O O . THR B 1 91 ? -11.148 -14.648 -17.828 1 96.5 91 THR B O 1
ATOM 2579 N N . ALA B 1 92 ? -11.5 -16.828 -17.516 1 93.62 92 ALA B N 1
ATOM 2580 C CA . ALA B 1 92 ? -11.188 -17.266 -18.875 1 93.62 92 ALA B CA 1
ATOM 2581 C C . ALA B 1 92 ? -9.875 -16.656 -19.359 1 93.62 92 ALA B C 1
ATOM 2583 O O . ALA B 1 92 ? -9.789 -16.141 -20.469 1 93.62 92 ALA B O 1
ATOM 2584 N N . GLY B 1 93 ? -8.961 -16.547 -18.516 1 93.44 93 GLY B N 1
ATOM 2585 C CA . GLY B 1 93 ? -7.609 -16.156 -18.891 1 93.44 93 GLY B CA 1
ATOM 2586 C C . GLY B 1 93 ? -7.383 -14.656 -18.812 1 93.44 93 GLY B C 1
ATOM 2587 O O . GLY B 1 93 ? -6.336 -14.156 -19.234 1 93.44 93 GLY B O 1
ATOM 2588 N N . THR B 1 94 ? -8.32 -13.953 -18.234 1 93.56 94 THR B N 1
ATOM 2589 C CA . THR B 1 94 ? -8.203 -12.5 -18.203 1 93.56 94 THR B CA 1
ATOM 2590 C C . THR B 1 94 ? -8.422 -11.977 -16.781 1 93.56 94 THR B C 1
ATOM 2592 O O . THR B 1 94 ? -9.117 -12.609 -15.984 1 93.56 94 THR B O 1
ATOM 2595 N N . LEU B 1 95 ? -7.781 -10.891 -16.531 1 96.5 95 LEU B N 1
ATOM 2596 C CA . LEU B 1 95 ? -7.965 -10.18 -15.281 1 96.5 95 LEU B CA 1
ATOM 2597 C C . LEU B 1 95 ? -8.711 -8.867 -15.508 1 96.5 95 LEU B C 1
ATOM 2599 O O . LEU B 1 95 ? -8.484 -8.188 -16.516 1 96.5 95 LEU B O 1
ATOM 2603 N N . ALA B 1 96 ? -9.578 -8.531 -14.562 1 95.56 96 ALA B N 1
ATOM 2604 C CA . ALA B 1 96 ? -10.297 -7.258 -14.625 1 95.56 96 ALA B CA 1
ATOM 2605 C C . ALA B 1 96 ? -10.578 -6.719 -13.227 1 95.56 96 ALA B C 1
ATOM 2607 O O . ALA B 1 96 ? -10.555 -7.469 -12.242 1 95.56 96 ALA B O 1
ATOM 2608 N N . THR B 1 97 ? -10.742 -5.418 -13.125 1 95.56 97 THR B N 1
ATOM 2609 C CA . THR B 1 97 ? -10.969 -4.727 -11.859 1 95.56 97 THR B CA 1
ATOM 2610 C C . THR B 1 97 ? -11.945 -3.57 -12.039 1 95.56 97 THR B C 1
ATOM 2612 O O . THR B 1 97 ? -12.703 -3.535 -13.016 1 95.56 97 THR B O 1
ATOM 2615 N N . TRP B 1 98 ? -11.984 -2.598 -11.086 1 93 98 TRP B N 1
ATOM 2616 C CA . TRP B 1 98 ? -12.938 -1.496 -11.031 1 93 98 TRP B CA 1
ATOM 2617 C C . TRP B 1 98 ? -12.633 -0.456 -12.102 1 93 98 TRP B C 1
ATOM 2619 O O . TRP B 1 98 ? -13.508 0.331 -12.477 1 93 98 TRP B O 1
ATOM 2629 N N . ARG B 1 99 ? -11.422 -0.428 -12.547 1 90.25 99 ARG B N 1
ATOM 2630 C CA . ARG B 1 99 ? -10.977 0.621 -13.453 1 90.25 99 ARG B CA 1
ATOM 2631 C C . ARG B 1 99 ? -10.156 0.038 -14.602 1 90.25 99 ARG B C 1
ATOM 2633 O O . ARG B 1 99 ? -9.625 -1.067 -14.492 1 90.25 99 ARG B O 1
ATOM 2640 N N . PRO B 1 100 ? -10.141 0.832 -15.664 1 87.81 100 PRO B N 1
ATOM 2641 C CA . PRO B 1 100 ? -9.164 0.438 -16.672 1 87.81 100 PRO B CA 1
ATOM 2642 C C . PRO B 1 100 ? -7.727 0.489 -16.172 1 87.81 100 PRO B C 1
ATOM 2644 O O . PRO B 1 100 ? -7.344 1.446 -15.492 1 87.81 100 PRO B O 1
ATOM 2647 N N . SER B 1 101 ? -7.102 -0.571 -16.328 1 86 101 SER B N 1
ATOM 2648 C CA . SER B 1 101 ? -5.707 -0.639 -15.883 1 86 101 SER B CA 1
ATOM 2649 C C . SER B 1 101 ? -4.84 -1.345 -16.922 1 86 101 SER B C 1
ATOM 2651 O O . SER B 1 101 ? -5.059 -2.52 -17.219 1 86 101 SER B O 1
ATOM 2653 N N . GLY B 1 102 ? -3.867 -0.653 -17.422 1 81.75 102 GLY B N 1
ATOM 2654 C CA . GLY B 1 102 ? -2.926 -1.265 -18.344 1 81.75 102 GLY B CA 1
ATOM 2655 C C . GLY B 1 102 ? -2.041 -2.309 -17.688 1 81.75 102 GLY B C 1
ATOM 2656 O O . GLY B 1 102 ? -1.642 -3.283 -18.328 1 81.75 102 GLY B O 1
ATOM 2657 N N . LEU B 1 103 ? -1.772 -2.229 -16.469 1 87.31 103 LEU B N 1
ATOM 2658 C CA . LEU B 1 103 ? -0.879 -3.139 -15.758 1 87.31 103 LEU B CA 1
ATOM 2659 C C . LEU B 1 103 ? -1.517 -4.516 -15.609 1 87.31 103 LEU B C 1
ATOM 2661 O O . LEU B 1 103 ? -0.863 -5.535 -15.836 1 87.31 103 LEU B O 1
ATOM 2665 N N . LEU B 1 104 ? -2.744 -4.527 -15.258 1 89.38 104 LEU B N 1
ATOM 2666 C CA . LEU B 1 104 ? -3.416 -5.812 -15.086 1 89.38 104 LEU B CA 1
ATOM 2667 C C . LEU B 1 104 ? -3.496 -6.562 -16.406 1 89.38 104 LEU B C 1
ATOM 2669 O O . LEU B 1 104 ? -3.324 -7.785 -16.453 1 89.38 104 LEU B O 1
ATOM 2673 N N . GLY B 1 105 ? -3.75 -5.812 -17.453 1 87.06 105 GLY B N 1
ATOM 2674 C CA . GLY B 1 105 ? -3.818 -6.41 -18.781 1 87.06 105 GLY B CA 1
ATOM 2675 C C . GLY B 1 105 ? -2.498 -7.004 -19.234 1 87.06 105 GLY B C 1
ATOM 2676 O O . GLY B 1 105 ? -2.471 -7.883 -20.094 1 87.06 105 GLY B O 1
ATOM 2677 N N . GLY B 1 106 ? -1.475 -6.594 -18.688 1 89.38 106 GLY B N 1
ATOM 2678 C CA . GLY B 1 106 ? -0.147 -7.035 -19.078 1 89.38 106 GLY B CA 1
ATOM 2679 C C . GLY B 1 106 ? 0.315 -8.281 -18.344 1 89.38 106 GLY B C 1
ATOM 2680 O O . GLY B 1 106 ? 1.359 -8.844 -18.672 1 89.38 106 GLY B O 1
ATOM 2681 N N . VAL B 1 107 ? -0.434 -8.711 -17.391 1 93.25 107 VAL B N 1
ATOM 2682 C CA . VAL B 1 107 ? -0.07 -9.906 -16.641 1 93.25 107 VAL B CA 1
ATOM 2683 C C . VAL B 1 107 ? -0.39 -11.156 -17.469 1 93.25 107 VAL B C 1
ATOM 2685 O O . VAL B 1 107 ? -1.531 -11.352 -17.891 1 93.25 107 VAL B O 1
ATOM 2688 N N . ASP B 1 108 ? 0.573 -12 -17.688 1 92.44 108 ASP B N 1
ATOM 2689 C CA . ASP B 1 108 ? 0.414 -13.211 -18.484 1 92.44 108 ASP B CA 1
ATOM 2690 C C . ASP B 1 108 ? -0.288 -14.305 -17.688 1 92.44 108 ASP B C 1
ATOM 2692 O O . ASP B 1 108 ? 0.312 -14.914 -16.797 1 92.44 108 ASP B O 1
ATOM 2696 N N . CYS B 1 109 ? -1.523 -14.609 -18.078 1 93.69 109 CYS B N 1
ATOM 2697 C CA . CYS B 1 109 ? -2.309 -15.625 -17.391 1 93.69 109 CYS B CA 1
ATOM 2698 C C . CYS B 1 109 ? -2.4 -16.906 -18.219 1 93.69 109 CYS B C 1
ATOM 2700 O O . CYS B 1 109 ? -3.252 -17.75 -17.969 1 93.69 109 CYS B O 1
ATOM 2702 N N . SER B 1 110 ? -1.57 -17.078 -19.203 1 90.94 110 SER B N 1
ATOM 2703 C CA . SER B 1 110 ? -1.653 -18.219 -20.109 1 90.94 110 SER B CA 1
ATOM 2704 C C . SER B 1 110 ? -1.457 -19.531 -19.344 1 90.94 110 SER B C 1
ATOM 2706 O O . SER B 1 110 ? -2.156 -20.516 -19.609 1 90.94 110 SER B O 1
ATOM 2708 N N . GLY B 1 111 ? -0.531 -19.562 -18.406 1 88 111 GLY B N 1
A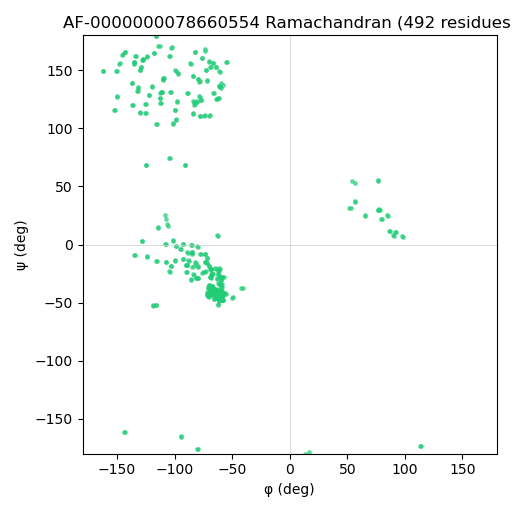TOM 2709 C CA . GLY B 1 111 ? -0.295 -20.75 -17.609 1 88 111 GLY B CA 1
ATOM 2710 C C . GLY B 1 111 ? -1.475 -21.141 -16.734 1 88 111 GLY B C 1
ATOM 2711 O O . GLY B 1 111 ? -1.838 -22.312 -16.641 1 88 111 GLY B O 1
ATOM 2712 N N . VAL B 1 112 ? -2.057 -20.156 -16.172 1 87.94 112 VAL B N 1
ATOM 2713 C CA . VAL B 1 112 ? -3.211 -20.375 -15.305 1 87.94 112 VAL B CA 1
ATOM 2714 C C . VAL B 1 112 ? -4.383 -20.891 -16.141 1 87.94 112 VAL B C 1
ATOM 2716 O O . VAL B 1 112 ? -5.094 -21.812 -15.727 1 87.94 112 VAL B O 1
ATOM 2719 N N . ALA B 1 113 ? -4.559 -20.328 -17.25 1 87.12 113 ALA B N 1
ATOM 2720 C CA . ALA B 1 113 ? -5.668 -20.703 -18.125 1 87.12 113 ALA B CA 1
ATOM 2721 C C . ALA B 1 113 ? -5.605 -22.188 -18.5 1 87.12 113 ALA B C 1
ATOM 2723 O O . ALA B 1 113 ? -6.641 -22.844 -18.641 1 87.12 113 ALA B O 1
ATOM 2724 N N . LYS B 1 114 ? -4.426 -22.703 -18.516 1 85.69 114 LYS B N 1
ATOM 2725 C CA . LYS B 1 114 ? -4.23 -24.094 -18.922 1 85.69 114 LYS B CA 1
ATOM 2726 C C . LYS B 1 114 ? -4.473 -25.031 -17.75 1 85.69 114 LYS B C 1
ATOM 2728 O O . LYS B 1 114 ? -4.91 -26.172 -17.938 1 85.69 114 LYS B O 1
ATOM 2733 N N . SER B 1 115 ? -4.277 -24.484 -16.531 1 82.81 115 SER B N 1
ATOM 2734 C CA . SER B 1 115 ? -4.242 -25.406 -15.398 1 82.81 115 SER B CA 1
ATOM 2735 C C . SER B 1 115 ? -5.406 -25.141 -14.445 1 82.81 115 SER B C 1
ATOM 2737 O O . SER B 1 115 ? -5.727 -25.984 -13.602 1 82.81 115 SER B O 1
ATOM 2739 N N . PHE B 1 116 ? -5.996 -23.984 -14.664 1 85.75 116 PHE B N 1
ATOM 2740 C CA . PHE B 1 116 ? -7.059 -23.562 -13.766 1 85.75 116 PHE B CA 1
ATOM 2741 C C . PHE B 1 116 ? -8.328 -23.234 -14.539 1 85.75 116 PHE B C 1
ATOM 2743 O O . PHE B 1 116 ? -8.352 -22.281 -15.32 1 85.75 116 PHE B O 1
ATOM 2750 N N . GLY B 1 117 ? -9.352 -24.016 -14.359 1 86.56 117 GLY B N 1
ATOM 2751 C CA . GLY B 1 117 ? -10.578 -23.844 -15.125 1 86.56 117 GLY B CA 1
ATOM 2752 C C . GLY B 1 117 ? -11.617 -23 -14.406 1 86.56 117 GLY B C 1
ATOM 2753 O O . GLY B 1 117 ? -12.664 -22.688 -14.977 1 86.56 117 GLY B O 1
ATOM 2754 N N . GLY B 1 118 ? -11.32 -22.625 -13.234 1 95.31 118 GLY B N 1
ATOM 2755 C CA . GLY B 1 118 ? -12.297 -21.891 -12.453 1 95.31 118 GLY B CA 1
ATOM 2756 C C . GLY B 1 118 ? -12.141 -20.391 -12.555 1 95.31 118 GLY B C 1
ATOM 2757 O O . GLY B 1 118 ? -11.664 -19.875 -13.57 1 95.31 118 GLY B O 1
ATOM 2758 N N . GLU B 1 119 ? -12.789 -19.703 -11.633 1 98 119 GLU B N 1
ATOM 2759 C CA . GLU B 1 119 ? -12.75 -18.25 -11.531 1 98 119 GLU B CA 1
ATOM 2760 C C . GLU B 1 119 ? -12.289 -17.812 -10.148 1 98 119 GLU B C 1
ATOM 2762 O O . GLU B 1 119 ? -12.242 -18.625 -9.219 1 98 119 GLU B O 1
ATOM 2767 N N . ALA B 1 120 ? -11.867 -16.562 -10.078 1 98.44 120 ALA B N 1
ATOM 2768 C CA . ALA B 1 120 ? -11.297 -16.125 -8.805 1 98.44 120 ALA B CA 1
ATOM 2769 C C . ALA B 1 120 ? -11.516 -14.633 -8.594 1 98.44 120 ALA B C 1
ATOM 2771 O O . ALA B 1 120 ? -11.648 -13.875 -9.555 1 98.44 120 ALA B O 1
ATOM 2772 N N . ILE B 1 121 ? -11.641 -14.234 -7.375 1 98.81 121 ILE B N 1
ATOM 2773 C CA . ILE B 1 121 ? -11.469 -12.852 -6.926 1 98.81 121 ILE B CA 1
ATOM 2774 C C . ILE B 1 121 ? -10.234 -12.75 -6.035 1 98.81 121 ILE B C 1
ATOM 2776 O O . ILE B 1 121 ? -10.055 -13.547 -5.117 1 98.81 121 ILE B O 1
ATOM 2780 N N . VAL B 1 122 ? -9.367 -11.867 -6.379 1 98.81 122 VAL B N 1
ATOM 2781 C CA . VAL B 1 122 ? -8.148 -11.617 -5.617 1 98.81 122 VAL B CA 1
ATOM 2782 C C . VAL B 1 122 ? -8.219 -10.227 -4.977 1 98.81 122 VAL B C 1
ATOM 2784 O O . VAL B 1 122 ? -8.57 -9.25 -5.637 1 98.81 122 VAL B O 1
ATOM 2787 N N . ALA B 1 123 ? -7.93 -10.172 -3.727 1 98.81 123 ALA B N 1
ATOM 2788 C CA . ALA B 1 123 ? -7.824 -8.898 -3.012 1 98.81 123 ALA B CA 1
ATOM 2789 C C . ALA B 1 123 ? -6.402 -8.664 -2.512 1 98.81 123 ALA B C 1
ATOM 2791 O O . ALA B 1 123 ? -5.984 -9.258 -1.514 1 98.81 123 ALA B O 1
ATOM 2792 N N . PRO B 1 124 ? -5.684 -7.797 -3.201 1 98.62 124 PRO B N 1
ATOM 2793 C CA . PRO B 1 124 ? -4.363 -7.406 -2.699 1 98.62 124 PRO B CA 1
ATOM 2794 C C . PRO B 1 124 ? -4.441 -6.492 -1.479 1 98.62 124 PRO B C 1
ATOM 2796 O O . PRO B 1 124 ? -5.418 -5.754 -1.316 1 98.62 124 PRO B O 1
ATOM 2799 N N . VAL B 1 125 ? -3.473 -6.582 -0.679 1 98.38 125 VAL B N 1
ATOM 2800 C CA . VAL B 1 125 ? -3.363 -5.691 0.471 1 98.38 125 VAL B CA 1
ATOM 2801 C C . VAL B 1 125 ? -1.966 -5.078 0.519 1 98.38 125 VAL B C 1
ATOM 2803 O O . VAL B 1 125 ? -0.973 -5.789 0.689 1 98.38 125 VAL B O 1
ATOM 2806 N N . HIS B 1 126 ? -1.896 -3.877 0.333 1 97.31 126 HIS B N 1
ATOM 2807 C CA . HIS B 1 126 ? -0.649 -3.137 0.495 1 97.31 126 HIS B CA 1
ATOM 2808 C C . HIS B 1 126 ? -0.599 -2.432 1.846 1 97.31 126 HIS B C 1
ATOM 2810 O O . HIS B 1 126 ? -1.422 -1.558 2.125 1 97.31 126 HIS B O 1
ATOM 2816 N N . LEU B 1 127 ? 0.326 -2.834 2.645 1 96.25 127 LEU B N 1
ATOM 2817 C CA . LEU B 1 127 ? 0.547 -2.238 3.959 1 96.25 127 LEU B CA 1
ATOM 2818 C C . LEU B 1 127 ? 1.779 -1.34 3.947 1 96.25 127 LEU B C 1
ATOM 2820 O O . LEU B 1 127 ? 2.574 -1.38 3.004 1 96.25 127 LEU B O 1
ATOM 2824 N N . PRO B 1 128 ? 1.871 -0.476 4.934 1 94.25 128 PRO B N 1
ATOM 2825 C CA . PRO B 1 128 ? 3.072 0.355 5.035 1 94.25 128 PRO B CA 1
ATOM 2826 C C . PRO B 1 128 ? 4.359 -0.468 5.066 1 94.25 128 PRO B C 1
ATOM 2828 O O . PRO B 1 128 ? 4.32 -1.665 5.363 1 94.25 128 PRO B O 1
ATOM 2831 N N . ARG B 1 129 ? 5.41 0.224 4.684 1 91.5 129 ARG B N 1
ATOM 2832 C CA . ARG B 1 129 ? 6.762 -0.314 4.746 1 91.5 129 ARG B CA 1
ATOM 2833 C C . ARG B 1 129 ? 6.93 -1.493 3.795 1 91.5 129 ARG B C 1
ATOM 2835 O O . ARG B 1 129 ? 7.641 -2.451 4.102 1 91.5 129 ARG B O 1
ATOM 2842 N N . GLY B 1 130 ? 6.113 -1.508 2.771 1 90.12 130 GLY B N 1
ATOM 2843 C CA . GLY B 1 130 ? 6.359 -2.379 1.634 1 90.12 130 GLY B CA 1
ATOM 2844 C C . GLY B 1 130 ? 5.789 -3.773 1.815 1 90.12 130 GLY B C 1
ATOM 2845 O O . GLY B 1 130 ? 6.145 -4.695 1.079 1 90.12 130 GLY B O 1
ATOM 2846 N N . ILE B 1 131 ? 4.992 -3.963 2.777 1 94.56 131 ILE B N 1
ATOM 2847 C CA . ILE B 1 131 ? 4.348 -5.262 2.943 1 94.56 131 ILE B CA 1
ATOM 2848 C C . ILE B 1 131 ? 3.178 -5.383 1.968 1 94.56 131 ILE B C 1
ATOM 2850 O O . ILE B 1 131 ? 2.33 -4.492 1.891 1 94.56 131 ILE B O 1
ATOM 2854 N N . VAL B 1 132 ? 3.197 -6.461 1.222 1 96.88 132 VAL B N 1
ATOM 2855 C CA . VAL B 1 132 ? 2.098 -6.766 0.312 1 96.88 132 VAL B CA 1
ATOM 2856 C C . VAL B 1 132 ? 1.563 -8.164 0.6 1 96.88 132 VAL B C 1
ATOM 2858 O O . VAL B 1 132 ? 2.324 -9.133 0.624 1 96.88 132 VAL B O 1
ATOM 2861 N N . GLY B 1 133 ? 0.292 -8.266 0.93 1 97.62 133 GLY B N 1
ATOM 2862 C CA . GLY B 1 133 ? -0.412 -9.531 1.069 1 97.62 133 GLY B CA 1
ATOM 2863 C C . GLY B 1 133 ? -1.531 -9.703 0.06 1 97.62 133 GLY B C 1
ATOM 2864 O O . GLY B 1 133 ? -1.746 -8.844 -0.792 1 97.62 133 GLY B O 1
ATOM 2865 N N . ALA B 1 134 ? -2.197 -10.852 0.13 1 98.44 134 ALA B N 1
ATOM 2866 C CA . ALA B 1 134 ? -3.316 -11.102 -0.775 1 98.44 134 ALA B CA 1
ATOM 2867 C C . ALA B 1 134 ? -4.199 -12.242 -0.258 1 98.44 134 ALA B C 1
ATOM 2869 O O . ALA B 1 134 ? -3.719 -13.141 0.438 1 98.44 134 ALA B O 1
ATOM 2870 N N . VAL B 1 135 ? -5.445 -12.156 -0.573 1 98.81 135 VAL B N 1
ATOM 2871 C CA . VAL B 1 135 ? -6.391 -13.25 -0.403 1 98.81 135 VAL B CA 1
ATOM 2872 C C . VAL B 1 135 ? -7.027 -13.602 -1.747 1 98.81 135 VAL B C 1
ATOM 2874 O O . VAL B 1 135 ? -7.465 -12.711 -2.482 1 98.81 135 VAL B O 1
ATOM 2877 N N . VAL B 1 136 ? -7.004 -14.805 -2.086 1 98.25 136 VAL B N 1
ATOM 2878 C CA . VAL B 1 136 ? -7.613 -15.328 -3.305 1 98.25 136 VAL B CA 1
ATOM 2879 C C . VAL B 1 136 ? -8.797 -16.219 -2.949 1 98.25 136 VAL B C 1
ATOM 2881 O O . VAL B 1 136 ? -8.656 -17.172 -2.172 1 98.25 136 VAL B O 1
ATOM 2884 N N . TRP B 1 137 ? -9.953 -15.898 -3.434 1 98.56 137 TRP B N 1
ATOM 2885 C CA . TRP B 1 137 ? -11.125 -16.766 -3.42 1 98.56 137 TRP B CA 1
ATOM 2886 C C . TRP B 1 137 ? -11.375 -17.375 -4.797 1 98.56 137 TRP B C 1
ATOM 2888 O O . TRP B 1 137 ? -11.414 -16.656 -5.801 1 98.56 137 TRP B O 1
ATOM 2898 N N . CYS B 1 138 ? -11.57 -18.562 -4.859 1 97 138 CYS B N 1
ATOM 2899 C CA . CYS B 1 138 ? -11.742 -19.094 -6.211 1 97 138 CYS B CA 1
ATOM 2900 C C . CYS B 1 138 ? -12.742 -20.25 -6.223 1 97 138 CYS B C 1
ATOM 2902 O O . CYS B 1 138 ? -13.133 -20.75 -5.168 1 97 138 CYS B O 1
ATOM 2904 N N . SER B 1 139 ? -13.227 -20.578 -7.387 1 97.56 139 SER B N 1
ATOM 2905 C CA . SER B 1 139 ? -14.094 -21.703 -7.727 1 97.56 139 SER B CA 1
ATOM 2906 C C . SER B 1 139 ? -13.406 -22.656 -8.711 1 97.56 139 SER B C 1
ATOM 2908 O O . SER B 1 139 ? -12.422 -22.281 -9.352 1 97.56 139 SER B O 1
ATOM 2910 N N . ARG B 1 140 ? -13.953 -23.859 -8.852 1 94.56 140 ARG B N 1
ATOM 2911 C CA . ARG B 1 140 ? -13.414 -24.828 -9.805 1 94.56 140 ARG B CA 1
ATOM 2912 C C . ARG B 1 140 ? -14.078 -24.672 -11.164 1 94.56 140 ARG B C 1
ATOM 2914 O O . ARG B 1 140 ? -13.531 -25.094 -12.188 1 94.56 140 ARG B O 1
ATOM 2921 N N . GLU B 1 141 ? -15.219 -24.125 -11.125 1 94.62 141 GLU B N 1
ATOM 2922 C CA . GLU B 1 141 ? -16 -23.938 -12.336 1 94.62 141 GLU B CA 1
ATOM 2923 C C . GLU B 1 141 ? -16.469 -22.484 -12.477 1 94.62 141 GLU B C 1
ATOM 2925 O O . GLU B 1 141 ? -16.516 -21.75 -11.492 1 94.62 141 GLU B O 1
ATOM 2930 N N . PRO B 1 142 ? -16.797 -22.141 -13.742 1 95.88 142 PRO B N 1
ATOM 2931 C CA . PRO B 1 142 ? -17.312 -20.781 -13.922 1 95.88 142 PRO B CA 1
ATOM 2932 C C . PRO B 1 142 ? -18.609 -20.547 -13.148 1 95.88 142 PRO B C 1
ATOM 2934 O O . PRO B 1 142 ? -19.5 -21.391 -13.156 1 95.88 142 PRO B O 1
ATOM 2937 N N . ILE B 1 143 ? -18.656 -19.391 -12.508 1 97.69 143 ILE B N 1
ATOM 2938 C CA . ILE B 1 143 ? -19.828 -19.078 -11.703 1 97.69 143 ILE B CA 1
ATOM 2939 C C . ILE B 1 143 ? -20.375 -17.703 -12.094 1 97.69 143 ILE B C 1
ATOM 2941 O O . ILE B 1 143 ? -21.312 -17.203 -11.469 1 97.69 143 ILE B O 1
ATOM 2945 N N . GLY B 1 144 ? -19.781 -17.094 -13.078 1 97.75 144 GLY B N 1
ATOM 2946 C CA . GLY B 1 144 ? -20.141 -15.719 -13.391 1 97.75 144 GLY B CA 1
ATOM 2947 C C . GLY B 1 144 ? -19.547 -14.711 -12.422 1 97.75 144 GLY B C 1
ATOM 2948 O O . GLY B 1 144 ? -20.266 -13.891 -11.844 1 97.75 144 GLY B O 1
ATOM 2949 N N . VAL B 1 145 ? -18.219 -14.758 -12.297 1 98.38 145 VAL B N 1
ATOM 2950 C CA . VAL B 1 145 ? -17.5 -14.07 -11.234 1 98.38 145 VAL B CA 1
ATOM 2951 C C . VAL B 1 145 ? -17.609 -12.555 -11.422 1 98.38 145 VAL B C 1
ATOM 2953 O O . VAL B 1 145 ? -17.531 -11.797 -10.453 1 98.38 145 VAL B O 1
ATOM 2956 N N . ALA B 1 146 ? -17.828 -12.133 -12.617 1 97.69 146 ALA B N 1
ATOM 2957 C CA . ALA B 1 146 ? -17.969 -10.703 -12.859 1 97.69 146 ALA B CA 1
ATOM 2958 C C . ALA B 1 146 ? -19.125 -10.117 -12.062 1 97.69 146 ALA B C 1
ATOM 2960 O O . ALA B 1 146 ? -19 -9.023 -11.492 1 97.69 146 ALA B O 1
ATOM 2961 N N . GLN B 1 147 ? -20.156 -10.836 -12.031 1 97.88 147 GLN B N 1
ATOM 2962 C CA . GLN B 1 147 ? -21.312 -10.398 -11.273 1 97.88 147 GLN B CA 1
ATOM 2963 C C . GLN B 1 147 ? -21.062 -10.477 -9.773 1 97.88 147 GLN B C 1
ATOM 2965 O O . GLN B 1 147 ? -21.469 -9.586 -9.016 1 97.88 147 GLN B O 1
ATOM 2970 N N . VAL B 1 148 ? -20.438 -11.531 -9.375 1 98.5 148 VAL B N 1
ATOM 2971 C CA . VAL B 1 148 ? -20.062 -11.688 -7.969 1 98.5 148 VAL B CA 1
ATOM 2972 C C . VAL B 1 148 ? -19.156 -10.539 -7.543 1 98.5 148 VAL B C 1
ATOM 2974 O O . VAL B 1 148 ? -19.359 -9.93 -6.492 1 98.5 148 VAL B O 1
ATOM 2977 N N . PHE B 1 149 ? -18.25 -10.234 -8.398 1 98.5 149 PHE B N 1
ATOM 2978 C CA . PHE B 1 149 ? -17.297 -9.164 -8.148 1 98.5 149 PHE B CA 1
ATOM 2979 C C . PHE B 1 149 ? -18.016 -7.828 -7.957 1 98.5 149 PHE B C 1
ATOM 2981 O O . PHE B 1 149 ? -17.703 -7.086 -7.023 1 98.5 149 PHE B O 1
ATOM 2988 N N . ALA B 1 150 ? -18.938 -7.559 -8.75 1 97.19 150 ALA B N 1
ATOM 2989 C CA . ALA B 1 150 ? -19.672 -6.297 -8.695 1 97.19 150 ALA B CA 1
ATOM 2990 C C . ALA B 1 150 ? -20.359 -6.113 -7.344 1 97.19 150 ALA B C 1
ATOM 2992 O O . ALA B 1 150 ? -20.438 -4.996 -6.828 1 97.19 150 ALA B O 1
ATOM 2993 N N . GLY B 1 151 ? -20.719 -7.195 -6.758 1 96.94 151 GLY B N 1
ATOM 2994 C CA . GLY B 1 151 ? -21.5 -7.094 -5.527 1 96.94 151 GLY B CA 1
ATOM 2995 C C . GLY B 1 151 ? -20.672 -7.367 -4.285 1 96.94 151 GLY B C 1
ATOM 2996 O O . GLY B 1 151 ? -21.031 -6.941 -3.188 1 96.94 151 GLY B O 1
ATOM 2997 N N . LYS B 1 152 ? -19.5 -8.023 -4.473 1 98.19 152 LYS B N 1
ATOM 2998 C CA . LYS B 1 152 ? -18.844 -8.547 -3.277 1 98.19 152 LYS B CA 1
ATOM 2999 C C . LYS B 1 152 ? -17.422 -8.016 -3.15 1 98.19 152 LYS B C 1
ATOM 3001 O O . LYS B 1 152 ? -16.797 -8.133 -2.092 1 98.19 152 LYS B O 1
ATOM 3006 N N . ALA B 1 153 ? -16.922 -7.371 -4.176 1 97.75 153 ALA B N 1
ATOM 3007 C CA . ALA B 1 153 ? -15.508 -6.988 -4.219 1 97.75 153 ALA B CA 1
ATOM 3008 C C . ALA B 1 153 ? -15.156 -6.062 -3.061 1 97.75 153 ALA B C 1
ATOM 3010 O O . ALA B 1 153 ? -14.086 -6.191 -2.453 1 97.75 153 ALA B O 1
ATOM 3011 N N . GLU B 1 154 ? -16.062 -5.141 -2.75 1 97.75 154 GLU B N 1
ATOM 3012 C CA . GLU B 1 154 ? -15.82 -4.215 -1.647 1 97.75 154 GLU B CA 1
ATOM 3013 C C . GLU B 1 154 ? -15.648 -4.961 -0.328 1 97.75 154 GLU B C 1
ATOM 3015 O O . GLU B 1 154 ? -14.703 -4.707 0.417 1 97.75 154 GLU B O 1
ATOM 3020 N N . HIS B 1 155 ? -16.531 -5.832 -0.103 1 98.31 155 HIS B N 1
ATOM 3021 C CA . HIS B 1 155 ? -16.5 -6.602 1.136 1 98.31 155 HIS B CA 1
ATOM 3022 C C . HIS B 1 155 ? -15.273 -7.504 1.187 1 98.31 155 HIS B C 1
ATOM 3024 O O . HIS B 1 155 ? -14.609 -7.602 2.225 1 98.31 155 HIS B O 1
ATOM 3030 N N . PHE B 1 156 ? -14.914 -8.164 0.099 1 98.75 156 PHE B N 1
ATOM 3031 C CA . PHE B 1 156 ? -13.734 -9.023 0.024 1 98.75 156 PHE B CA 1
ATOM 3032 C C . PHE B 1 156 ? -12.461 -8.234 0.291 1 98.75 156 PHE B C 1
ATOM 3034 O O . PHE B 1 156 ? -11.578 -8.688 1.021 1 98.75 156 PHE B O 1
ATOM 3041 N N . GLN B 1 157 ? -12.438 -7.047 -0.271 1 98.69 157 GLN B N 1
ATOM 3042 C CA . GLN B 1 157 ? -11.281 -6.188 -0.058 1 98.69 157 GLN B CA 1
ATOM 3043 C C . GLN B 1 157 ? -11.125 -5.824 1.416 1 98.69 157 GLN B C 1
ATOM 3045 O O . GLN B 1 157 ? -10.016 -5.848 1.954 1 98.69 157 GLN B O 1
ATOM 3050 N N . ALA B 1 158 ? -12.188 -5.492 2.031 1 98.25 158 ALA B N 1
ATOM 3051 C CA . ALA B 1 158 ? -12.156 -5.133 3.447 1 98.25 158 ALA B CA 1
ATOM 3052 C C . ALA B 1 158 ? -11.719 -6.32 4.301 1 98.25 158 ALA B C 1
ATOM 3054 O O . ALA B 1 158 ? -10.922 -6.164 5.227 1 98.25 158 ALA B O 1
ATOM 3055 N N . LEU B 1 159 ? -12.219 -7.477 3.994 1 98.5 159 LEU B N 1
ATOM 3056 C CA . LEU B 1 159 ? -11.852 -8.68 4.738 1 98.5 159 LEU B CA 1
ATOM 3057 C C . LEU B 1 159 ? -10.367 -8.984 4.586 1 98.5 159 LEU B C 1
ATOM 3059 O O . LEU B 1 159 ? -9.695 -9.32 5.566 1 98.5 159 LEU B O 1
ATOM 3063 N N . ALA B 1 160 ? -9.93 -8.891 3.367 1 98.81 160 ALA B N 1
ATOM 3064 C CA . ALA B 1 160 ? -8.508 -9.141 3.121 1 98.81 160 ALA B CA 1
ATOM 3065 C C . ALA B 1 160 ? -7.637 -8.164 3.902 1 98.81 160 ALA B C 1
ATOM 3067 O O . ALA B 1 160 ? -6.648 -8.562 4.523 1 98.81 160 ALA B O 1
ATOM 3068 N N . LEU B 1 161 ? -8 -6.93 3.846 1 98.56 161 LEU B N 1
ATOM 3069 C CA . LEU B 1 161 ? -7.254 -5.895 4.555 1 98.56 161 LEU B CA 1
ATOM 3070 C C . LEU B 1 161 ? -7.219 -6.184 6.055 1 98.56 161 LEU B C 1
ATOM 3072 O O . LEU B 1 161 ? -6.156 -6.145 6.672 1 98.56 161 LEU B O 1
ATOM 3076 N N . ARG B 1 162 ? -8.336 -6.512 6.602 1 98.06 162 ARG B N 1
ATOM 3077 C CA . ARG B 1 162 ? -8.398 -6.82 8.023 1 98.06 162 ARG B CA 1
ATOM 3078 C C . ARG B 1 162 ? -7.555 -8.047 8.359 1 98.06 162 ARG B C 1
ATOM 3080 O O . ARG B 1 162 ? -6.793 -8.031 9.328 1 98.06 162 ARG B O 1
ATOM 3087 N N . LEU B 1 163 ? -7.68 -9.062 7.566 1 98.5 163 LEU B N 1
ATOM 3088 C CA . LEU B 1 163 ? -6.965 -10.312 7.805 1 98.5 163 LEU B CA 1
ATOM 3089 C C . LEU B 1 163 ? -5.457 -10.086 7.754 1 98.5 163 LEU B C 1
ATOM 3091 O O . LEU B 1 163 ? -4.738 -10.445 8.695 1 98.5 163 LEU B O 1
ATOM 3095 N N . VAL B 1 164 ? -4.992 -9.492 6.723 1 97.69 164 VAL B N 1
ATOM 3096 C CA . VAL B 1 164 ? -3.564 -9.352 6.461 1 97.69 164 VAL B CA 1
ATOM 3097 C C . VAL B 1 164 ? -2.945 -8.383 7.461 1 97.69 164 VAL B C 1
ATOM 3099 O O . VAL B 1 164 ? -1.879 -8.648 8.023 1 97.69 164 VAL B O 1
ATOM 3102 N N . ALA B 1 165 ? -3.592 -7.266 7.699 1 96.69 165 ALA B N 1
ATOM 3103 C CA . ALA B 1 165 ? -3.074 -6.285 8.648 1 96.69 165 ALA B CA 1
ATOM 3104 C C . ALA B 1 165 ? -3.004 -6.867 10.055 1 96.69 165 ALA B C 1
ATOM 3106 O O . ALA B 1 165 ? -1.995 -6.711 10.75 1 96.69 165 ALA B O 1
ATOM 3107 N N . THR B 1 166 ? -4.078 -7.543 10.445 1 96.81 166 THR B N 1
ATOM 3108 C CA . THR B 1 166 ? -4.137 -8.109 11.789 1 96.81 166 THR B CA 1
ATOM 3109 C C . THR B 1 166 ? -3.092 -9.211 11.953 1 96.81 166 THR B C 1
ATOM 3111 O O . THR B 1 166 ? -2.412 -9.281 12.977 1 96.81 166 THR B O 1
ATOM 3114 N N . HIS B 1 167 ? -2.957 -10.039 10.945 1 97 167 HIS B N 1
ATOM 3115 C CA . HIS B 1 167 ? -1.99 -11.133 11.016 1 97 167 HIS B CA 1
ATOM 3116 C C . HIS B 1 167 ? -0.566 -10.594 11.141 1 97 167 HIS B C 1
ATOM 3118 O O . HIS B 1 167 ? 0.229 -11.109 11.93 1 97 167 HIS B O 1
ATOM 3124 N N . ASN B 1 168 ? -0.242 -9.609 10.328 1 94.75 168 ASN B N 1
ATOM 3125 C CA . ASN B 1 168 ? 1.102 -9.047 10.406 1 94.75 168 ASN B CA 1
ATOM 3126 C C . ASN B 1 168 ? 1.354 -8.383 11.758 1 94.75 168 ASN B C 1
ATOM 3128 O O . ASN B 1 168 ? 2.434 -8.539 12.336 1 94.75 168 ASN B O 1
ATOM 3132 N N . GLU B 1 169 ? 0.377 -7.688 12.266 1 92.88 169 GLU B N 1
ATOM 3133 C CA . GLU B 1 169 ? 0.515 -7.113 13.602 1 92.88 169 GLU B CA 1
ATOM 3134 C C . GLU B 1 169 ? 0.713 -8.203 14.648 1 92.88 169 GLU B C 1
ATOM 3136 O O . GLU B 1 169 ? 1.542 -8.062 15.547 1 92.88 169 GLU B O 1
ATOM 3141 N N . ALA B 1 170 ? -0.01 -9.258 14.531 1 94.19 170 ALA B N 1
ATOM 3142 C CA . ALA B 1 170 ? 0.106 -10.383 15.461 1 94.19 170 ALA B CA 1
ATOM 3143 C C . ALA B 1 170 ? 1.521 -10.953 15.453 1 94.19 170 ALA B C 1
ATOM 3145 O O . ALA B 1 170 ? 2.039 -11.352 16.5 1 94.19 170 ALA B O 1
ATOM 3146 N N . ARG B 1 171 ? 2.113 -10.93 14.328 1 92.19 171 ARG B N 1
ATOM 3147 C CA . ARG B 1 171 ? 3.459 -11.469 14.164 1 92.19 171 ARG B CA 1
ATOM 3148 C C . ARG B 1 171 ? 4.512 -10.438 14.547 1 92.19 171 ARG B C 1
ATOM 3150 O O . ARG B 1 171 ? 5.715 -10.695 14.43 1 92.19 171 ARG B O 1
ATOM 3157 N N . GLY B 1 172 ? 4.098 -9.312 14.922 1 87.88 172 GLY B N 1
ATOM 3158 C CA . GLY B 1 172 ? 5.02 -8.242 15.289 1 87.88 172 GLY B CA 1
ATOM 3159 C C . GLY B 1 172 ? 5.633 -7.543 14.094 1 87.88 172 GLY B C 1
ATOM 3160 O O . GLY B 1 172 ? 6.805 -7.164 14.117 1 87.88 172 GLY B O 1
ATOM 3161 N N . ARG B 1 173 ? 4.891 -7.52 13.055 1 84.44 173 ARG B N 1
ATOM 3162 C CA . ARG B 1 173 ? 5.336 -6.852 11.836 1 84.44 173 ARG B CA 1
ATOM 3163 C C . ARG B 1 173 ? 4.539 -5.578 11.586 1 84.44 173 ARG B C 1
ATOM 3165 O O . ARG B 1 173 ? 3.336 -5.531 11.852 1 84.44 173 ARG B O 1
ATOM 3172 N N . PRO B 1 174 ? 5.109 -4.484 11.078 1 75.31 174 PRO B N 1
ATOM 3173 C CA . PRO B 1 174 ? 6.551 -4.43 10.836 1 75.31 174 PRO B CA 1
ATOM 3174 C C . PRO B 1 174 ? 7.363 -4.414 12.133 1 75.31 174 PRO B C 1
ATOM 3176 O O . PRO B 1 174 ? 6.906 -3.881 13.141 1 75.31 174 PRO B O 1
ATOM 3179 N N . ARG B 1 175 ? 8.578 -4.953 11.93 1 69.19 175 ARG B N 1
ATOM 3180 C CA . ARG B 1 175 ? 9.438 -5.02 13.109 1 69.19 175 ARG B CA 1
ATOM 3181 C C . ARG B 1 175 ? 9.93 -3.633 13.508 1 69.19 175 ARG B C 1
ATOM 3183 O O . ARG B 1 175 ? 10.273 -2.818 12.648 1 69.19 175 ARG B O 1
ATOM 3190 N N . ASN B 1 176 ? 9.969 -3.475 14.828 1 62.66 176 ASN B N 1
ATOM 3191 C CA . ASN B 1 176 ? 10.547 -2.283 15.445 1 62.66 176 ASN B CA 1
ATOM 3192 C C . ASN B 1 176 ? 9.961 -1.006 14.852 1 62.66 176 ASN B C 1
ATOM 3194 O O . ASN B 1 176 ? 10.664 -0.001 14.719 1 62.66 176 ASN B O 1
ATOM 3198 N N . ALA B 1 177 ? 8.75 -1.233 14.508 1 73.88 177 ALA B N 1
ATOM 3199 C CA . ALA B 1 177 ? 8.156 -0.042 13.906 1 73.88 177 ALA B CA 1
ATOM 3200 C C . ALA B 1 177 ? 7.645 0.916 14.977 1 73.88 177 ALA B C 1
ATOM 3202 O O . ALA B 1 177 ? 6.992 0.493 15.938 1 73.88 177 ALA B O 1
ATOM 3203 N N . GLY B 1 178 ? 8.172 2.104 14.992 1 79.25 178 GLY B N 1
ATOM 3204 C CA . GLY B 1 178 ? 7.621 3.219 15.742 1 79.25 178 GLY B CA 1
ATOM 3205 C C . GLY B 1 178 ? 7.082 4.328 14.867 1 79.25 178 GLY B C 1
ATOM 3206 O O . GLY B 1 178 ? 7.117 4.227 13.633 1 79.25 178 GLY B O 1
ATOM 3207 N N . VAL B 1 179 ? 6.414 5.23 15.547 1 84.5 179 VAL B N 1
ATOM 3208 C CA . VAL B 1 179 ? 5.996 6.426 14.828 1 84.5 179 VAL B CA 1
ATOM 3209 C C . VAL B 1 179 ? 7.219 7.273 14.477 1 84.5 179 VAL B C 1
ATOM 3211 O O . VAL B 1 179 ? 7.922 7.762 15.359 1 84.5 179 VAL B O 1
ATOM 3214 N N . PRO B 1 180 ? 7.473 7.316 13.219 1 82.75 180 PRO B N 1
ATOM 3215 C CA . PRO B 1 180 ? 8.633 8.141 12.875 1 82.75 180 PRO B CA 1
ATOM 3216 C C . PRO B 1 180 ? 8.453 9.602 13.273 1 82.75 180 PRO B C 1
ATOM 3218 O O . PRO B 1 180 ? 7.324 10.094 13.359 1 82.75 180 PRO B O 1
ATOM 3221 N N . GLN B 1 181 ? 9.633 10.164 13.586 1 88.94 181 GLN B N 1
ATOM 3222 C CA . GLN B 1 181 ? 9.602 11.617 13.75 1 88.94 181 GLN B CA 1
ATOM 3223 C C . GLN B 1 181 ? 9.312 12.312 12.422 1 88.94 181 GLN B C 1
ATOM 3225 O O . GLN B 1 181 ? 9.609 11.773 11.352 1 88.94 181 GLN B O 1
ATOM 3230 N N . LYS B 1 182 ? 8.812 13.484 12.555 1 92.56 182 LYS B N 1
ATOM 3231 C CA . LYS B 1 182 ? 8.445 14.25 11.367 1 92.56 182 LYS B CA 1
ATOM 3232 C C . LYS B 1 182 ? 9.688 14.625 10.555 1 92.56 182 LYS B C 1
ATOM 3234 O O . LYS B 1 182 ? 10.664 15.125 11.102 1 92.56 182 LYS B O 1
ATOM 3239 N N . LEU B 1 183 ? 9.617 14.352 9.297 1 95.31 183 LEU B N 1
ATOM 3240 C CA . LEU B 1 183 ? 10.688 14.781 8.391 1 95.31 183 LEU B CA 1
ATOM 3241 C C . LEU B 1 183 ? 10.469 16.219 7.941 1 95.31 183 LEU B C 1
ATOM 3243 O O . LEU B 1 183 ? 9.328 16.656 7.762 1 95.31 183 LEU B O 1
ATOM 3247 N N . THR B 1 184 ? 11.555 16.906 7.773 1 95.81 184 THR B N 1
ATOM 3248 C CA . THR B 1 184 ? 11.477 18.25 7.191 1 95.81 184 THR B CA 1
ATOM 3249 C C . THR B 1 184 ? 11.398 18.172 5.672 1 95.81 184 THR B C 1
ATOM 3251 O O . THR B 1 184 ? 11.656 17.125 5.082 1 95.81 184 THR B O 1
ATOM 3254 N N . ARG B 1 185 ? 11.039 19.266 5.121 1 94.5 185 ARG B N 1
ATOM 3255 C CA . ARG B 1 185 ? 10.945 19.359 3.666 1 94.5 185 ARG B CA 1
ATOM 3256 C C . ARG B 1 185 ? 12.281 19.031 3.012 1 94.5 185 ARG B C 1
ATOM 3258 O O . ARG B 1 185 ? 12.336 18.281 2.037 1 94.5 185 ARG B O 1
ATOM 3265 N N . ARG B 1 186 ? 13.328 19.531 3.547 1 96.31 186 ARG B N 1
ATOM 3266 C CA . ARG B 1 186 ? 14.656 19.344 2.959 1 96.31 186 ARG B CA 1
ATOM 3267 C C . ARG B 1 186 ? 15.109 17.891 3.096 1 96.31 186 ARG B C 1
ATOM 3269 O O . ARG B 1 186 ? 15.742 17.344 2.188 1 96.31 186 ARG B O 1
ATOM 3276 N N . GLU B 1 187 ? 14.805 17.281 4.234 1 96.75 187 GLU B N 1
ATOM 3277 C CA . GLU B 1 187 ? 15.117 15.867 4.422 1 96.75 187 GLU B CA 1
ATOM 3278 C C . GLU B 1 187 ? 14.422 15 3.373 1 96.75 187 GLU B C 1
ATOM 3280 O O . GLU B 1 187 ? 15.047 14.141 2.76 1 96.75 187 GLU B O 1
ATOM 3285 N N . VAL B 1 188 ? 13.203 15.312 3.088 1 96.12 188 VAL B N 1
ATOM 3286 C CA . VAL B 1 188 ? 12.422 14.555 2.115 1 96.12 188 VAL B CA 1
ATOM 3287 C C . VAL B 1 188 ? 12.977 14.789 0.712 1 96.12 188 VAL B C 1
ATOM 3289 O O . VAL B 1 188 ? 13.102 13.852 -0.081 1 96.12 188 VAL B O 1
ATOM 3292 N N . GLN B 1 189 ? 13.273 15.984 0.428 1 95.5 189 GLN B N 1
ATOM 3293 C CA . GLN B 1 189 ? 13.844 16.297 -0.878 1 95.5 189 GLN B CA 1
ATOM 3294 C C . GLN B 1 189 ? 15.133 15.523 -1.12 1 95.5 189 GLN B C 1
ATOM 3296 O O . GLN B 1 189 ? 15.32 14.945 -2.189 1 95.5 189 GLN B O 1
ATOM 3301 N N . CYS B 1 190 ? 15.992 15.547 -0.133 1 97.12 190 CYS B N 1
ATOM 3302 C CA . CYS B 1 190 ? 17.25 14.805 -0.251 1 97.12 190 CYS B CA 1
ATOM 3303 C C . CYS B 1 190 ? 16.984 13.312 -0.425 1 97.12 190 CYS B C 1
ATOM 3305 O O . CYS B 1 190 ? 17.625 12.664 -1.252 1 97.12 190 CYS B O 1
ATOM 3307 N N . LEU B 1 191 ? 16.047 12.789 0.309 1 95.88 191 LEU B N 1
ATOM 3308 C CA . LEU B 1 191 ? 15.711 11.375 0.231 1 95.88 191 LEU B CA 1
ATOM 3309 C C . LEU B 1 191 ? 15.188 11.016 -1.154 1 95.88 191 LEU B C 1
ATOM 3311 O O . LEU B 1 191 ? 15.516 9.953 -1.693 1 95.88 191 LEU B O 1
ATOM 3315 N N . ARG B 1 192 ? 14.406 11.883 -1.686 1 94.75 192 ARG B N 1
ATOM 3316 C CA . ARG B 1 192 ? 13.836 11.648 -3.004 1 94.75 192 ARG B CA 1
ATOM 3317 C C . ARG B 1 192 ? 14.922 11.523 -4.066 1 94.75 192 ARG B C 1
ATOM 3319 O O . ARG B 1 192 ? 14.891 10.609 -4.891 1 94.75 192 ARG B O 1
ATOM 3326 N N . TRP B 1 193 ? 15.844 12.414 -4.012 1 95.31 193 TRP B N 1
ATOM 3327 C CA . TRP B 1 193 ? 16.938 12.375 -4.977 1 95.31 193 TRP B CA 1
ATOM 3328 C C . TRP B 1 193 ? 17.859 11.188 -4.715 1 95.31 193 TRP B C 1
ATOM 3330 O O . TRP B 1 193 ? 18.375 10.57 -5.652 1 95.31 193 TRP B O 1
ATOM 3340 N N . ALA B 1 194 ? 18.031 10.852 -3.459 1 95.94 194 ALA B N 1
ATOM 3341 C CA . ALA B 1 194 ? 18.797 9.648 -3.125 1 95.94 194 ALA B CA 1
ATOM 3342 C C . ALA B 1 194 ? 18.141 8.398 -3.705 1 95.94 194 ALA B C 1
ATOM 3344 O O . ALA B 1 194 ? 18.812 7.551 -4.293 1 95.94 194 ALA B O 1
ATOM 3345 N N . ALA B 1 195 ? 16.859 8.32 -3.562 1 93.69 195 ALA B N 1
ATOM 3346 C CA . ALA B 1 195 ? 16.094 7.184 -4.07 1 93.69 195 ALA B CA 1
ATOM 3347 C C . ALA B 1 195 ? 16.188 7.105 -5.594 1 93.69 195 ALA B C 1
ATOM 3349 O O . ALA B 1 195 ? 16.141 6.012 -6.164 1 93.69 195 ALA B O 1
ATOM 3350 N N . ALA B 1 196 ? 16.359 8.281 -6.168 1 92.31 196 ALA B N 1
ATOM 3351 C CA . ALA B 1 196 ? 16.484 8.344 -7.621 1 92.31 196 ALA B CA 1
ATOM 3352 C C . ALA B 1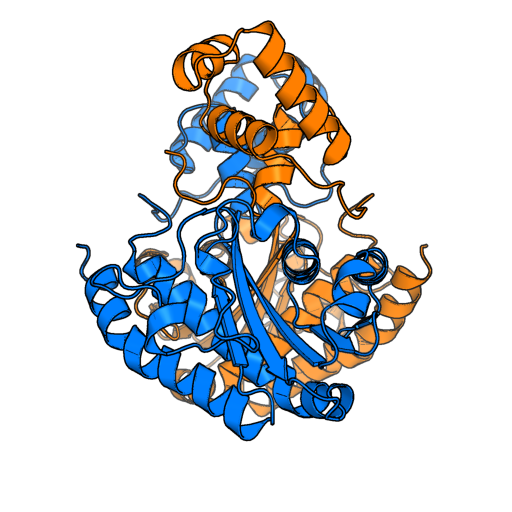 196 ? 17.906 7.984 -8.062 1 92.31 196 ALA B C 1
ATOM 3354 O O . ALA B 1 196 ? 18.203 7.977 -9.258 1 92.31 196 ALA B O 1
ATOM 3355 N N . GLY B 1 197 ? 18.766 7.719 -7.102 1 92.94 197 GLY B N 1
ATOM 3356 C CA . GLY B 1 197 ? 20.094 7.219 -7.418 1 92.94 197 GLY B CA 1
ATOM 3357 C C . GLY B 1 197 ? 21.156 8.305 -7.434 1 92.94 197 GLY B C 1
ATOM 3358 O O . GLY B 1 197 ? 22.297 8.047 -7.793 1 92.94 197 GLY B O 1
ATOM 3359 N N . LYS B 1 198 ? 20.781 9.5 -7.031 1 96 198 LYS B N 1
ATOM 3360 C CA . LYS B 1 198 ? 21.734 10.594 -7.047 1 96 198 LYS B CA 1
ATOM 3361 C C . LYS B 1 198 ? 22.688 10.516 -5.848 1 96 198 LYS B C 1
ATOM 3363 O O . LYS B 1 198 ? 22.25 10.18 -4.738 1 96 198 LYS B O 1
ATOM 3368 N N . THR B 1 199 ? 23.953 10.82 -6.105 1 95.69 199 THR B N 1
ATOM 3369 C CA . THR B 1 199 ? 24.953 10.906 -5.035 1 95.69 199 THR B CA 1
ATOM 3370 C C . THR B 1 199 ? 24.75 12.18 -4.219 1 95.69 199 THR B C 1
ATOM 3372 O O . THR B 1 199 ? 24.031 13.086 -4.637 1 95.69 199 THR B O 1
ATOM 3375 N N . ASP B 1 200 ? 25.438 12.195 -3.049 1 97.25 200 ASP B N 1
ATOM 3376 C CA . ASP B 1 200 ? 25.344 13.391 -2.223 1 97.25 200 ASP B CA 1
ATOM 3377 C C . ASP B 1 200 ? 25.828 14.625 -2.988 1 97.25 200 ASP B C 1
ATOM 3379 O O . ASP B 1 200 ? 25.25 15.703 -2.861 1 97.25 200 ASP B O 1
ATOM 3383 N N . GLY B 1 201 ? 26.875 14.414 -3.717 1 97.81 201 GLY B N 1
ATOM 3384 C CA . GLY B 1 201 ? 27.375 15.516 -4.527 1 97.81 201 GLY B CA 1
ATOM 3385 C C . GLY B 1 201 ? 26.375 15.992 -5.566 1 97.81 201 GLY B C 1
ATOM 3386 O O . GLY B 1 201 ? 26.156 17.203 -5.707 1 97.81 201 GLY B O 1
ATOM 3387 N N . GLU B 1 202 ? 25.75 15.109 -6.281 1 97.94 202 GLU B N 1
ATOM 3388 C CA . GLU B 1 202 ? 24.734 15.445 -7.289 1 97.94 202 GLU B CA 1
ATOM 3389 C C . GLU B 1 202 ? 23.516 16.109 -6.656 1 97.94 202 GLU B C 1
ATOM 3391 O O . GLU B 1 202 ? 23 17.078 -7.191 1 97.94 202 GLU B O 1
ATOM 3396 N N . ILE B 1 203 ? 23.125 15.656 -5.508 1 98.06 203 ILE B N 1
ATOM 3397 C CA . ILE B 1 203 ? 21.984 16.219 -4.793 1 98.06 203 ILE B CA 1
ATOM 3398 C C . ILE B 1 203 ? 22.297 17.656 -4.387 1 98.06 203 ILE B C 1
ATOM 3400 O O . ILE B 1 203 ? 21.453 18.547 -4.508 1 98.06 203 ILE B O 1
ATOM 3404 N N . GLY B 1 204 ? 23.5 17.859 -3.922 1 98.5 204 GLY B N 1
ATOM 3405 C CA . GLY B 1 204 ? 23.922 19.203 -3.592 1 98.5 204 GLY B CA 1
ATOM 3406 C C . GLY B 1 204 ? 23.781 20.172 -4.75 1 98.5 204 GLY B C 1
ATOM 3407 O O . GLY B 1 204 ? 23.312 21.297 -4.57 1 98.5 204 GLY B O 1
ATOM 3408 N N . ILE B 1 205 ? 24.156 19.734 -5.895 1 98.38 205 ILE B N 1
ATOM 3409 C CA . ILE B 1 205 ? 24.078 20.562 -7.09 1 98.38 205 ILE B CA 1
ATOM 3410 C C . ILE B 1 205 ? 22.609 20.859 -7.426 1 98.38 205 ILE B C 1
ATOM 3412 O O . ILE B 1 205 ? 22.234 22 -7.684 1 98.38 205 ILE B O 1
ATOM 3416 N N . ILE B 1 206 ? 21.797 19.859 -7.336 1 97.5 206 ILE B N 1
ATOM 3417 C CA . ILE B 1 206 ? 20.391 19.969 -7.723 1 97.5 206 ILE B CA 1
ATOM 3418 C C . ILE B 1 206 ? 19.672 20.922 -6.781 1 97.5 206 ILE B C 1
ATOM 3420 O O . ILE B 1 206 ? 18.859 21.75 -7.223 1 97.5 206 ILE B O 1
ATOM 3424 N N . LEU B 1 207 ? 20 20.844 -5.492 1 97.75 207 LEU B N 1
ATOM 3425 C CA . LEU B 1 207 ? 19.25 21.578 -4.484 1 97.75 207 LEU B CA 1
ATOM 3426 C C . LEU B 1 207 ? 20 22.844 -4.059 1 97.75 207 LEU B C 1
ATOM 3428 O O . LEU B 1 207 ? 19.547 23.578 -3.178 1 97.75 207 LEU B O 1
ATOM 3432 N N . ASP B 1 208 ? 21.078 23.094 -4.664 1 98.19 208 ASP B N 1
ATOM 3433 C CA . ASP B 1 208 ? 21.938 24.219 -4.324 1 98.19 208 ASP B CA 1
ATOM 3434 C C . ASP B 1 208 ? 22.312 24.203 -2.846 1 98.19 208 ASP B C 1
ATOM 3436 O O . ASP B 1 208 ? 22.094 25.172 -2.123 1 98.19 208 ASP B O 1
ATOM 3440 N N . LEU B 1 209 ? 22.875 23.047 -2.424 1 98.38 209 LEU B N 1
ATOM 3441 C CA . LEU B 1 209 ? 23.375 22.797 -1.079 1 98.38 209 LEU B CA 1
ATOM 3442 C C . LEU B 1 209 ? 24.812 22.281 -1.129 1 98.38 209 LEU B C 1
ATOM 3444 O O . LEU B 1 209 ? 25.25 21.766 -2.156 1 98.38 209 LEU B O 1
ATOM 3448 N N . SER B 1 210 ? 25.469 22.422 -0.03 1 98.25 210 SER B N 1
ATOM 3449 C CA . SER B 1 210 ? 26.781 21.797 0.062 1 98.25 210 SER B CA 1
ATOM 3450 C C . SER B 1 210 ? 26.672 20.297 0.273 1 98.25 210 SER B C 1
ATOM 3452 O O . SER B 1 210 ? 25.641 19.797 0.754 1 98.25 210 SER B O 1
ATOM 3454 N N . HIS B 1 211 ? 27.734 19.656 -0.029 1 97.62 211 HIS B N 1
ATOM 3455 C CA . HIS B 1 211 ? 27.828 18.219 0.208 1 97.62 211 HIS B CA 1
ATOM 3456 C C . HIS B 1 211 ? 27.594 17.891 1.678 1 97.62 211 HIS B C 1
ATOM 3458 O O . HIS B 1 211 ? 26.875 16.938 1.997 1 97.62 211 HIS B O 1
ATOM 3464 N N . SER B 1 212 ? 28.125 18.656 2.492 1 97.81 212 SER B N 1
ATOM 3465 C CA . SER B 1 212 ? 28.016 18.438 3.93 1 97.81 212 SER B CA 1
ATOM 3466 C C . SER B 1 212 ? 26.594 18.656 4.414 1 97.81 212 SER B C 1
ATOM 3468 O O . SER B 1 212 ? 26.109 17.922 5.293 1 97.81 212 SER B O 1
ATOM 3470 N N . THR B 1 213 ? 25.906 19.578 3.863 1 98.38 213 THR B N 1
ATOM 3471 C CA . THR B 1 213 ? 24.516 19.844 4.23 1 98.38 213 THR B CA 1
ATOM 3472 C C . THR B 1 213 ? 23.609 18.703 3.775 1 98.38 213 THR B C 1
ATOM 3474 O O . THR B 1 213 ? 22.703 18.297 4.508 1 98.38 213 THR B O 1
ATOM 3477 N N . VAL B 1 214 ? 23.859 18.234 2.605 1 98.5 214 VAL B N 1
ATOM 3478 C CA . VAL B 1 214 ? 23.094 17.094 2.111 1 98.5 214 VAL B CA 1
ATOM 3479 C C . VAL B 1 214 ? 23.297 15.891 3.039 1 98.5 214 VAL B C 1
ATOM 3481 O O . VAL B 1 214 ? 22.328 15.25 3.447 1 98.5 214 VAL B O 1
ATOM 3484 N N . ARG B 1 215 ? 24.531 15.672 3.373 1 98 215 ARG B N 1
ATOM 3485 C CA . ARG B 1 215 ? 24.844 14.562 4.273 1 98 215 ARG B CA 1
ATOM 3486 C C . ARG B 1 215 ? 24.141 14.742 5.617 1 98 215 ARG B C 1
ATOM 3488 O O . ARG B 1 215 ? 23.641 13.781 6.199 1 98 215 ARG B O 1
ATOM 3495 N N . PHE B 1 216 ? 24.172 15.977 6.039 1 98.38 216 PHE B N 1
ATOM 3496 C CA . PHE B 1 216 ? 23.484 16.312 7.289 1 98.38 216 PHE B CA 1
ATOM 3497 C C . PHE B 1 216 ? 22 15.969 7.203 1 98.38 216 PHE B C 1
ATOM 3499 O O . PHE B 1 216 ? 21.469 15.305 8.094 1 98.38 216 PHE B O 1
ATOM 3506 N N . HIS B 1 217 ? 21.266 16.328 6.121 1 98.38 217 HIS B N 1
ATOM 3507 C CA . HIS B 1 217 ? 19.828 16.078 5.953 1 98.38 217 HIS B CA 1
ATOM 3508 C C . HIS B 1 217 ? 19.547 14.586 5.832 1 98.38 217 HIS B C 1
ATOM 3510 O O . HIS B 1 217 ? 18.578 14.086 6.395 1 98.38 217 HIS B O 1
ATOM 3516 N N . LEU B 1 218 ? 20.391 13.938 5.137 1 98.12 218 LEU B N 1
ATOM 3517 C CA . LEU B 1 218 ? 20.188 12.508 4.949 1 98.12 218 LEU B CA 1
ATOM 3518 C C . LEU B 1 218 ? 20.406 11.75 6.254 1 98.12 218 LEU B C 1
ATOM 3520 O O . LEU B 1 218 ? 19.688 10.789 6.555 1 98.12 218 LEU B O 1
ATOM 3524 N N . ARG B 1 219 ? 21.391 12.125 6.973 1 98 219 ARG B N 1
ATOM 3525 C CA . ARG B 1 219 ? 21.641 11.516 8.273 1 98 219 ARG B CA 1
ATOM 3526 C C . ARG B 1 219 ? 20.469 11.75 9.219 1 98 219 ARG B C 1
ATOM 3528 O O . ARG B 1 219 ? 20.031 10.836 9.93 1 98 219 ARG B O 1
ATOM 3535 N N . ASN B 1 220 ? 20 12.961 9.25 1 97.88 220 ASN B N 1
ATOM 3536 C CA . ASN B 1 220 ? 18.844 13.289 10.086 1 97.88 220 ASN B CA 1
ATOM 3537 C C . ASN B 1 220 ? 17.609 12.484 9.688 1 97.88 220 ASN B C 1
ATOM 3539 O O . ASN B 1 220 ? 16.906 11.969 10.547 1 97.88 220 ASN B O 1
ATOM 3543 N N . ALA B 1 221 ? 17.391 12.422 8.391 1 97.06 221 ALA B N 1
ATOM 3544 C CA . ALA B 1 221 ? 16.266 11.648 7.891 1 97.06 221 ALA B CA 1
ATOM 3545 C C . ALA B 1 221 ? 16.359 10.188 8.32 1 97.06 221 ALA B C 1
ATOM 3547 O O . ALA B 1 221 ? 15.375 9.586 8.742 1 97.06 221 ALA B O 1
ATOM 3548 N N . ALA B 1 222 ? 17.562 9.656 8.219 1 96.31 222 ALA B N 1
ATOM 3549 C CA . ALA B 1 222 ? 17.781 8.273 8.609 1 96.31 222 ALA B CA 1
ATOM 3550 C C . ALA B 1 222 ? 17.469 8.062 10.086 1 96.31 222 ALA B C 1
ATOM 3552 O O . ALA B 1 222 ? 16.766 7.113 10.445 1 96.31 222 ALA B O 1
ATOM 3553 N N . GLU B 1 223 ? 17.922 8.914 10.883 1 96.19 223 GLU B N 1
ATOM 3554 C CA . GLU B 1 223 ? 17.688 8.828 12.312 1 96.19 223 GLU B CA 1
ATOM 3555 C C . GLU B 1 223 ? 16.188 8.906 12.625 1 96.19 223 GLU B C 1
ATOM 3557 O O . GLU B 1 223 ? 15.672 8.094 13.398 1 96.19 223 GLU B O 1
ATOM 3562 N N . LYS B 1 224 ? 15.539 9.812 11.969 1 95.31 224 LYS B N 1
ATOM 3563 C CA . LYS B 1 224 ? 14.117 10.031 12.219 1 95.31 224 LYS B CA 1
ATOM 3564 C C . LYS B 1 224 ? 13.281 8.844 11.719 1 95.31 224 LYS B C 1
ATOM 3566 O O . LYS B 1 224 ? 12.242 8.523 12.305 1 95.31 224 LYS B O 1
ATOM 3571 N N . LEU B 1 225 ? 13.766 8.148 10.711 1 92.94 225 LEU B N 1
ATOM 3572 C CA . LEU B 1 225 ? 13.078 6.988 10.156 1 92.94 225 LEU B CA 1
ATOM 3573 C C . LEU B 1 225 ? 13.469 5.715 10.898 1 92.94 225 LEU B C 1
ATOM 3575 O O . LEU B 1 225 ? 12.844 4.668 10.719 1 92.94 225 LEU B O 1
ATOM 3579 N N . GLY B 1 226 ? 14.508 5.75 11.68 1 91 226 GLY B N 1
ATOM 3580 C CA . GLY B 1 226 ? 15.047 4.562 12.328 1 91 226 GLY B CA 1
ATOM 3581 C C . GLY B 1 226 ? 15.852 3.686 11.391 1 91 226 GLY B C 1
ATOM 3582 O O . GLY B 1 226 ? 15.852 2.459 11.516 1 91 226 GLY B O 1
ATOM 3583 N N . ALA B 1 227 ? 16.453 4.277 10.43 1 92.06 227 ALA B N 1
ATOM 3584 C CA . ALA B 1 227 ? 17.234 3.541 9.445 1 92.06 227 ALA B CA 1
ATOM 3585 C C . ALA B 1 227 ? 18.734 3.605 9.766 1 92.06 227 ALA B C 1
ATOM 3587 O O . ALA B 1 227 ? 19.188 4.559 10.398 1 92.06 227 ALA B O 1
ATOM 3588 N N . THR B 1 228 ? 19.359 2.523 9.344 1 89.75 228 THR B N 1
ATOM 3589 C CA . THR B 1 228 ? 20.812 2.486 9.477 1 89.75 228 THR B CA 1
ATOM 3590 C C . THR B 1 228 ? 21.484 2.707 8.125 1 89.75 228 THR B C 1
ATOM 3592 O O . THR B 1 228 ? 21.703 1.756 7.379 1 89.75 228 THR B O 1
ATOM 3595 N N . GLY B 1 229 ? 21.516 3.932 7.586 1 91.56 229 GLY B N 1
ATOM 3596 C CA . GLY B 1 229 ? 22.234 4.223 6.355 1 91.56 229 GLY B CA 1
ATOM 3597 C C . GLY B 1 229 ? 21.312 4.594 5.207 1 91.56 229 GLY B C 1
ATOM 3598 O O . GLY B 1 229 ? 20.094 4.652 5.371 1 91.56 229 GLY B O 1
ATOM 3599 N N . ARG B 1 230 ? 21.953 4.719 4.09 1 94.5 230 ARG B N 1
ATOM 3600 C CA . ARG B 1 230 ? 21.297 5.273 2.916 1 94.5 230 ARG B CA 1
ATOM 3601 C C . ARG B 1 230 ? 20.281 4.281 2.336 1 94.5 230 ARG B C 1
ATOM 3603 O O . ARG B 1 230 ? 19.156 4.645 2.033 1 94.5 230 ARG B O 1
ATOM 3610 N N . ALA B 1 231 ? 20.656 3 2.25 1 94.5 231 ALA B N 1
ATOM 3611 C CA . ALA B 1 231 ? 19.812 1.979 1.637 1 94.5 231 ALA B CA 1
ATOM 3612 C C . ALA B 1 231 ? 18.547 1.758 2.451 1 94.5 231 ALA B C 1
ATOM 3614 O O . ALA B 1 231 ? 17.438 1.749 1.903 1 94.5 231 ALA B O 1
ATOM 3615 N N . GLN B 1 232 ? 18.672 1.622 3.676 1 93.06 232 GLN B N 1
ATOM 3616 C CA . GLN B 1 232 ? 17.531 1.409 4.543 1 93.06 232 GLN B CA 1
ATOM 3617 C C . GLN B 1 232 ? 16.641 2.646 4.586 1 93.06 232 GLN B C 1
ATOM 3619 O O . GLN B 1 232 ? 15.406 2.533 4.668 1 93.06 232 GLN B O 1
ATOM 3624 N N . SER B 1 233 ? 17.25 3.812 4.547 1 94.56 233 SER B N 1
ATOM 3625 C CA . SER B 1 233 ? 16.469 5.047 4.492 1 94.56 233 SER B CA 1
ATOM 3626 C C . SER B 1 233 ? 15.57 5.082 3.26 1 94.56 233 SER B C 1
ATOM 3628 O O . SER B 1 233 ? 14.398 5.449 3.348 1 94.56 233 SER B O 1
ATOM 3630 N N . ILE B 1 234 ? 16.156 4.676 2.168 1 93.88 234 ILE B N 1
ATOM 3631 C CA . ILE B 1 234 ? 15.406 4.648 0.914 1 93.88 234 ILE B CA 1
ATOM 3632 C C . ILE B 1 234 ? 14.266 3.639 1.01 1 93.88 234 ILE B C 1
ATOM 3634 O O . ILE B 1 234 ? 13.133 3.936 0.627 1 93.88 234 ILE B O 1
ATOM 3638 N N . GLN B 1 235 ? 14.555 2.48 1.53 1 92.69 235 GLN B N 1
ATOM 3639 C CA . GLN B 1 235 ? 13.547 1.438 1.68 1 92.69 235 GLN B CA 1
ATOM 3640 C C . GLN B 1 235 ? 12.383 1.921 2.539 1 92.69 235 GLN B C 1
ATOM 3642 O O . GLN B 1 235 ? 11.219 1.796 2.145 1 92.69 235 GLN B O 1
ATOM 3647 N N . LEU B 1 236 ? 12.688 2.506 3.646 1 92.19 236 LEU B N 1
ATOM 3648 C CA . LEU B 1 236 ? 11.664 2.943 4.582 1 92.19 236 LEU B CA 1
ATOM 3649 C C . LEU B 1 236 ? 10.883 4.133 4.023 1 92.19 236 LEU B C 1
ATOM 3651 O O . LEU B 1 236 ? 9.656 4.184 4.133 1 92.19 236 LEU B O 1
ATOM 3655 N N . ALA B 1 237 ? 11.578 5.059 3.438 1 93.19 237 ALA B N 1
ATOM 3656 C CA . ALA B 1 237 ? 10.922 6.227 2.854 1 93.19 237 ALA B CA 1
ATOM 3657 C C . ALA B 1 237 ? 9.953 5.816 1.75 1 93.19 237 ALA B C 1
ATOM 3659 O O . ALA B 1 237 ? 8.844 6.348 1.659 1 93.19 237 ALA B O 1
ATOM 3660 N N . ALA B 1 238 ? 10.367 4.848 0.949 1 91.38 238 ALA B N 1
ATOM 3661 C CA . ALA B 1 238 ? 9.5 4.34 -0.114 1 91.38 238 ALA B CA 1
ATOM 3662 C C . ALA B 1 238 ? 8.266 3.65 0.464 1 91.38 238 ALA B C 1
ATOM 3664 O O . ALA B 1 238 ? 7.145 3.926 0.044 1 91.38 238 ALA B O 1
ATOM 3665 N N . GLY B 1 239 ? 8.469 2.879 1.43 1 91.19 239 GLY B N 1
ATOM 3666 C CA . GLY B 1 239 ? 7.398 2.096 2.025 1 91.19 239 GLY B CA 1
ATOM 3667 C C . GLY B 1 239 ? 6.422 2.934 2.83 1 91.19 239 GLY B C 1
ATOM 3668 O O . GLY B 1 239 ? 5.316 2.486 3.133 1 91.19 239 GLY B O 1
ATOM 3669 N N . LEU B 1 240 ? 6.848 4.156 3.156 1 93.12 240 LEU B N 1
ATOM 3670 C CA . LEU B 1 240 ? 6.004 5.035 3.957 1 93.12 240 LEU B CA 1
ATOM 3671 C C . LEU B 1 240 ? 5.441 6.168 3.107 1 93.12 240 LEU B C 1
ATOM 3673 O O . LEU B 1 240 ? 4.758 7.055 3.623 1 93.12 240 LEU B O 1
ATOM 3677 N N . GLY B 1 241 ? 5.773 6.188 1.85 1 93.56 241 GLY B N 1
ATOM 3678 C CA . GLY B 1 241 ? 5.148 7.109 0.915 1 93.56 241 GLY B CA 1
ATOM 3679 C C . GLY B 1 241 ? 5.805 8.477 0.897 1 93.56 241 GLY B C 1
ATOM 3680 O O . GLY B 1 241 ? 5.148 9.484 0.618 1 93.56 241 GLY B O 1
ATOM 3681 N N . T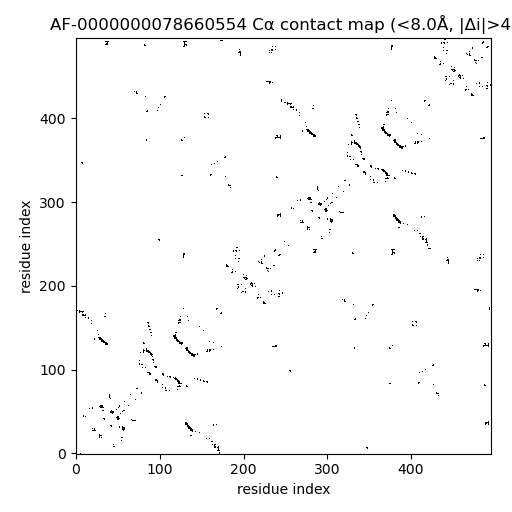YR B 1 242 ? 7.086 8.539 1.287 1 93.31 242 TYR B N 1
ATOM 3682 C CA . TYR B 1 242 ? 7.766 9.828 1.272 1 93.31 242 TYR B CA 1
ATOM 3683 C C . TYR B 1 242 ? 8.359 10.117 -0.102 1 93.31 242 TYR B C 1
ATOM 3685 O O . TYR B 1 242 ? 8.555 11.281 -0.472 1 93.31 242 TYR B O 1
ATOM 3693 N N . VAL B 1 243 ? 8.758 9.117 -0.886 1 85.56 243 VAL B N 1
ATOM 3694 C CA . VAL B 1 243 ? 9.516 9.359 -2.109 1 85.56 243 VAL B CA 1
ATOM 3695 C C . VAL B 1 243 ? 8.633 9.086 -3.326 1 85.56 243 VAL B C 1
ATOM 3697 O O . VAL B 1 243 ? 9.086 9.18 -4.465 1 85.56 243 VAL B O 1
ATOM 3700 N N . GLY B 1 244 ? 7.285 9.164 -3.295 1 68.38 244 GLY B N 1
ATOM 3701 C CA . GLY B 1 244 ? 6.266 9.016 -4.324 1 68.38 244 GLY B CA 1
ATOM 3702 C C . GLY B 1 244 ? 6.797 8.406 -5.605 1 68.38 244 GLY B C 1
ATOM 3703 O O . GLY B 1 244 ? 7.941 7.945 -5.652 1 68.38 244 GLY B O 1
ATOM 3704 N N . ALA B 1 245 ? 5.965 8.203 -6.668 1 59.44 245 ALA B N 1
ATOM 3705 C CA . ALA B 1 245 ? 6.273 7.586 -7.957 1 59.44 245 ALA B CA 1
ATOM 3706 C C . ALA B 1 245 ? 7.082 8.531 -8.836 1 59.44 245 ALA B C 1
ATOM 3708 O O . ALA B 1 245 ? 7.66 8.109 -9.844 1 59.44 245 ALA B O 1
ATOM 3709 N N . GLY B 1 246 ? 7.043 9.867 -8.664 1 56.03 246 GLY 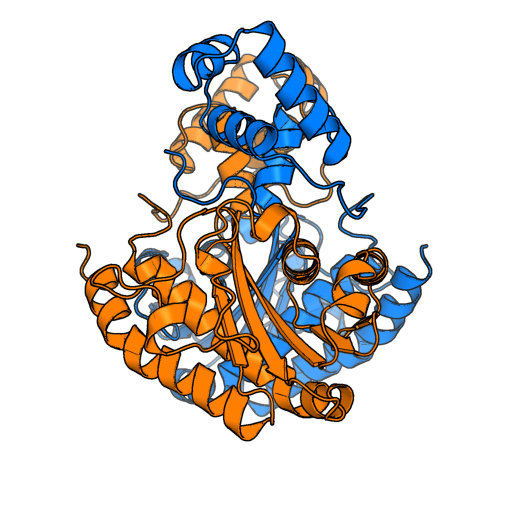B N 1
ATOM 3710 C CA . GLY B 1 246 ? 7.473 10.859 -9.641 1 56.03 246 GLY B CA 1
ATOM 3711 C C . GLY B 1 246 ? 8.969 11.117 -9.609 1 56.03 246 GLY B C 1
ATOM 3712 O O . GLY B 1 246 ? 9.469 11.953 -10.359 1 56.03 246 GLY B O 1
ATOM 3713 N N . SER B 1 247 ? 9.664 10.797 -8.609 1 47 247 SER B N 1
ATOM 3714 C CA . SER B 1 247 ? 10.969 11.453 -8.555 1 47 247 SER B CA 1
ATOM 3715 C C . SER B 1 247 ? 11.836 11.07 -9.75 1 47 247 SER B C 1
ATOM 3717 O O . SER B 1 247 ? 13.039 11.336 -9.758 1 47 247 SER B O 1
ATOM 3719 N N . SER B 1 248 ? 11.305 10.352 -10.742 1 41.81 248 SER B N 1
ATOM 3720 C CA . SER B 1 248 ? 12.258 10.297 -11.844 1 41.81 248 SER B CA 1
ATOM 3721 C C . SER B 1 248 ? 12.094 11.492 -12.773 1 41.81 248 SER B C 1
ATOM 3723 O O . SER B 1 248 ? 11 12.039 -12.906 1 41.81 248 SER B O 1
#

InterPro domains:
  IPR000792 Transcription regulator LuxR, C-terminal [PF00196] (182-237)
  IPR000792 Transcription regulator LuxR, C-terminal [PR00038] (183-197)
  IPR000792 Transcription regulator LuxR, C-terminal [PR00038] (197-213)
  IPR000792 Transcription regulator LuxR, C-terminal [PR00038] (213-225)
  IPR000792 Transcription regulator LuxR, C-terminal [PS50043] (176-241)
  IPR000792 Transcription regulator LuxR, C-terminal [SM00421] (180-237)
  IPR000792 Transcription regulator LuxR, C-terminal [cd06170] (183-237)
  IPR016032 Signal transduction response regulator, C-terminal effector [SSF46894] (175-243)
  IPR036388 Winged helix-like DNA-binding domain superfamily [G3DSA:1.10.10.10] (182-243)

Solvent-accessible surface area (backbone atoms only — not comparable to full-atom values): 25186 Å² total; per-residue (Å²): 129,59,71,46,18,58,56,29,53,69,45,43,66,60,46,55,50,49,52,46,50,53,21,49,75,67,64,18,59,26,29,50,63,36,51,31,57,36,46,53,66,57,37,48,49,96,86,65,50,41,36,65,79,73,73,31,39,56,88,50,83,87,57,65,62,65,71,42,62,58,44,54,50,70,37,49,69,49,48,45,36,34,68,35,43,62,40,33,34,38,51,90,54,39,61,50,54,94,56,82,52,69,57,54,66,60,53,71,30,66,68,48,47,74,75,44,69,27,26,34,43,36,16,23,29,40,40,44,45,12,28,24,19,37,31,35,29,24,32,75,50,78,77,57,57,69,61,49,42,75,75,39,39,61,60,48,34,44,47,32,42,52,46,30,54,36,52,35,35,33,72,50,42,58,57,90,67,68,70,60,56,71,61,51,72,65,25,43,52,51,47,27,40,37,30,58,47,42,48,54,63,55,44,9,64,76,68,73,45,50,48,66,54,40,50,50,33,48,51,50,41,12,57,35,67,70,31,72,49,71,40,24,30,34,30,46,35,18,13,42,12,52,38,29,55,65,66,115,128,59,70,47,17,58,54,28,54,70,47,44,65,60,46,54,50,49,53,46,49,52,22,49,75,67,62,16,58,26,30,52,62,36,50,32,57,35,45,54,66,56,37,48,49,95,85,65,51,41,35,66,78,73,73,32,38,56,89,50,83,86,58,65,64,64,71,44,60,57,44,53,50,71,38,49,70,48,47,44,36,35,67,36,42,63,42,33,34,39,51,91,54,41,59,50,54,95,56,80,51,70,56,52,67,59,53,72,31,67,68,50,47,75,74,44,70,27,25,34,42,37,16,23,30,40,40,45,44,14,26,24,20,38,32,35,29,23,32,75,50,79,78,58,56,68,61,48,42,75,73,39,40,61,60,49,34,47,47,32,42,53,45,29,54,36,50,35,35,32,71,49,41,60,58,90,66,70,67,60,52,72,60,50,73,65,26,43,53,51,46,28,40,36,32,58,47,44,49,54,62,54,44,9,64,75,69,74,44,48,48,66,54,40,50,50,33,47,51,52,42,13,59,36,66,70,29,73,48,70,40,24,30,31,29,46,35,19,14,42,11,53,35,31,54,64,63,113

Radius of gyration: 21.63 Å; Cα contacts (8 Å, |Δi|>4): 986; chains: 2; bounding box: 56×63×48 Å

Foldseek 3Di:
DPPLLVVLLVCQVVLLVVLQVLLVVLQQNAKAKALFLVFLAAQDHPVRHHCCVPPHDHPDNVDPLSNPSCSLVPQLLSVVLLVDQAKWKDDQQAIDGPDDDPSRRPRGSPVVNVVAAKMKIKHWHQDFLGGIMMMIGIHRHYDPVVVSCVPCRVVSNVSNHSNSVSSCVSVCPPPPDDDFDDADPLLLQLLLVVLVVDDLCRSCVVVVHDSVVSVVSPVVLCVRQVHDDNVRSNSNCVRHCSNPPPSD/DPPLLVVLLVCQVVLLVVLQVLLVVLQQNAKAKALFLVFLAAQDHPVRHHCCVPPHDHPDNPDPLSNPSCSLVPQLLSVVLLVDQAKWKDDQQAIDGPDDDPSRRPRGSPVCNVVAAKMKIKHWHQDFLGGIMMMIGIHRHYDPVVVSCVVCRVVSNVSNHSNSVSSCVSVCPPPPDDDFDDADPLLLQLLLVVLVVDDLCRSCVVVVHDSVVSVVSPVVLCVRQVHDDNVRSNSNCVRHCSNPPPSD

Organism: Novosphingobium aromaticivorans (strain ATCC 700278 / DSM 12444 / CCUG 56034 / CIP 105152 / NBRC 16084 / F199) (NCBI:txid279238)

Secondary structure (DSSP, 8-state):
--HHHHHHHHHHHHHHHHHHHHHHHHT--EEEEES-TT--SPPB-TTS-BHHHHT---SSTT--GGG-TTHHHH-HHHHHHHH-SS-EEEETTEEEESS--HHHHTS--HHHHHH--S-EEEEEEEEGGGEEEEEEEE-SS---HHHHHHHHHHHHHHHHHHHHHHHHHHTT-STT---PPPPPHHHHHHHHHHHTT--HHHHHHHHT--HHHHHHHHHHHHHHHT-SSHHHHHHHHHHTTSSTTT--/--HHHHHHHHHHHHHHHHHHHHHHHHT--EEEEES-TT--SPPB-TTS-BHHHHT---SSTT--GGG-TTHHHH-HHHHHHHH-SS-EEEETTEEEESS--HHHHTS--HHHHHH--S-EEEEEEEEGGGEEEEEEEE-SS---HHHHHHHHHHHHHHHHHHHHHHHHHHTT-STT---PPPPPHHHHHHHHHHHTT--HHHHHHHHT--HHHHHHHHHHHHHHHT-SSHHHHHHHHHHTTSSTTT--